Protein 9GSZ (pdb70)

Structure (mmCIF, N/CA/C/O backbone):
data_9GSZ
#
_entry.id   9GSZ
#
_cell.length_a   1.00
_cell.length_b   1.00
_cell.length_c   1.00
_cell.angle_alpha   90.00
_cell.angle_beta   90.00
_cell.angle_gamma   90.00
#
_symmetry.space_group_name_H-M   'P 1'
#
loop_
_entity.id
_entity.type
_entity.pdbx_description
1 polymer 'Monocarboxylate transporter 10'
2 non-polymer "3,5,3',5'-TETRAIODO-L-THYRONINE"
#
loop_
_atom_site.group_PDB
_atom_site.id
_atom_site.type_symbol
_atom_site.label_atom_id
_atom_site.label_alt_id
_atom_site.label_comp_id
_atom_site.label_asym_id
_atom_site.label_entity_id
_atom_site.label_seq_id
_atom_site.pdbx_PDB_ins_code
_atom_site.Cartn_x
_atom_site.Cartn_y
_atom_site.Cartn_z
_atom_site.occupancy
_atom_site.B_iso_or_equiv
_atom_site.auth_seq_id
_atom_site.auth_comp_id
_atom_site.auth_asym_id
_atom_site.auth_atom_id
_atom_site.pdbx_PDB_model_num
ATOM 1 N N . TRP A 1 78 ? 123.974 94.766 95.015 1.00 62.99 69 TRP A N 1
ATOM 2 C CA . TRP A 1 78 ? 123.507 95.886 95.881 1.00 62.99 69 TRP A CA 1
ATOM 3 C C . TRP A 1 78 ? 124.509 96.088 97.010 1.00 62.99 69 TRP A C 1
ATOM 4 O O . TRP A 1 78 ? 125.193 97.109 97.068 1.00 62.99 69 TRP A O 1
ATOM 25 N N . GLY A 1 79 ? 124.586 95.109 97.907 1.00 65.55 70 GLY A N 1
ATOM 26 C CA . GLY A 1 79 ? 125.650 95.086 98.896 1.00 65.55 70 GLY A CA 1
ATOM 27 C C . GLY A 1 79 ? 125.743 96.374 99.685 1.00 65.55 70 GLY A C 1
ATOM 28 O O . GLY A 1 79 ? 124.738 96.978 100.074 1.00 65.55 70 GLY A O 1
ATOM 32 N N . TRP A 1 80 ? 126.981 96.820 99.899 1.00 63.34 71 TRP A N 1
ATOM 33 C CA . TRP A 1 80 ? 127.243 97.970 100.755 1.00 63.34 71 TRP A CA 1
ATOM 34 C C . TRP A 1 80 ? 126.624 99.245 100.201 1.00 63.34 71 TRP A C 1
ATOM 35 O O . TRP A 1 80 ? 126.483 100.235 100.934 1.00 63.34 71 TRP A O 1
ATOM 56 N N . LEU A 1 81 ? 126.251 99.246 98.921 1.00 64.49 72 LEU A N 1
ATOM 57 C CA . LEU A 1 81 ? 125.678 100.446 98.331 1.00 64.49 72 LEU A CA 1
ATOM 58 C C . LEU A 1 81 ? 124.421 100.882 99.065 1.00 64.49 72 LEU A C 1
ATOM 59 O O . LEU A 1 81 ? 124.058 102.058 98.993 1.00 64.49 72 LEU A O 1
ATOM 75 N N . VAL A 1 82 ? 123.758 99.971 99.782 1.00 66.06 73 VAL A N 1
ATOM 76 C CA . VAL A 1 82 ? 122.632 100.380 100.615 1.00 66.06 73 VAL A CA 1
ATOM 77 C C . VAL A 1 82 ? 123.082 101.424 101.627 1.00 66.06 73 VAL A C 1
ATOM 78 O O . VAL A 1 82 ? 122.499 102.512 101.726 1.00 66.06 73 VAL A O 1
ATOM 91 N N . MET A 1 83 ? 124.151 101.125 102.367 1.00 67.48 74 MET A N 1
ATOM 92 C CA . MET A 1 83 ? 124.695 102.084 103.321 1.00 67.48 74 MET A CA 1
ATOM 93 C C . MET A 1 83 ? 125.240 103.313 102.606 1.00 67.48 74 MET A C 1
ATOM 94 O O . MET A 1 83 ? 125.095 104.442 103.096 1.00 67.48 74 MET A O 1
ATOM 108 N N . LEU A 1 84 ? 125.872 103.114 101.449 1.00 65.30 75 LEU A N 1
ATOM 109 C CA . LEU A 1 84 ? 126.442 104.252 100.735 1.00 65.30 75 LEU A CA 1
ATOM 110 C C . LEU A 1 84 ? 125.360 105.251 100.337 1.00 65.30 75 LEU A C 1
ATOM 111 O O . LEU A 1 84 ? 125.556 106.466 100.446 1.00 65.30 75 LEU A O 1
ATOM 127 N N . ALA A 1 85 ? 124.207 104.757 99.886 1.00 65.03 76 ALA A N 1
ATOM 128 C CA . ALA A 1 85 ? 123.114 105.645 99.506 1.00 65.03 76 ALA A CA 1
ATOM 129 C C . ALA A 1 85 ? 122.394 106.205 100.726 1.00 65.03 76 ALA A C 1
ATOM 130 O O . ALA A 1 85 ? 121.882 107.330 100.680 1.00 65.03 76 ALA A O 1
ATOM 137 N N . ALA A 1 86 ? 122.323 105.435 101.814 1.00 66.09 77 ALA A N 1
ATOM 138 C CA . ALA A 1 86 ? 121.750 105.973 103.042 1.00 66.09 77 ALA A CA 1
ATOM 139 C C . ALA A 1 86 ? 122.545 107.180 103.517 1.00 66.09 77 ALA A C 1
ATOM 140 O O . ALA A 1 86 ? 121.972 108.161 104.012 1.00 66.09 77 ALA A O 1
ATOM 147 N N . MET A 1 87 ? 123.871 107.116 103.388 1.00 66.36 78 MET A N 1
ATOM 148 C CA . MET A 1 87 ? 124.695 108.279 103.693 1.00 66.36 78 MET A CA 1
ATOM 149 C C . MET A 1 87 ? 124.228 109.491 102.900 1.00 66.36 78 MET A C 1
ATOM 150 O O . MET A 1 87 ? 124.032 110.581 103.455 1.00 66.36 78 MET A O 1
ATOM 164 N N . TRP A 1 88 ? 124.047 109.315 101.589 1.00 64.45 79 TRP A N 1
ATOM 165 C CA . TRP A 1 88 ? 123.647 110.434 100.744 1.00 64.45 79 TRP A CA 1
ATOM 166 C C . TRP A 1 88 ? 122.291 110.977 101.164 1.00 64.45 79 TRP A C 1
ATOM 167 O O . TRP A 1 88 ? 122.081 112.192 101.172 1.00 64.45 79 TRP A O 1
ATOM 188 N N . CYS A 1 89 ? 121.351 110.093 101.497 1.00 64.14 80 CYS A N 1
ATOM 189 C CA . CYS A 1 89 ? 120.023 110.547 101.903 1.00 64.14 80 CYS A CA 1
ATOM 190 C C . CYS A 1 89 ? 120.095 111.387 103.173 1.00 64.14 80 CYS A C 1
ATOM 191 O O . CYS A 1 89 ? 119.542 112.500 103.244 1.00 64.14 80 CYS A O 1
ATOM 199 N N . ASN A 1 90 ? 120.770 110.858 104.198 1.00 63.20 81 ASN A N 1
ATOM 200 C CA . ASN A 1 90 ? 120.845 111.566 105.469 1.00 63.20 81 ASN A CA 1
ATOM 201 C C . ASN A 1 90 ? 121.551 112.901 105.303 1.00 63.20 81 ASN A C 1
ATOM 202 O O . ASN A 1 90 ? 121.158 113.899 105.917 1.00 63.20 81 ASN A O 1
ATOM 213 N N . GLY A 1 91 ? 122.600 112.942 104.484 1.00 64.83 82 GLY A N 1
ATOM 214 C CA . GLY A 1 91 ? 123.231 114.218 104.203 1.00 64.83 82 GLY A CA 1
ATOM 215 C C . GLY A 1 91 ? 122.301 115.167 103.473 1.00 64.83 82 GLY A C 1
ATOM 216 O O . GLY A 1 91 ? 122.151 116.328 103.856 1.00 64.83 82 GLY A O 1
ATOM 220 N N . SER A 1 92 ? 121.627 114.670 102.435 1.00 64.11 83 SER A N 1
ATOM 221 C CA . SER A 1 92 ? 120.867 115.540 101.547 1.00 64.11 83 SER A CA 1
ATOM 222 C C . SER A 1 92 ? 119.735 116.235 102.284 1.00 64.11 83 SER A C 1
ATOM 223 O O . SER A 1 92 ? 119.469 117.419 102.049 1.00 64.11 83 SER A O 1
ATOM 231 N N . VAL A 1 93 ? 119.046 115.522 103.171 1.00 61.16 84 VAL A N 1
ATOM 232 C CA . VAL A 1 93 ? 117.918 116.141 103.867 1.00 61.16 84 VAL A CA 1
ATOM 233 C C . VAL A 1 93 ? 118.411 117.193 104.859 1.00 61.16 84 VAL A C 1
ATOM 234 O O . VAL A 1 93 ? 118.096 118.390 104.754 1.00 61.16 84 VAL A O 1
ATOM 247 N N . PHE A 1 94 ? 119.206 116.763 105.836 1.00 61.25 85 PHE A N 1
ATOM 248 C CA . PHE A 1 94 ? 119.527 117.632 106.957 1.00 61.25 85 PHE A CA 1
ATOM 249 C C . PHE A 1 94 ? 120.559 118.700 106.624 1.00 61.25 85 PHE A C 1
ATOM 250 O O . PHE A 1 94 ? 120.552 119.751 107.269 1.00 61.25 85 PHE A O 1
ATOM 267 N N . GLY A 1 95 ? 121.429 118.493 105.632 1.00 61.64 86 GLY A N 1
ATOM 268 C CA . GLY A 1 95 ? 122.309 119.571 105.226 1.00 61.64 86 GLY A CA 1
ATOM 269 C C . GLY A 1 95 ? 121.537 120.780 104.741 1.00 61.64 86 GLY A C 1
ATOM 270 O O . GLY A 1 95 ? 121.846 121.915 105.107 1.00 61.64 86 GLY A O 1
ATOM 274 N N . ILE A 1 96 ? 120.511 120.554 103.921 1.00 62.16 87 ILE A N 1
ATOM 275 C CA . ILE A 1 96 ? 119.651 121.652 103.492 1.00 62.16 87 ILE A CA 1
ATOM 276 C C . ILE A 1 96 ? 118.882 122.215 104.680 1.00 62.16 87 ILE A C 1
ATOM 277 O O . ILE A 1 96 ? 118.787 123.438 104.862 1.00 62.16 87 ILE A O 1
ATOM 293 N N . GLN A 1 97 ? 118.311 121.333 105.507 1.00 60.56 88 GLN A N 1
ATOM 294 C CA . GLN A 1 97 ? 117.516 121.827 106.628 1.00 60.56 88 GLN A CA 1
ATOM 295 C C . GLN A 1 97 ? 118.348 122.680 107.580 1.00 60.56 88 GLN A C 1
ATOM 296 O O . GLN A 1 97 ? 117.798 123.541 108.277 1.00 60.56 88 GLN A O 1
ATOM 310 N N . ASN A 1 98 ? 119.663 122.462 107.628 1.00 61.13 89 ASN A N 1
ATOM 311 C CA . ASN A 1 98 ? 120.536 123.249 108.490 1.00 61.13 89 ASN A CA 1
ATOM 312 C C . ASN A 1 98 ? 121.141 124.454 107.785 1.00 61.13 89 ASN A C 1
ATOM 313 O O . ASN A 1 98 ? 121.457 125.450 108.444 1.00 61.13 89 ASN A O 1
ATOM 324 N N . ALA A 1 99 ? 121.319 124.393 106.469 1.00 61.35 90 ALA A N 1
ATOM 325 C CA . ALA A 1 99 ? 121.760 125.554 105.711 1.00 61.35 90 ALA A CA 1
ATOM 326 C C . ALA A 1 99 ? 120.627 126.532 105.445 1.00 61.35 90 ALA A C 1
ATOM 327 O O . ALA A 1 99 ? 120.871 127.600 104.873 1.00 61.35 90 ALA A O 1
ATOM 334 N N . CYS A 1 100 ? 119.404 126.182 105.845 1.00 60.19 91 CYS A N 1
ATOM 335 C CA . CYS A 1 100 ? 118.242 127.055 105.700 1.00 60.19 91 CYS A CA 1
ATOM 336 C C . CYS A 1 100 ? 118.549 128.531 105.939 1.00 60.19 91 CYS A C 1
ATOM 337 O O . CYS A 1 100 ? 117.959 129.396 105.286 1.00 60.19 91 CYS A O 1
ATOM 345 N N . GLY A 1 101 ? 119.435 128.839 106.885 1.00 59.61 92 GLY A N 1
ATOM 346 C CA . GLY A 1 101 ? 119.737 130.235 107.169 1.00 59.61 92 GLY A CA 1
ATOM 347 C C . GLY A 1 101 ? 120.360 130.962 105.992 1.00 59.61 92 GLY A C 1
ATOM 348 O O . GLY A 1 101 ? 120.074 132.140 105.751 1.00 59.61 92 GLY A O 1
ATOM 352 N N . VAL A 1 102 ? 121.242 130.281 105.257 1.00 62.22 93 VAL A N 1
ATOM 353 C CA . VAL A 1 102 ? 121.894 130.921 104.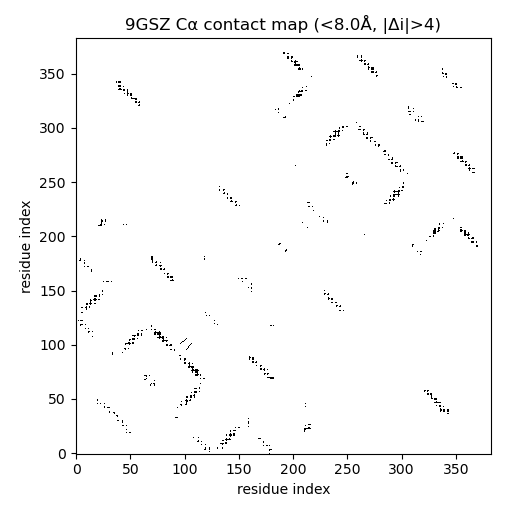120 1.00 62.22 93 VAL A CA 1
ATOM 354 C C . VAL A 1 102 ? 120.881 131.230 103.029 1.00 62.22 93 VAL A C 1
ATOM 355 O O . VAL A 1 102 ? 121.048 132.193 102.273 1.00 62.22 93 VAL A O 1
ATOM 368 N N . LEU A 1 103 ? 119.839 130.409 102.897 1.00 63.16 94 LEU A N 1
ATOM 369 C CA . LEU A 1 103 ? 118.718 130.790 102.046 1.00 63.16 94 LEU A CA 1
ATOM 370 C C . LEU A 1 103 ? 117.990 131.994 102.627 1.00 63.16 94 LEU A C 1
ATOM 371 O O . LEU A 1 103 ? 117.802 133.006 101.946 1.00 63.16 94 LEU A O 1
ATOM 387 N N . PHE A 1 104 ? 117.629 131.914 103.910 1.00 61.75 95 PHE A N 1
ATOM 388 C CA . PHE A 1 104 ? 116.805 132.940 104.541 1.00 61.75 95 PHE A CA 1
ATOM 389 C C . PHE A 1 104 ? 117.395 134.329 104.353 1.00 61.75 95 PHE A C 1
ATOM 390 O O . PHE A 1 104 ? 116.666 135.294 104.089 1.00 61.75 95 PHE A O 1
ATOM 407 N N . VAL A 1 105 ? 118.716 134.452 104.486 1.00 62.57 96 VAL A N 1
ATOM 408 C CA . VAL A 1 105 ? 119.328 135.780 104.476 1.00 62.57 96 VAL A CA 1
ATOM 409 C C . VAL A 1 105 ? 119.009 136.510 103.177 1.00 62.57 96 VAL A C 1
ATOM 410 O O . VAL A 1 105 ? 118.753 137.720 103.178 1.00 62.57 96 VAL A O 1
ATOM 423 N N . SER A 1 106 ? 119.022 135.795 102.049 1.00 63.82 97 SER A N 1
ATOM 424 C CA . SER A 1 106 ? 118.730 136.407 100.757 1.00 63.82 97 SER A CA 1
ATOM 425 C C . SER A 1 106 ? 117.251 136.352 100.403 1.00 63.82 97 SER A C 1
ATOM 426 O O . SER A 1 106 ? 116.760 137.223 99.674 1.00 63.82 97 SER A O 1
ATOM 434 N N . MET A 1 107 ? 116.535 135.340 100.892 1.00 63.09 98 MET A N 1
ATOM 435 C CA . MET A 1 107 ? 115.095 135.286 100.689 1.00 63.09 98 MET A CA 1
ATOM 436 C C . MET A 1 107 ? 114.423 136.508 101.284 1.00 63.09 98 MET A C 1
ATOM 437 O O . MET A 1 107 ? 113.466 137.036 100.709 1.00 63.09 98 MET A O 1
ATOM 451 N N . LEU A 1 108 ? 114.910 136.974 102.433 1.00 66.40 99 LEU A N 1
ATOM 452 C CA . LEU A 1 108 ? 114.362 138.193 103.013 1.00 66.40 99 LEU A CA 1
ATOM 453 C C . LEU A 1 108 ? 114.596 139.387 102.098 1.00 66.40 99 LEU A C 1
ATOM 454 O O . LEU A 1 108 ? 113.711 140.234 101.938 1.00 66.40 99 LEU A O 1
ATOM 470 N N . GLU A 1 109 ? 115.781 139.472 101.489 1.00 68.44 100 GLU A N 1
ATOM 471 C CA . GLU A 1 109 ? 116.088 140.612 100.630 1.00 68.44 100 GLU A CA 1
ATOM 472 C C . GLU A 1 109 ? 115.246 140.597 99.362 1.00 68.44 100 GLU A C 1
ATOM 473 O O . GLU A 1 109 ? 114.709 141.633 98.955 1.00 68.44 100 GLU A O 1
ATOM 485 N N . THR A 1 110 ? 115.127 139.441 98.718 1.00 67.07 101 THR A N 1
ATOM 486 C CA . THR A 1 110 ? 114.351 139.363 97.489 1.00 67.07 101 THR A CA 1
ATOM 487 C C . THR A 1 110 ? 112.872 139.568 97.792 1.00 67.07 101 THR A C 1
ATOM 488 O O . THR A 1 110 ? 112.364 139.111 98.820 1.00 67.07 101 THR A O 1
ATOM 499 N N . PHE A 1 111 ? 112.183 140.252 96.881 1.00 68.14 102 PHE A N 1
ATOM 500 C CA . PHE A 1 111 ? 110.790 140.663 97.068 1.00 68.14 102 PHE A CA 1
ATOM 501 C C . PHE A 1 111 ? 110.548 141.124 98.504 1.00 68.14 102 PHE A C 1
ATOM 502 O O . PHE A 1 111 ? 109.623 140.684 99.187 1.00 68.14 102 PHE A O 1
ATOM 519 N N . GLY A 1 112 ? 111.405 142.039 98.960 1.00 70.43 103 GLY A N 1
ATOM 520 C CA . GLY A 1 112 ? 111.279 142.582 100.294 1.00 70.43 103 GLY A CA 1
ATOM 521 C C . GLY A 1 112 ? 110.179 143.620 100.398 1.00 70.43 103 GLY A C 1
ATOM 522 O O . GLY A 1 112 ? 109.599 144.064 99.408 1.00 70.43 103 GLY A O 1
ATOM 526 N N . SER A 1 113 ? 109.891 144.010 101.635 1.00 72.23 104 SER A N 1
ATOM 527 C CA . SER A 1 113 ? 108.850 144.995 101.900 1.00 72.23 104 SER A CA 1
ATOM 528 C C . SER A 1 113 ? 109.238 146.359 101.340 1.00 72.23 104 SER A C 1
ATOM 529 O O . SER A 1 113 ? 109.019 147.387 101.980 1.00 72.23 104 SER A O 1
ATOM 537 N N . ASP A 1 117 ? 105.474 144.543 104.999 1.00 73.18 108 ASP A N 1
ATOM 538 C CA . ASP A 1 117 ? 106.004 145.092 106.241 1.00 73.18 108 ASP A CA 1
ATOM 539 C C . ASP A 1 117 ? 106.031 144.012 107.317 1.00 73.18 108 ASP A C 1
ATOM 540 O O . ASP A 1 117 ? 105.384 142.975 107.178 1.00 73.18 108 ASP A O 1
ATOM 549 N N . LYS A 1 118 ? 106.784 144.258 108.390 1.00 68.63 109 LYS A N 1
ATOM 550 C CA . LYS A 1 118 ? 106.988 143.258 109.437 1.00 68.63 109 LYS A CA 1
ATOM 551 C C . LYS A 1 118 ? 107.473 141.952 108.820 1.00 68.63 109 LYS A C 1
ATOM 552 O O . LYS A 1 118 ? 107.061 140.858 109.210 1.00 68.63 109 LYS A O 1
ATOM 571 N N . MET A 1 119 ? 108.374 142.080 107.845 1.00 69.21 110 MET A N 1
ATOM 572 C CA . MET A 1 119 ? 108.739 140.947 107.004 1.00 69.21 110 MET A CA 1
ATOM 573 C C . MET A 1 119 ? 109.380 139.829 107.815 1.00 69.21 110 MET A C 1
ATOM 574 O O . MET A 1 119 ? 109.102 138.647 107.582 1.00 69.21 110 MET A O 1
ATOM 588 N N . VAL A 1 120 ? 110.242 140.177 108.773 1.00 63.94 111 VAL A N 1
ATOM 589 C CA . VAL A 1 120 ? 110.992 139.158 109.496 1.00 63.94 111 VAL A CA 1
ATOM 590 C C . VAL A 1 120 ? 110.073 138.203 110.234 1.00 63.94 111 VAL A C 1
ATOM 591 O O . VAL A 1 120 ? 110.462 137.064 110.511 1.00 63.94 111 VAL A O 1
ATOM 604 N N . 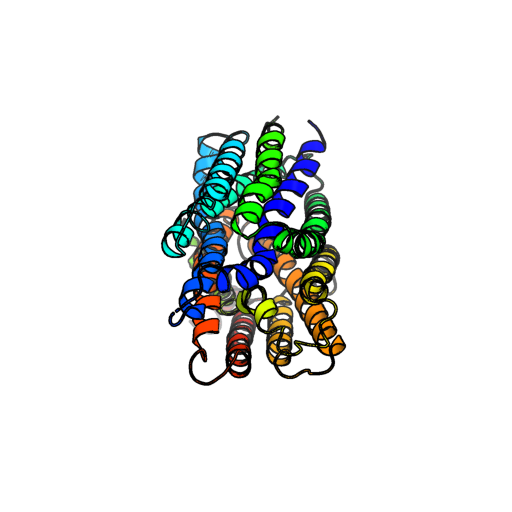PHE A 1 121 ? 108.861 138.639 110.577 1.00 64.08 112 PHE A N 1
ATOM 605 C CA . PHE A 1 121 ? 107.924 137.740 111.240 1.00 64.08 112 PHE A CA 1
ATOM 606 C C . PHE A 1 121 ? 107.398 136.679 110.280 1.00 64.08 112 PHE A C 1
ATOM 607 O O . PHE A 1 121 ? 107.326 135.497 110.634 1.00 64.08 112 PHE A O 1
ATOM 624 N N . LYS A 1 122 ? 107.020 137.079 109.063 1.00 64.77 113 LYS A N 1
ATOM 625 C CA . LYS A 1 122 ? 106.443 136.128 108.118 1.00 64.77 113 LYS A CA 1
ATOM 626 C C . LYS A 1 122 ? 107.497 135.181 107.561 1.00 64.77 113 LYS A C 1
ATOM 627 O O . LYS A 1 122 ? 107.266 133.970 107.470 1.00 64.77 113 LYS A O 1
ATOM 646 N N . THR A 1 123 ? 108.662 135.713 107.189 1.00 64.88 114 THR A N 1
ATOM 647 C CA . THR A 1 123 ? 109.628 134.923 106.434 1.00 64.88 114 THR A CA 1
ATOM 648 C C . THR A 1 123 ? 110.080 133.694 107.214 1.00 64.88 114 THR A C 1
ATOM 649 O O . THR A 1 123 ? 110.253 132.615 106.638 1.00 64.88 114 THR A O 1
ATOM 660 N N . ALA A 1 124 ? 110.275 133.836 108.527 1.00 62.95 115 ALA A N 1
ATOM 661 C CA . ALA A 1 124 ? 110.803 132.728 109.317 1.00 62.95 115 ALA A CA 1
ATOM 662 C C . ALA A 1 124 ? 109.955 131.475 109.164 1.00 62.95 115 ALA A C 1
ATOM 663 O O . ALA A 1 124 ? 110.477 130.355 109.251 1.00 62.95 115 ALA A O 1
ATOM 670 N N . TRP A 1 125 ? 108.652 131.640 108.930 1.00 62.68 116 TRP A N 1
ATOM 671 C CA . TRP A 1 125 ? 107.787 130.482 108.755 1.00 62.68 116 TRP A CA 1
ATOM 672 C C . TRP A 1 125 ? 108.264 129.597 107.612 1.00 62.68 116 TRP A C 1
ATOM 673 O O . TRP A 1 125 ? 108.047 128.383 107.643 1.00 62.68 116 TRP A O 1
ATOM 694 N N . VAL A 1 126 ? 108.942 130.173 106.617 1.00 63.16 117 VAL A N 1
ATOM 695 C CA . VAL A 1 126 ? 109.365 129.390 105.459 1.00 63.16 117 VAL A CA 1
ATOM 696 C C . VAL A 1 126 ? 110.243 128.226 105.901 1.00 63.16 117 VAL A C 1
ATOM 697 O O . VAL A 1 126 ? 110.054 127.084 105.468 1.00 63.16 117 VAL A O 1
ATOM 710 N N . GLY A 1 127 ? 111.219 128.498 106.769 1.00 62.35 118 GLY A N 1
ATOM 711 C CA . GLY A 1 127 ? 112.049 127.428 107.295 1.00 62.35 118 GLY A CA 1
ATOM 712 C C . GLY A 1 127 ? 111.431 126.704 108.470 1.00 62.35 118 GLY A C 1
ATOM 713 O O . GLY A 1 127 ? 111.666 125.503 108.654 1.00 62.35 118 GLY A O 1
ATOM 717 N N . SER A 1 128 ? 110.635 127.409 109.279 1.00 61.26 119 SER A N 1
ATOM 718 C CA . SER A 1 128 ? 110.023 126.778 110.443 1.00 61.26 119 SER A CA 1
ATOM 719 C C . SER A 1 128 ? 109.101 125.639 110.026 1.00 61.26 119 SER A C 1
ATOM 720 O O . SER A 1 128 ? 109.158 124.539 110.589 1.00 61.26 119 SER A O 1
ATOM 728 N N . LEU A 1 129 ? 108.240 125.886 109.036 1.00 61.15 120 LEU A N 1
ATOM 729 C CA . LEU A 1 129 ? 107.347 124.842 108.550 1.00 61.15 120 LEU A CA 1
ATOM 730 C C . LEU A 1 129 ? 108.135 123.688 107.955 1.00 61.15 120 LEU A C 1
ATOM 731 O O . LEU A 1 129 ? 107.806 122.517 108.180 1.00 61.15 120 LEU A O 1
ATOM 747 N N . SER A 1 130 ? 109.179 123.997 107.185 1.00 61.38 121 SER A N 1
ATOM 748 C CA . SER A 1 130 ? 109.991 122.943 106.593 1.00 61.38 121 SER A CA 1
ATOM 749 C C . SER A 1 130 ? 110.548 122.028 107.670 1.00 61.38 121 SER A C 1
ATOM 750 O O . SER A 1 130 ? 110.507 120.799 107.543 1.00 61.38 121 SER A O 1
ATOM 758 N N . MET A 1 131 ? 111.068 122.612 108.749 1.00 60.87 122 MET A N 1
ATOM 759 C CA . MET A 1 131 ? 111.695 121.793 109.779 1.00 60.87 122 MET A CA 1
ATOM 760 C C . MET A 1 131 ? 110.663 121.057 110.626 1.00 60.87 122 MET A C 1
ATOM 761 O O . MET A 1 131 ? 110.927 119.942 111.085 1.00 60.87 122 MET A O 1
ATOM 775 N N . GLY A 1 132 ? 109.491 121.654 110.847 1.00 61.02 123 GLY A N 1
ATOM 776 C CA . GLY A 1 132 ? 108.490 120.996 111.671 1.00 61.02 123 GLY A CA 1
ATOM 777 C C . GLY A 1 132 ? 107.776 119.864 110.955 1.00 61.02 123 GLY A C 1
ATOM 778 O O . GLY A 1 132 ? 107.434 118.846 111.569 1.00 61.02 123 GLY A O 1
ATOM 782 N N . MET A 1 133 ? 107.540 120.022 109.651 1.00 59.29 124 MET A N 1
ATOM 783 C CA . MET A 1 133 ? 106.735 119.046 108.929 1.00 59.29 124 MET A CA 1
ATOM 784 C C . MET A 1 133 ? 107.425 117.691 108.852 1.00 59.29 124 MET A C 1
ATOM 785 O O . MET A 1 133 ? 106.752 116.656 108.855 1.00 59.29 124 MET A O 1
ATOM 799 N N . ILE A 1 134 ? 108.757 117.668 108.782 1.00 59.53 125 ILE A N 1
ATOM 800 C CA . ILE A 1 134 ? 109.463 116.390 108.739 1.00 59.53 125 ILE A CA 1
ATOM 801 C C . ILE A 1 134 ? 109.151 115.577 109.988 1.00 59.53 125 ILE A C 1
ATOM 802 O O . ILE A 1 134 ? 108.792 114.395 109.912 1.00 59.53 125 ILE A O 1
ATOM 818 N N . PHE A 1 135 ? 109.292 116.196 111.160 1.00 60.31 126 PHE A N 1
ATOM 819 C CA . PHE A 1 135 ? 109.004 115.485 112.397 1.00 60.31 126 PHE A CA 1
ATOM 820 C C . PHE A 1 135 ? 107.530 115.126 112.491 1.00 60.31 126 PHE A C 1
ATOM 821 O O . PHE A 1 135 ? 107.181 114.033 112.949 1.00 60.31 126 PHE A O 1
ATOM 838 N N . PHE A 1 136 ? 106.647 116.028 112.060 1.00 62.28 127 PHE A N 1
ATOM 839 C CA . PHE A 1 136 ? 105.223 115.722 112.132 1.00 62.28 127 PHE A CA 1
ATOM 840 C C . PHE A 1 136 ? 104.862 114.531 111.255 1.00 62.28 127 PHE A C 1
ATOM 841 O O . PHE A 1 136 ? 103.971 113.752 111.607 1.00 62.28 127 PHE A O 1
ATOM 858 N N . CYS A 1 137 ? 105.536 114.375 110.115 1.00 61.44 128 CYS A N 1
ATOM 859 C CA . CYS A 1 137 ? 105.176 113.348 109.147 1.00 61.44 128 CYS A CA 1
ATOM 860 C C . CYS A 1 137 ? 105.928 112.038 109.334 1.00 61.44 128 CYS A C 1
ATOM 861 O O . CYS A 1 137 ? 105.483 111.010 108.813 1.00 61.44 128 CYS A O 1
ATOM 869 N N . CYS A 1 138 ? 107.055 112.041 110.043 1.00 60.65 129 CYS A N 1
ATOM 870 C CA . CYS A 1 138 ? 107.811 110.802 110.217 1.00 60.65 129 CYS A CA 1
ATOM 871 C C . CYS A 1 138 ? 106.982 109.676 110.822 1.00 60.65 129 CYS A C 1
ATOM 872 O O . CYS A 1 138 ? 107.000 108.565 110.270 1.00 60.65 129 CYS A O 1
ATOM 880 N N . PRO A 1 139 ? 106.242 109.875 111.918 1.00 62.58 130 PRO A N 1
ATOM 881 C CA . PRO A 1 139 ? 105.518 108.737 112.510 1.00 62.58 130 PRO A CA 1
ATOM 882 C C . PRO A 1 139 ? 104.503 108.109 111.572 1.00 62.58 130 PRO A C 1
ATOM 883 O O . PRO A 1 139 ? 104.346 106.882 111.569 1.00 62.58 130 PRO A O 1
ATOM 894 N N . ILE A 1 140 ? 103.803 108.915 110.769 1.00 61.54 131 ILE A N 1
ATOM 895 C CA . ILE A 1 140 ? 102.771 108.364 109.901 1.00 61.54 131 ILE A CA 1
ATOM 896 C C . ILE A 1 140 ? 103.379 107.535 108.780 1.00 61.54 131 ILE A C 1
ATOM 897 O O . ILE A 1 140 ? 102.718 106.636 108.249 1.00 61.54 131 ILE A O 1
ATOM 913 N N . VAL A 1 141 ? 104.633 107.805 108.411 1.00 60.95 132 VAL A N 1
ATOM 914 C CA . VAL A 1 141 ? 105.291 107.021 107.376 1.00 60.95 132 VAL A CA 1
ATOM 915 C C . VAL A 1 141 ? 105.428 105.565 107.784 1.00 60.95 132 VAL A C 1
ATOM 916 O O . VAL A 1 141 ? 105.594 104.692 106.924 1.00 60.95 132 VAL A O 1
ATOM 929 N N . SER A 1 142 ? 105.393 105.283 109.089 1.00 62.71 133 SER A N 1
ATOM 930 C CA . SER A 1 142 ? 105.514 103.912 109.569 1.00 62.71 133 SER A CA 1
ATOM 931 C C . SER A 1 142 ? 104.327 103.054 109.160 1.00 62.71 133 SER A C 1
ATOM 932 O O . SER A 1 142 ? 104.410 101.824 109.242 1.00 62.71 133 SER A O 1
ATOM 940 N N . VAL A 1 143 ? 103.229 103.669 108.734 1.00 63.27 134 VAL A N 1
ATOM 941 C CA . VAL A 1 143 ? 102.109 102.918 108.179 1.00 63.27 134 VAL A CA 1
ATOM 942 C C . VAL A 1 143 ? 102.238 102.783 106.669 1.00 63.27 134 VAL A C 1
ATOM 943 O O . VAL A 1 143 ? 102.000 101.709 106.112 1.00 63.27 134 VAL A O 1
ATOM 956 N N . PHE A 1 144 ? 102.630 103.860 105.986 1.00 62.64 135 PHE A N 1
ATOM 957 C CA . PHE A 1 144 ? 102.780 103.798 104.538 1.00 62.64 135 PHE A CA 1
ATOM 958 C C . PHE A 1 144 ? 103.827 102.769 104.137 1.00 62.64 135 PHE A C 1
ATOM 959 O O . PHE A 1 144 ? 103.564 101.891 103.308 1.00 62.64 135 PHE A O 1
ATOM 976 N N . THR A 1 145 ? 105.024 102.852 104.723 1.00 61.53 136 THR A N 1
ATOM 977 C CA . THR A 1 145 ? 106.105 101.961 104.309 1.00 61.53 136 THR A CA 1
ATOM 978 C C . THR A 1 145 ? 105.731 100.505 104.541 1.00 61.53 136 THR A C 1
ATOM 979 O O . THR A 1 145 ? 105.940 99.651 103.673 1.00 61.53 136 THR A O 1
ATOM 990 N N . ASP A 1 146 ? 105.172 100.204 105.714 1.00 64.86 137 ASP A N 1
ATOM 991 C CA . ASP A 1 146 ? 104.730 98.843 105.992 1.00 64.86 137 ASP A CA 1
ATOM 992 C C . ASP A 1 146 ? 103.590 98.432 105.071 1.00 64.86 137 ASP A C 1
ATOM 993 O O . ASP A 1 146 ? 103.395 97.237 104.819 1.00 64.86 137 ASP A O 1
ATOM 1002 N N . LEU A 1 147 ? 102.829 99.401 104.557 1.00 63.71 138 LEU A N 1
ATOM 1003 C CA . LEU A 1 147 ? 101.699 99.083 103.692 1.00 63.71 138 LEU A CA 1
ATOM 1004 C C . LEU A 1 147 ? 102.142 98.794 102.262 1.00 63.71 138 LEU A C 1
ATOM 1005 O O . LEU A 1 147 ? 101.663 97.837 101.646 1.00 63.71 138 LEU A O 1
ATOM 1021 N N . PHE A 1 148 ? 103.052 99.603 101.720 1.00 63.61 139 PHE A N 1
ATOM 1022 C CA . PHE A 1 148 ? 103.475 99.465 100.333 1.00 63.61 139 PHE A CA 1
ATOM 1023 C C . PHE A 1 148 ? 104.728 98.623 100.161 1.00 63.61 139 PHE A C 1
ATOM 1024 O O . PHE A 1 148 ? 104.786 97.813 99.231 1.00 63.61 139 PHE A O 1
ATOM 1041 N N . GLY A 1 149 ? 105.720 98.782 101.023 1.00 63.06 140 GLY A N 1
ATOM 1042 C CA . GLY A 1 149 ? 106.979 98.085 100.884 1.00 63.06 140 GLY A CA 1
ATOM 1043 C C . GLY A 1 149 ? 108.167 99.029 101.000 1.00 63.06 140 GLY A C 1
ATOM 1044 O O . GLY A 1 149 ? 108.047 100.253 100.894 1.00 63.06 140 GLY A O 1
ATOM 1048 N N . CYS A 1 150 ? 109.339 98.434 101.229 1.00 62.92 141 CYS A N 1
ATOM 1049 C CA . CYS A 1 150 ? 110.542 99.230 101.453 1.00 62.92 141 CYS A CA 1
ATOM 1050 C C . CYS A 1 150 ? 110.973 99.962 100.188 1.00 62.92 141 CYS A C 1
ATOM 1051 O O . CYS A 1 150 ? 111.370 101.131 100.250 1.00 62.92 141 CYS A O 1
ATOM 1059 N N . ARG A 1 151 ? 110.906 99.297 99.031 1.00 63.15 142 ARG A N 1
ATOM 1060 C CA . ARG A 1 151 ? 111.406 99.914 97.807 1.00 63.15 142 ARG A CA 1
ATOM 1061 C C . ARG A 1 151 ? 110.642 101.186 97.482 1.00 63.15 142 ARG A C 1
ATOM 1062 O O . ARG A 1 151 ? 111.240 102.198 97.103 1.00 63.15 142 ARG A O 1
ATOM 1083 N N . LYS A 1 152 ? 109.321 101.155 97.621 1.00 63.42 143 LYS A N 1
ATOM 1084 C CA . LYS A 1 152 ? 108.525 102.345 97.379 1.00 63.42 143 LYS A CA 1
ATOM 1085 C C . LYS A 1 152 ? 108.675 103.323 98.541 1.00 63.42 143 LYS A C 1
ATOM 1086 O O . LYS A 1 152 ? 109.373 103.076 99.528 1.00 63.42 143 LYS A O 1
ATOM 1105 N N . THR A 1 153 ? 108.017 104.463 98.387 1.00 61.36 144 THR A N 1
ATOM 1106 C CA . THR A 1 153 ? 108.006 105.555 99.349 1.00 61.36 144 THR A CA 1
ATOM 1107 C C . THR A 1 153 ? 109.317 106.330 99.355 1.00 61.36 144 THR A C 1
ATOM 1108 O O . THR A 1 153 ? 109.299 107.541 99.579 1.00 61.36 144 THR A O 1
ATOM 1119 N N . ALA A 1 154 ? 110.406 105.728 98.880 1.00 61.02 145 ALA A N 1
ATOM 1120 C CA . ALA A 1 154 ? 111.649 106.475 98.735 1.00 61.02 145 ALA A CA 1
ATOM 1121 C C . ALA A 1 154 ? 111.689 107.165 97.381 1.00 61.02 145 ALA A C 1
ATOM 1122 O O . ALA A 1 154 ? 112.009 108.355 97.285 1.00 61.02 145 ALA A O 1
ATOM 1129 N N . VAL A 1 155 ? 111.335 106.422 96.334 1.00 61.48 146 VAL A N 1
ATOM 1130 C CA . VAL A 1 155 ? 111.115 107.028 95.031 1.00 61.48 146 VAL A CA 1
ATOM 1131 C C . VAL A 1 155 ? 110.080 108.137 95.141 1.00 61.48 146 VAL A C 1
ATOM 1132 O O . VAL A 1 155 ? 110.253 109.226 94.582 1.00 61.48 146 VAL A O 1
ATOM 1145 N N . VAL A 1 156 ? 108.990 107.882 95.866 1.00 60.51 147 VAL A N 1
ATOM 1146 C CA . VAL A 1 156 ? 107.931 108.878 95.978 1.00 60.51 147 VAL A CA 1
ATOM 1147 C C . VAL A 1 156 ? 108.412 110.098 96.754 1.00 60.51 147 VAL A C 1
ATOM 1148 O O . VAL A 1 156 ? 108.136 111.238 96.363 1.00 60.51 147 VAL A O 1
ATOM 1161 N N . GLY A 1 157 ? 109.129 109.895 97.864 1.00 60.83 148 GLY A N 1
ATOM 1162 C CA . GLY A 1 157 ? 109.661 111.035 98.588 1.00 60.83 148 GLY A CA 1
ATOM 1163 C C . GLY A 1 157 ? 110.580 111.879 97.728 1.00 60.83 148 GLY A C 1
ATOM 1164 O O . GLY A 1 157 ? 110.473 113.107 97.700 1.00 60.83 148 GLY A O 1
ATOM 1168 N N . ALA A 1 158 ? 111.494 111.228 97.006 1.00 61.39 149 ALA A N 1
ATOM 1169 C CA . ALA A 1 158 ? 112.424 111.971 96.164 1.00 61.39 149 ALA A CA 1
ATOM 1170 C C . ALA A 1 158 ? 111.693 112.722 95.059 1.00 61.39 149 ALA A C 1
ATOM 1171 O O . ALA A 1 158 ? 111.999 113.888 94.783 1.00 61.39 149 ALA A O 1
ATOM 1178 N N . ALA A 1 159 ? 110.726 112.072 94.410 1.00 62.23 150 ALA A N 1
ATOM 1179 C CA . ALA A 1 159 ? 109.994 112.733 93.337 1.00 62.23 150 ALA A CA 1
ATOM 1180 C C . ALA A 1 159 ? 109.205 113.922 93.862 1.00 62.23 150 ALA A C 1
ATOM 1181 O O . ALA A 1 159 ? 109.174 114.983 93.229 1.00 62.23 150 ALA A O 1
ATOM 1188 N N . VAL A 1 160 ? 108.561 113.769 95.020 1.00 62.82 151 VAL A N 1
ATOM 1189 C CA . VAL A 1 160 ? 107.786 114.870 95.581 1.00 62.82 151 VAL A CA 1
ATOM 1190 C C . VAL A 1 160 ? 108.704 116.016 95.982 1.00 62.82 151 VAL A C 1
ATOM 1191 O O . VAL A 1 160 ? 108.370 117.190 95.790 1.00 62.82 151 VAL A O 1
ATOM 1204 N N . GLY A 1 161 ? 109.871 115.700 96.546 1.00 63.60 152 GLY A N 1
ATOM 1205 C CA . GLY A 1 161 ? 110.822 116.749 96.878 1.00 63.60 152 GLY A CA 1
ATOM 1206 C C . GLY A 1 161 ? 111.317 117.491 95.652 1.00 63.60 152 GLY A C 1
ATOM 1207 O O . GLY A 1 161 ? 111.451 118.717 95.667 1.00 63.60 152 GLY A O 1
ATOM 1211 N N . PHE A 1 162 ? 111.601 116.758 94.575 1.00 63.79 153 PHE A N 1
ATOM 1212 C CA . PHE A 1 162 ? 112.006 117.396 93.327 1.00 63.79 153 PHE A CA 1
ATOM 1213 C C . PHE A 1 162 ? 110.898 118.297 92.795 1.00 63.79 153 PHE A C 1
ATOM 1214 O O . PHE A 1 162 ? 111.152 119.430 92.365 1.00 63.79 153 PHE A O 1
ATOM 1231 N N . VAL A 1 163 ? 109.657 117.810 92.825 1.00 63.88 154 VAL A N 1
ATOM 1232 C CA . VAL A 1 163 ? 108.533 118.613 92.356 1.00 63.88 154 VAL A CA 1
ATOM 1233 C C . VAL A 1 163 ? 108.412 119.884 93.181 1.00 63.88 154 VAL A C 1
ATOM 1234 O O . VAL A 1 163 ? 108.201 120.972 92.638 1.00 63.88 154 VAL A O 1
ATOM 1247 N N . GLY A 1 164 ? 108.533 119.767 94.503 1.00 65.39 155 GLY A N 1
ATOM 1248 C CA . GLY A 1 164 ? 108.416 120.941 95.352 1.00 65.39 155 GLY A CA 1
ATOM 1249 C C . GLY A 1 164 ? 109.531 121.944 95.126 1.00 65.39 155 GLY A C 1
ATOM 1250 O O . GLY A 1 164 ? 109.286 123.151 95.041 1.00 65.39 155 GLY A O 1
ATOM 1254 N N . LEU A 1 165 ? 110.771 121.464 95.025 1.00 63.10 156 LEU A N 1
ATOM 1255 C CA . LEU A 1 165 ? 111.884 122.374 94.789 1.00 63.10 156 LEU A CA 1
ATOM 1256 C C . LEU A 1 165 ? 111.732 123.084 93.452 1.00 63.10 156 LEU A C 1
ATOM 1257 O O . LEU A 1 165 ? 111.978 124.292 93.353 1.00 63.10 156 LEU A O 1
ATOM 1273 N N . MET A 1 166 ? 111.327 122.358 92.408 1.00 65.00 157 MET A N 1
ATOM 1274 C CA . MET A 1 166 ? 111.094 123.004 91.121 1.00 65.00 157 MET A CA 1
ATOM 1275 C C . MET A 1 166 ? 109.964 124.022 91.220 1.00 65.00 157 MET A C 1
ATOM 1276 O O . MET A 1 166 ? 110.108 125.170 90.784 1.00 65.00 157 MET A O 1
ATOM 1290 N N . SER A 1 167 ? 108.835 123.626 91.810 1.00 65.57 158 SER A N 1
ATOM 1291 C CA . SER A 1 167 ? 107.699 124.528 91.929 1.00 65.57 158 SER A CA 1
ATOM 1292 C C . SER A 1 167 ? 108.045 125.769 92.732 1.00 65.57 158 SER A C 1
ATOM 1293 O O . SER A 1 167 ? 107.412 126.813 92.542 1.00 65.57 158 SER A O 1
ATOM 1301 N N . SER A 1 168 ? 109.031 125.682 93.625 1.00 65.22 159 SER A N 1
ATOM 1302 C CA . SER A 1 168 ? 109.492 126.881 94.313 1.00 65.22 159 SER A CA 1
ATOM 1303 C C . SER A 1 168 ? 109.953 127.935 93.318 1.00 65.22 159 SER A C 1
ATOM 1304 O O . SER A 1 168 ? 109.902 129.134 93.614 1.00 65.22 159 SER A O 1
ATOM 1312 N N . SER A 1 169 ? 110.406 127.511 92.142 1.00 65.94 160 SER A N 1
ATOM 1313 C CA . SER A 1 169 ? 110.676 128.440 91.060 1.00 65.94 160 SER A CA 1
ATOM 1314 C C . SER A 1 169 ? 109.365 128.948 90.465 1.00 65.94 160 SER A C 1
ATOM 1315 O O . SER A 1 169 ? 108.294 128.371 90.665 1.00 65.94 160 SER A O 1
ATOM 1323 N N . PHE A 1 170 ? 109.462 130.049 89.721 1.00 66.01 161 PHE A N 1
ATOM 1324 C CA . PHE A 1 170 ? 108.300 130.661 89.079 1.00 66.01 161 PHE A CA 1
ATOM 1325 C C . PHE A 1 170 ? 107.292 131.150 90.116 1.00 66.01 161 PHE A C 1
ATOM 1326 O O . PHE A 1 170 ? 106.082 130.970 89.965 1.00 66.01 161 PHE A O 1
ATOM 1343 N N . VAL A 1 171 ? 107.795 131.766 91.181 1.00 67.48 162 VAL A N 1
ATOM 1344 C CA . VAL A 1 171 ? 106.969 132.320 92.249 1.00 67.48 162 VAL A CA 1
ATOM 1345 C C . VAL A 1 171 ? 107.305 133.798 92.384 1.00 67.48 162 VAL A C 1
ATOM 1346 O O . VAL A 1 171 ? 108.462 134.157 92.634 1.00 67.48 162 VAL A O 1
ATOM 1359 N N . SER A 1 172 ? 106.296 134.652 92.228 1.00 70.83 163 SER A N 1
ATOM 1360 C CA . SER A 1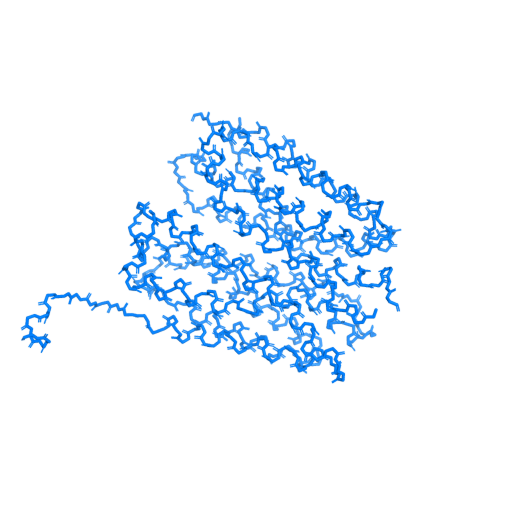 172 ? 106.481 136.096 92.254 1.00 70.83 163 SER A CA 1
ATOM 1361 C C . SER A 1 172 ? 106.119 136.725 93.594 1.00 70.83 163 SER A C 1
ATOM 1362 O O . SER A 1 172 ? 106.131 137.955 93.707 1.00 70.83 163 SER A O 1
ATOM 1370 N N . SER A 1 173 ? 105.797 135.922 94.605 1.00 69.16 164 SER A N 1
ATOM 1371 C CA . SER A 1 173 ? 105.425 136.448 95.910 1.00 69.16 164 SER A CA 1
ATOM 1372 C C . SER A 1 173 ? 105.877 135.469 96.981 1.00 69.16 164 SER A C 1
ATOM 1373 O O . SER A 1 173 ? 106.165 134.304 96.703 1.00 69.16 164 SER A O 1
ATOM 1381 N N . ILE A 1 174 ? 105.950 135.960 98.218 1.00 68.87 165 ILE A N 1
ATOM 1382 C CA . ILE A 1 174 ? 106.371 135.093 99.312 1.00 68.87 165 ILE A CA 1
ATOM 1383 C C . ILE A 1 174 ? 105.228 134.190 99.755 1.00 68.87 165 ILE A C 1
ATOM 1384 O O . ILE A 1 174 ? 105.464 133.105 100.298 1.00 68.87 165 ILE A O 1
ATOM 1400 N N . GLU A 1 175 ? 103.982 134.606 99.533 1.00 68.89 166 GLU A N 1
ATOM 1401 C CA . GLU A 1 175 ? 102.839 133.842 100.031 1.00 68.89 166 GLU A CA 1
ATOM 1402 C C . GLU A 1 175 ? 102.840 132.396 99.557 1.00 68.89 166 GLU A C 1
ATOM 1403 O O . GLU A 1 175 ? 102.681 131.495 100.397 1.00 68.89 166 GLU A O 1
ATOM 1415 N N . PRO A 1 176 ? 103.016 132.096 98.271 1.00 66.17 167 PRO A N 1
ATOM 1416 C CA . PRO A 1 176 ? 102.998 130.689 97.850 1.00 66.17 167 PRO A CA 1
ATOM 1417 C C . PRO A 1 176 ? 104.149 129.882 98.407 1.00 66.17 167 PRO A C 1
ATOM 1418 O O . PRO A 1 176 ? 104.080 128.645 98.397 1.00 66.17 167 PRO A O 1
ATOM 1429 N N . LEU A 1 177 ? 105.208 130.531 98.893 1.00 65.27 168 LEU A N 1
ATOM 1430 C CA . LEU A 1 177 ? 106.374 129.776 99.328 1.00 65.27 168 LEU A CA 1
ATOM 1431 C C . LEU A 1 177 ? 106.046 128.833 100.473 1.00 65.27 168 LEU A C 1
ATOM 1432 O O . LEU A 1 177 ? 106.537 127.704 100.472 1.00 65.27 168 LEU A O 1
ATOM 1448 N N . TYR A 1 178 ? 105.189 129.243 101.413 1.00 65.29 169 TYR A N 1
ATOM 1449 C CA . TYR A 1 178 ? 104.830 128.353 102.513 1.00 65.29 169 TYR A CA 1
ATOM 1450 C C . TYR A 1 178 ? 104.349 127.007 101.993 1.00 65.29 169 TYR A C 1
ATOM 1451 O O . TYR A 1 178 ? 104.568 125.976 102.637 1.00 65.29 169 TYR A O 1
ATOM 1469 N N . LEU A 1 179 ? 103.694 126.998 100.834 1.00 64.22 170 LEU A N 1
ATOM 1470 C CA . LEU A 1 179 ? 103.137 125.790 100.244 1.00 64.22 170 LEU A CA 1
ATOM 1471 C C . LEU A 1 179 ? 104.102 125.084 99.310 1.00 64.22 170 LEU A C 1
ATOM 1472 O O . LEU A 1 179 ? 104.194 123.856 99.341 1.00 64.22 170 LEU A O 1
ATOM 1488 N N . THR A 1 180 ? 104.830 125.828 98.481 1.00 64.29 171 THR A N 1
ATOM 1489 C CA . THR A 1 180 ? 105.784 125.209 97.571 1.00 64.29 171 THR A CA 1
ATOM 1490 C C . THR A 1 180 ? 106.983 124.682 98.348 1.00 64.29 171 THR A C 1
ATOM 1491 O O . THR A 1 180 ? 107.226 123.472 98.379 1.00 64.29 171 THR A O 1
ATOM 1502 N N . TYR A 1 181 ? 107.730 125.575 98.988 1.00 63.02 172 TYR A N 1
ATOM 1503 C CA . TYR A 1 181 ? 108.746 125.160 99.933 1.00 63.02 172 TYR A CA 1
ATOM 1504 C C . TYR A 1 181 ? 108.083 124.944 101.286 1.00 63.02 172 TYR A C 1
ATOM 1505 O O . TYR A 1 181 ? 107.008 125.479 101.567 1.00 63.02 172 TYR A O 1
ATOM 1523 N N . GLY A 1 182 ? 108.717 124.141 102.125 1.00 61.96 173 GLY A N 1
ATOM 1524 C CA . GLY A 1 182 ? 108.093 123.825 103.392 1.00 61.96 173 GLY A CA 1
ATOM 1525 C C . GLY A 1 182 ? 107.109 122.684 103.276 1.00 61.96 173 GLY A C 1
ATOM 1526 O O . GLY A 1 182 ? 107.518 121.526 103.299 1.00 61.96 173 GLY A O 1
ATOM 1530 N N . ILE A 1 183 ? 105.813 122.984 103.167 1.00 60.66 174 ILE A N 1
ATOM 1531 C CA . ILE A 1 183 ? 104.803 121.926 103.186 1.00 60.66 174 ILE A CA 1
ATOM 1532 C C . ILE A 1 183 ? 105.174 120.813 102.212 1.00 60.66 174 ILE A C 1
ATOM 1533 O O . ILE A 1 183 ? 105.432 119.673 102.613 1.00 60.66 174 ILE A O 1
ATOM 1549 N N . ILE A 1 184 ? 105.243 121.137 100.918 1.00 62.97 175 ILE A N 1
ATOM 1550 C CA . ILE A 1 184 ? 105.439 120.104 99.902 1.00 62.97 175 ILE A CA 1
ATOM 1551 C C . ILE A 1 184 ? 106.831 119.492 100.011 1.00 62.97 175 ILE A C 1
ATOM 1552 O O . ILE A 1 184 ? 106.994 118.263 100.013 1.00 62.97 175 ILE A O 1
ATOM 1568 N N . PHE A 1 185 ? 107.856 120.338 100.105 1.00 61.74 176 PHE A N 1
ATOM 1569 C CA . PHE A 1 185 ? 109.224 119.836 100.099 1.00 61.74 176 PHE A CA 1
ATOM 1570 C C . PHE A 1 185 ? 109.467 118.895 101.271 1.00 61.74 176 PHE A C 1
ATOM 1571 O O . PHE A 1 185 ? 110.051 117.821 101.105 1.00 61.74 176 PHE A O 1
ATOM 1588 N N . ALA A 1 186 ? 109.016 119.277 102.467 1.00 60.14 177 ALA A N 1
ATOM 1589 C CA . ALA A 1 186 ? 109.236 118.451 103.647 1.00 60.14 177 ALA A CA 1
ATOM 1590 C C . ALA A 1 186 ? 108.336 117.224 103.645 1.00 60.14 177 ALA A C 1
ATOM 1591 O O . ALA A 1 186 ? 108.748 116.151 104.100 1.00 60.14 177 ALA A O 1
ATOM 1598 N N . CYS A 1 187 ? 107.100 117.352 103.155 1.00 60.01 178 CYS A N 1
ATOM 1599 C CA . CYS A 1 187 ? 106.253 116.174 103.047 1.00 60.01 178 CYS A CA 1
ATOM 1600 C C . CYS A 1 187 ? 106.861 115.161 102.095 1.00 60.01 178 CYS A C 1
ATOM 1601 O O . CYS A 1 187 ? 106.579 113.962 102.198 1.00 60.01 178 CYS A O 1
ATOM 1609 N N . GLY A 1 188 ? 107.684 115.621 101.157 1.00 61.37 179 GLY A N 1
ATOM 1610 C CA . GLY A 1 188 ? 108.458 114.708 100.337 1.00 61.37 179 GLY A CA 1
ATOM 1611 C C . GLY A 1 188 ? 109.690 114.168 101.041 1.00 61.37 179 GLY A C 1
ATOM 1612 O O . GLY A 1 188 ? 109.987 112.970 100.973 1.00 61.37 179 GLY A O 1
ATOM 1616 N N . CYS A 1 189 ? 110.415 115.056 101.724 1.00 61.74 180 CYS A N 1
ATOM 1617 C CA . CYS A 1 189 ? 111.680 114.675 102.345 1.00 61.74 180 CYS A CA 1
ATOM 1618 C C . CYS A 1 189 ? 111.476 113.644 103.444 1.00 61.74 180 CYS A C 1
ATOM 1619 O O . CYS A 1 189 ? 112.281 112.720 103.593 1.00 61.74 180 CYS A O 1
ATOM 1627 N N . SER A 1 190 ? 110.425 113.803 104.250 1.00 59.22 181 SER A N 1
ATOM 1628 C CA . SER A 1 190 ? 110.168 112.835 105.310 1.00 59.22 181 SER A CA 1
ATOM 1629 C C . SER A 1 190 ? 109.917 111.451 104.733 1.00 59.22 181 SER A C 1
ATOM 1630 O O . SER A 1 190 ? 110.449 110.454 105.235 1.00 59.22 181 SER A O 1
ATOM 1638 N N . PHE A 1 191 ? 109.106 111.371 103.678 1.00 59.72 182 PHE A N 1
ATOM 1639 C CA . PHE A 1 191 ? 108.884 110.090 103.020 1.00 59.72 182 PHE A CA 1
ATOM 1640 C C . PHE A 1 191 ? 110.184 109.533 102.464 1.00 59.72 182 PHE A C 1
ATOM 1641 O O . PHE A 1 191 ? 110.432 108.325 102.535 1.00 59.72 182 PHE A O 1
ATOM 1658 N N . ALA A 1 192 ? 111.023 110.397 101.896 1.00 61.24 183 ALA A N 1
ATOM 1659 C CA . ALA A 1 192 ? 112.288 109.929 101.342 1.00 61.24 183 ALA A CA 1
ATOM 1660 C C . ALA A 1 192 ? 113.187 109.352 102.427 1.00 61.24 183 ALA A C 1
ATOM 1661 O O . ALA A 1 192 ? 113.828 108.314 102.228 1.00 61.24 183 ALA A O 1
ATOM 1668 N N . TYR A 1 193 ? 113.240 110.006 103.584 1.00 60.15 184 TYR A N 1
ATOM 1669 C CA . TYR A 1 193 ? 114.244 109.696 104.592 1.00 60.15 184 TYR A CA 1
ATOM 1670 C C . TYR A 1 193 ? 113.820 108.589 105.546 1.00 60.15 184 TYR A C 1
ATOM 1671 O O . TYR A 1 193 ? 114.659 107.780 105.953 1.00 60.15 184 TYR A O 1
ATOM 1689 N N . GLN A 1 194 ? 112.547 108.528 105.925 1.00 60.44 185 GLN A N 1
ATOM 1690 C CA . GLN A 1 194 ? 112.123 107.538 106.914 1.00 60.44 185 GLN A CA 1
ATOM 1691 C C . GLN A 1 194 ? 112.477 106.110 106.526 1.00 60.44 185 GLN A C 1
ATOM 1692 O O . GLN A 1 194 ? 113.030 105.388 107.371 1.00 60.44 185 GLN A O 1
ATOM 1706 N N . PRO A 1 195 ? 112.200 105.634 105.309 1.00 60.36 186 PRO A N 1
ATOM 1707 C CA . PRO A 1 195 ? 112.477 104.222 105.002 1.00 60.36 186 PRO A CA 1
ATOM 1708 C C . PRO A 1 195 ? 113.951 103.870 105.032 1.00 60.36 186 PRO A C 1
ATOM 1709 O O . PRO A 1 195 ? 114.281 102.678 105.032 1.00 60.36 186 PRO A O 1
ATOM 1720 N N . SER A 1 196 ? 114.847 104.856 105.060 1.00 60.37 187 SER A N 1
ATOM 1721 C CA . SER A 1 196 ? 116.272 104.549 105.061 1.00 60.37 187 SER A CA 1
ATOM 1722 C C . SER A 1 196 ? 116.661 103.728 106.282 1.00 60.37 187 SER A C 1
ATOM 1723 O O . SER A 1 196 ? 117.497 102.825 106.187 1.00 60.37 187 SER A O 1
ATOM 1731 N N . LEU A 1 197 ? 116.083 104.040 107.442 1.00 61.06 188 LEU A N 1
ATOM 1732 C CA . LEU A 1 197 ? 116.453 103.330 108.662 1.00 61.06 188 LEU A CA 1
ATOM 1733 C C . LEU A 1 197 ? 116.016 101.871 108.611 1.00 61.06 188 LEU A C 1
ATOM 1734 O O . LEU A 1 197 ? 116.760 100.975 109.034 1.00 61.06 188 LEU A O 1
ATOM 1750 N N . VAL A 1 198 ? 114.808 101.612 108.108 1.00 62.25 189 VAL A N 1
ATOM 1751 C CA . VAL A 1 198 ? 114.289 100.250 108.097 1.00 62.25 189 VAL A CA 1
ATOM 1752 C C . VAL A 1 198 ? 115.169 99.343 107.253 1.00 62.25 189 VAL A C 1
ATOM 1753 O O . VAL A 1 198 ? 115.234 98.132 107.495 1.00 62.25 189 VAL A O 1
ATOM 1766 N N . ILE A 1 199 ? 115.856 99.898 106.256 1.00 62.97 190 ILE A N 1
ATOM 1767 C CA . ILE A 1 199 ? 116.717 99.092 105.401 1.00 62.97 190 ILE A CA 1
ATOM 1768 C C . ILE A 1 199 ? 118.185 99.162 105.809 1.00 62.97 190 ILE A C 1
ATOM 1769 O O . ILE A 1 199 ? 118.948 98.242 105.479 1.00 62.97 190 ILE A O 1
ATOM 1785 N N . LEU A 1 200 ? 118.605 100.207 106.527 1.00 64.59 191 LEU A N 1
ATOM 1786 C CA . LEU A 1 200 ? 119.886 100.121 107.219 1.00 64.59 191 LEU A CA 1
ATOM 1787 C C . LEU A 1 200 ? 119.857 98.961 108.197 1.00 64.59 191 LEU A C 1
ATOM 1788 O O . LEU A 1 200 ? 120.822 98.197 108.301 1.00 64.59 191 LEU A O 1
ATOM 1804 N N . GLY A 1 201 ? 118.750 98.807 108.916 1.00 64.19 192 GLY A N 1
ATOM 1805 C CA . GLY A 1 201 ? 118.438 97.503 109.469 1.00 64.19 192 GLY A CA 1
ATOM 1806 C C . GLY A 1 201 ? 118.375 96.475 108.355 1.00 64.19 192 GLY A C 1
ATOM 1807 O O . GLY A 1 201 ? 117.762 96.703 107.310 1.00 64.19 192 GLY A O 1
ATOM 1811 N N . HIS A 1 202 ? 119.032 95.341 108.574 1.00 64.15 193 HIS A N 1
ATOM 1812 C CA . HIS A 1 202 ? 119.307 94.326 107.558 1.00 64.15 193 HIS A CA 1
ATOM 1813 C C . HIS A 1 202 ? 120.484 94.735 106.684 1.00 64.15 193 HIS A C 1
ATOM 1814 O O . HIS A 1 202 ? 120.764 94.050 105.690 1.00 64.15 193 HIS A O 1
ATOM 1828 N N . TYR A 1 203 ? 121.169 95.836 107.005 1.00 65.09 194 TYR A N 1
ATOM 1829 C CA . TYR A 1 203 ? 122.406 96.187 106.319 1.00 65.09 194 TYR A CA 1
ATOM 1830 C C . TYR A 1 203 ? 123.264 94.945 106.115 1.00 65.09 194 TYR A C 1
ATOM 1831 O O . TYR A 1 203 ? 123.593 94.569 104.985 1.00 65.09 194 TYR A O 1
ATOM 1849 N N . PHE A 1 204 ? 123.621 94.292 107.216 1.00 69.70 195 PHE A N 1
ATOM 1850 C CA . PHE A 1 204 ? 124.216 92.966 107.172 1.00 69.70 195 PHE A CA 1
ATOM 1851 C C . PHE A 1 204 ? 123.685 92.119 108.323 1.00 69.70 195 PHE A C 1
ATOM 1852 O O . PHE A 1 204 ? 124.372 91.211 108.804 1.00 69.70 195 PHE A O 1
ATOM 1869 N N . LYS A 1 205 ? 122.459 92.409 108.767 1.00 70.64 196 LYS A N 1
ATOM 1870 C CA . LYS A 1 205 ? 121.849 91.804 109.947 1.00 70.64 196 LYS A CA 1
ATOM 1871 C C . LYS A 1 205 ? 122.847 91.682 111.090 1.00 70.64 196 LYS A C 1
ATOM 1872 O O . LYS A 1 205 ? 122.827 90.697 111.834 1.00 70.64 196 LYS A O 1
ATOM 1891 N N . LYS A 1 206 ? 123.720 92.670 111.234 1.00 73.75 197 LYS A N 1
ATOM 1892 C CA . LYS A 1 206 ? 124.650 92.755 112.357 1.00 73.75 197 LYS A CA 1
ATOM 1893 C C . LYS A 1 206 ? 125.287 94.141 112.326 1.00 73.75 197 LYS A C 1
ATOM 1894 O O . LYS A 1 206 ? 124.902 95.004 111.528 1.00 73.75 197 LYS A O 1
ATOM 1913 N N . ARG A 1 207 ? 126.253 94.359 113.217 1.00 73.93 198 ARG A N 1
ATOM 1914 C CA . ARG A 1 207 ? 127.115 95.542 113.183 1.00 73.93 198 ARG A CA 1
ATOM 1915 C C . ARG A 1 207 ? 126.311 96.836 113.071 1.00 73.93 198 ARG A C 1
ATOM 1916 O O . ARG A 1 207 ? 126.762 97.815 112.474 1.00 73.93 198 ARG A O 1
ATOM 1937 N N . LEU A 1 208 ? 125.112 96.857 113.641 1.00 72.03 199 LEU A N 1
ATOM 1938 C CA . LEU A 1 208 ? 124.392 98.113 113.762 1.00 72.03 199 LEU A CA 1
ATOM 1939 C C . LEU A 1 208 ? 125.112 99.027 114.747 1.00 72.03 199 LEU A C 1
ATOM 1940 O O . LEU A 1 208 ? 125.849 98.579 115.630 1.00 72.03 199 LEU A O 1
ATOM 1956 N N . GLY A 1 209 ? 124.892 100.328 114.586 1.00 74.40 200 GLY A N 1
ATOM 1957 C CA . GLY A 1 209 ? 125.578 101.309 115.402 1.00 74.40 200 GLY A CA 1
ATOM 1958 C C . GLY A 1 209 ? 126.845 101.809 114.741 1.00 74.40 200 GLY A C 1
ATOM 1959 O O . GLY A 1 209 ? 127.021 103.015 114.566 1.00 74.40 200 GLY A O 1
ATOM 1963 N N . LEU A 1 210 ? 127.741 100.894 114.366 1.00 73.37 201 LEU A N 1
ATOM 1964 C CA . LEU A 1 210 ? 128.919 101.298 113.605 1.00 73.37 201 LEU A CA 1
ATOM 1965 C C . LEU A 1 210 ? 128.519 101.852 112.244 1.00 73.37 201 LEU A C 1
ATOM 1966 O O . LEU A 1 210 ? 129.072 102.858 111.783 1.00 73.37 201 LEU A O 1
ATOM 1982 N N . VAL A 1 211 ? 127.546 101.216 111.591 1.00 71.28 202 VAL A N 1
ATOM 1983 C CA . VAL A 1 211 ? 127.030 101.745 110.333 1.00 71.28 202 VAL A CA 1
ATOM 1984 C C . VAL A 1 211 ? 126.399 103.112 110.556 1.00 71.28 202 VAL A C 1
ATOM 1985 O O . VAL A 1 211 ? 126.547 104.022 109.732 1.00 71.28 202 VAL A O 1
ATOM 1998 N N . ASN A 1 212 ? 125.671 103.275 111.662 1.00 72.29 203 ASN A N 1
ATOM 1999 C CA . ASN A 1 212 ? 125.061 104.568 111.953 1.00 72.29 203 ASN A CA 1
ATOM 2000 C C . ASN A 1 212 ? 126.122 105.640 112.159 1.00 72.29 203 ASN A C 1
ATOM 2001 O O . ASN A 1 212 ? 125.971 106.773 111.691 1.00 72.29 203 ASN A O 1
ATOM 2012 N N . GLY A 1 213 ? 127.200 105.302 112.864 1.00 70.74 204 GLY A N 1
ATOM 2013 C CA . GLY A 1 213 ? 128.290 106.248 113.026 1.00 70.74 204 GLY A CA 1
ATOM 2014 C C . GLY A 1 213 ? 128.940 106.606 111.704 1.00 70.74 204 GLY A C 1
ATOM 2015 O O . GLY A 1 213 ? 129.294 107.764 111.467 1.00 70.74 204 GLY A O 1
ATOM 2019 N N . ILE A 1 214 ? 129.104 105.617 110.824 1.00 70.64 205 ILE A N 1
ATOM 2020 C CA . ILE A 1 214 ? 129.650 105.886 109.496 1.00 70.64 205 ILE A CA 1
ATOM 2021 C C . ILE A 1 214 ? 128.741 106.842 108.734 1.00 70.64 205 ILE A C 1
ATOM 2022 O O . ILE A 1 214 ? 129.208 107.784 108.082 1.00 70.64 205 ILE A O 1
ATOM 2038 N N . VAL A 1 215 ? 127.430 106.610 108.799 1.00 68.23 206 VAL A N 1
ATOM 2039 C CA . VAL A 1 215 ? 126.482 107.468 108.092 1.00 68.23 206 VAL A CA 1
ATOM 2040 C C . VAL A 1 215 ? 126.513 108.880 108.660 1.00 68.23 206 VAL A C 1
ATOM 2041 O O . VAL A 1 215 ? 126.406 109.866 107.921 1.00 68.23 206 VAL A O 1
ATOM 2054 N N . THR A 1 216 ? 126.628 109.001 109.983 1.00 69.96 207 THR A N 1
ATOM 2055 C CA . THR A 1 216 ? 126.721 110.322 110.594 1.00 69.96 207 THR A CA 1
ATOM 2056 C C . THR A 1 216 ? 127.992 111.039 110.158 1.00 69.96 207 THR A C 1
ATOM 2057 O O . THR A 1 216 ? 127.961 112.237 109.854 1.00 69.96 207 THR A O 1
ATOM 2068 N N . ALA A 1 217 ? 129.117 110.322 110.114 1.00 70.22 208 ALA A N 1
ATOM 2069 C CA . ALA A 1 217 ? 130.356 110.927 109.637 1.00 70.22 208 ALA A CA 1
ATOM 2070 C C . ALA A 1 217 ? 130.235 111.362 108.183 1.00 70.22 208 ALA A C 1
ATOM 2071 O O . ALA A 1 217 ? 130.797 112.392 107.793 1.00 70.22 208 ALA A O 1
ATOM 2078 N N . GLY A 1 218 ? 129.526 110.588 107.366 1.00 68.12 209 GLY A N 1
ATOM 2079 C CA . GLY A 1 218 ? 129.301 110.967 105.985 1.00 68.12 209 GLY A CA 1
ATOM 2080 C C . GLY A 1 218 ? 128.450 112.214 105.842 1.00 68.12 209 GLY A C 1
ATOM 2081 O O . GLY A 1 218 ? 128.830 113.155 105.139 1.00 68.12 209 GLY A O 1
ATOM 2085 N N . SER A 1 219 ? 127.295 112.235 106.514 1.00 68.00 210 SER A N 1
ATOM 2086 C CA . SER A 1 219 ? 126.409 113.393 106.439 1.00 68.00 210 SER A CA 1
ATOM 2087 C C . SER A 1 219 ? 127.030 114.628 107.076 1.00 68.00 210 SER A C 1
ATOM 2088 O O . SER A 1 219 ? 126.625 115.755 106.756 1.00 68.00 210 SER A O 1
ATOM 2096 N N . SER A 1 220 ? 127.993 114.442 107.979 1.00 67.98 211 SER A N 1
ATOM 2097 C CA . SER A 1 220 ? 128.770 115.572 108.461 1.00 67.98 211 SER A CA 1
ATOM 2098 C C . SER A 1 220 ? 129.411 116.316 107.302 1.00 67.98 211 SER A C 1
ATOM 2099 O O . SER A 1 220 ? 129.511 117.546 107.322 1.00 67.98 211 SER A O 1
ATOM 2107 N N . VAL A 1 221 ? 129.840 115.586 106.272 1.00 65.01 212 VAL A N 1
ATOM 2108 C CA . VAL A 1 221 ? 130.487 116.227 105.130 1.00 65.01 212 VAL A CA 1
ATOM 2109 C C . VAL A 1 221 ? 129.521 117.186 104.445 1.00 65.01 212 VAL A C 1
ATOM 2110 O O . VAL A 1 221 ? 129.878 118.321 104.112 1.00 65.01 212 VAL A O 1
ATOM 2123 N N . PHE A 1 222 ? 128.282 116.745 104.221 1.00 63.79 213 PHE A N 1
ATOM 2124 C CA . PHE A 1 222 ? 127.317 117.601 103.537 1.00 63.79 213 PHE A CA 1
ATOM 2125 C C . PHE A 1 222 ? 126.862 118.753 104.418 1.00 63.79 213 PHE A C 1
ATOM 2126 O O . PHE A 1 222 ? 126.606 119.851 103.912 1.00 63.79 213 PHE A O 1
ATOM 2143 N N . THR A 1 223 ? 126.748 118.530 105.727 1.00 64.67 214 THR A N 1
ATOM 2144 C CA . THR A 1 223 ? 126.420 119.639 106.617 1.00 64.67 214 THR A CA 1
ATOM 2145 C C . THR A 1 223 ? 127.532 120.682 106.616 1.00 64.67 214 THR A C 1
ATOM 2146 O O . THR A 1 223 ? 127.265 121.888 106.656 1.00 64.67 214 THR A O 1
ATOM 2157 N N . ILE A 1 224 ? 128.788 120.232 106.575 1.00 65.95 215 ILE A N 1
ATOM 2158 C CA . ILE A 1 224 ? 129.925 121.147 106.606 1.00 65.95 215 ILE A CA 1
ATOM 2159 C C . ILE A 1 224 ? 130.041 121.909 105.291 1.00 65.95 215 ILE A C 1
ATOM 2160 O O . ILE A 1 224 ? 130.252 123.127 105.277 1.00 65.95 215 ILE A O 1
ATOM 2176 N N . LEU A 1 225 ? 129.910 121.205 104.168 1.00 63.77 216 LEU A N 1
ATOM 2177 C CA . LEU A 1 225 ? 130.294 121.755 102.874 1.00 63.77 216 LEU A CA 1
ATOM 2178 C C . LEU A 1 225 ? 129.185 122.562 102.211 1.00 63.77 216 LEU A C 1
ATOM 2179 O O . LEU A 1 225 ? 129.467 123.578 101.568 1.00 63.77 216 LEU A O 1
ATOM 2195 N N . LEU A 1 226 ? 127.931 122.140 102.353 1.00 62.36 217 LEU A N 1
ATOM 2196 C CA . LEU A 1 226 ? 126.847 122.781 101.613 1.00 62.36 217 LEU A CA 1
ATOM 2197 C C . LEU A 1 226 ? 126.773 124.286 101.832 1.00 62.36 217 LEU A C 1
ATOM 2198 O O . LEU A 1 226 ? 126.569 125.012 100.845 1.00 62.36 217 LEU A O 1
ATOM 2214 N N . PRO A 1 227 ? 126.922 124.818 103.047 1.00 63.91 218 PRO A N 1
ATOM 2215 C CA . PRO A 1 227 ? 126.860 126.279 103.204 1.00 63.91 218 PRO A CA 1
ATOM 2216 C C . PRO A 1 227 ? 127.872 127.019 102.352 1.00 63.91 218 PRO A C 1
ATOM 2217 O O . PRO A 1 227 ? 127.598 128.147 101.925 1.00 63.91 218 PRO A O 1
ATOM 2228 N N . LEU A 1 228 ? 129.038 126.427 102.095 1.00 65.67 219 LEU A N 1
ATOM 2229 C CA . LEU A 1 228 ? 130.030 127.094 101.259 1.00 65.67 219 LEU A CA 1
ATOM 2230 C C . LEU A 1 228 ? 129.568 127.159 99.809 1.00 65.67 219 LEU A C 1
ATOM 2231 O O . LEU A 1 228 ? 129.668 128.207 99.160 1.00 65.67 219 LEU A O 1
ATOM 2247 N N . LEU A 1 229 ? 129.056 126.047 99.282 1.00 63.90 220 LEU A N 1
ATOM 2248 C CA . LEU A 1 229 ? 128.610 126.027 97.893 1.00 63.90 220 LEU A CA 1
ATOM 2249 C C . LEU A 1 229 ? 127.481 127.023 97.667 1.00 63.90 220 LEU A C 1
ATOM 2250 O O . LEU A 1 229 ? 127.514 127.816 96.719 1.00 63.90 220 LEU A O 1
ATOM 2266 N N . LEU A 1 230 ? 126.472 126.998 98.538 1.00 62.33 221 LEU A N 1
ATOM 2267 C CA . LEU A 1 230 ? 125.291 127.829 98.338 1.00 62.33 221 LEU A CA 1
ATOM 2268 C C . LEU A 1 230 ? 125.638 129.311 98.409 1.00 62.33 221 LEU A C 1
ATOM 2269 O O . LEU A 1 230 ? 125.089 130.123 97.655 1.00 62.33 221 LEU A O 1
ATOM 2285 N N . ARG A 1 231 ? 126.546 129.682 99.313 1.00 64.99 222 ARG A N 1
ATOM 2286 C CA . ARG A 1 231 ? 126.879 131.092 99.493 1.00 64.99 222 ARG A CA 1
ATOM 2287 C C . ARG A 1 231 ? 127.494 131.682 98.231 1.00 64.99 222 ARG A C 1
ATOM 2288 O O . ARG A 1 231 ? 127.194 132.823 97.862 1.00 64.99 222 ARG A O 1
ATOM 2309 N N . VAL A 1 232 ? 128.374 130.932 97.567 1.00 64.02 223 VAL A N 1
ATOM 2310 C CA . VAL A 1 232 ? 128.953 131.425 96.322 1.00 64.02 223 VAL A CA 1
ATOM 2311 C C . VAL A 1 232 ? 127.965 131.279 95.174 1.00 64.02 223 VAL A C 1
ATOM 2312 O O . VAL A 1 232 ? 127.961 132.095 94.246 1.00 64.02 223 VAL A O 1
ATOM 2325 N N . LEU A 1 233 ? 127.116 130.253 95.214 1.00 63.67 224 LEU A N 1
ATOM 2326 C CA . LEU A 1 233 ? 126.155 130.015 94.147 1.00 63.67 224 LEU A CA 1
ATOM 2327 C C . LEU A 1 233 ? 125.075 131.084 94.078 1.00 63.67 224 LEU A C 1
ATOM 2328 O O . LEU A 1 233 ? 124.592 131.380 92.982 1.00 63.67 224 LEU A O 1
ATOM 2344 N N . ILE A 1 234 ? 124.691 131.671 95.210 1.00 63.42 225 ILE A N 1
ATOM 2345 C CA . ILE A 1 234 ? 123.568 132.604 95.219 1.00 63.42 225 ILE A CA 1
ATOM 2346 C C . ILE A 1 234 ? 123.864 133.815 94.345 1.00 63.42 225 ILE A C 1
ATOM 2347 O O . ILE A 1 234 ? 123.070 134.183 93.473 1.00 63.42 225 ILE A O 1
ATOM 2363 N N . ASP A 1 235 ? 125.011 134.459 94.568 1.00 66.05 226 ASP A N 1
ATOM 2364 C CA . ASP A 1 235 ? 125.291 135.708 93.867 1.00 66.05 226 ASP A CA 1
ATOM 2365 C C . ASP A 1 235 ? 125.322 135.571 92.348 1.00 66.05 226 ASP A C 1
ATOM 2366 O O . ASP A 1 235 ? 124.943 136.506 91.635 1.00 66.05 226 ASP A O 1
ATOM 2375 N N . SER A 1 236 ? 125.761 134.421 91.832 1.00 66.37 227 SER A N 1
ATOM 2376 C CA . SER A 1 236 ? 125.784 134.235 90.386 1.00 66.37 227 SER A CA 1
ATOM 2377 C C . SER A 1 236 ? 124.370 134.243 89.816 1.00 66.37 227 SER A C 1
ATOM 2378 O O . SER A 1 236 ? 124.089 134.934 88.831 1.00 66.37 227 SER A O 1
ATOM 2386 N N . VAL A 1 237 ? 123.466 133.483 90.428 1.00 65.77 228 VAL A N 1
ATOM 2387 C CA . VAL A 1 237 ? 122.079 133.391 89.985 1.00 65.77 228 VAL A CA 1
ATOM 2388 C C . VAL A 1 237 ? 121.182 133.416 91.213 1.00 65.77 228 VAL A C 1
ATOM 2389 O O . VAL A 1 237 ? 121.460 132.732 92.204 1.00 65.77 228 VAL A O 1
ATOM 2402 N N . GLY A 1 238 ? 120.099 134.184 91.141 1.00 64.35 229 GLY A N 1
ATOM 2403 C CA . GLY A 1 238 ? 119.302 134.494 92.312 1.00 64.35 229 GLY A CA 1
ATOM 2404 C C . GLY A 1 238 ? 118.692 133.308 93.030 1.00 64.35 229 GLY A C 1
ATOM 2405 O O . GLY A 1 238 ? 118.932 132.150 92.673 1.00 64.35 229 GLY A O 1
ATOM 2409 N N . LEU A 1 239 ? 117.888 133.604 94.056 1.00 63.26 230 LEU A N 1
ATOM 2410 C CA . LEU A 1 239 ? 117.263 132.555 94.856 1.00 63.26 230 LEU A CA 1
ATOM 2411 C C . LEU A 1 239 ? 116.525 131.551 93.984 1.00 63.26 230 LEU A C 1
ATOM 2412 O O . LEU A 1 239 ? 116.611 130.338 94.208 1.00 63.26 230 LEU A O 1
ATOM 2428 N N . PHE A 1 240 ? 115.780 132.040 92.994 1.00 65.14 231 PHE A N 1
ATOM 2429 C CA . PHE A 1 240 ? 114.966 131.151 92.174 1.00 65.14 231 PHE A CA 1
ATOM 2430 C C . PHE A 1 240 ? 115.836 130.130 91.454 1.00 65.14 231 PHE A C 1
ATOM 2431 O O . PHE A 1 240 ? 115.557 128.926 91.484 1.00 65.14 231 PHE A O 1
ATOM 2448 N N . TYR A 1 241 ? 116.910 130.593 90.815 1.00 66.39 232 TYR A N 1
ATOM 2449 C CA . TYR A 1 241 ? 117.822 129.669 90.155 1.00 66.39 232 TYR A CA 1
ATOM 2450 C C . TYR A 1 241 ? 118.480 128.736 91.161 1.00 66.39 232 TYR A C 1
ATOM 2451 O O . TYR A 1 241 ? 118.712 127.560 90.865 1.00 66.39 232 TYR A O 1
ATOM 2469 N N . THR A 1 242 ? 118.803 129.241 92.352 1.00 64.66 233 THR A N 1
ATOM 2470 C CA . THR A 1 242 ? 119.443 128.397 93.357 1.00 64.66 233 THR A CA 1
ATOM 2471 C C . THR A 1 242 ? 118.542 127.230 93.743 1.00 64.66 233 THR A C 1
ATOM 2472 O O . THR A 1 242 ? 118.987 126.077 93.804 1.00 64.66 233 THR A O 1
ATOM 2483 N N . LEU A 1 243 ? 117.265 127.510 94.007 1.00 63.66 234 LEU A N 1
ATOM 2484 C CA . LEU A 1 243 ? 116.334 126.437 94.333 1.00 63.66 234 LEU A CA 1
ATOM 2485 C C . LEU A 1 243 ? 116.079 125.541 93.132 1.00 63.66 234 LEU A C 1
ATOM 2486 O O . LEU A 1 243 ? 115.894 124.330 93.293 1.00 63.66 234 LEU A O 1
ATOM 2502 N N . ARG A 1 244 ? 116.065 126.111 91.928 1.00 66.95 235 ARG A N 1
ATOM 2503 C CA . ARG A 1 244 ? 115.857 125.318 90.725 1.00 66.95 235 ARG A CA 1
ATOM 2504 C C . ARG A 1 244 ? 117.043 124.411 90.425 1.00 66.95 235 ARG A C 1
ATOM 2505 O O . ARG A 1 244 ? 116.878 123.402 89.731 1.00 66.95 235 ARG A O 1
ATOM 2526 N N . VAL A 1 245 ? 118.225 124.746 90.932 1.00 63.67 236 VAL A N 1
ATOM 2527 C CA . VAL A 1 245 ? 119.425 123.952 90.711 1.00 63.67 236 VAL A CA 1
ATOM 2528 C C . VAL A 1 245 ? 119.640 122.935 91.824 1.00 63.67 236 VAL A C 1
ATOM 2529 O O . VAL A 1 245 ? 120.153 121.844 91.576 1.00 63.67 236 VAL A O 1
ATOM 2542 N N . LEU A 1 246 ? 119.247 123.268 93.055 1.00 62.40 237 LEU A N 1
ATOM 2543 C CA . LEU A 1 246 ? 119.361 122.309 94.150 1.00 62.40 237 LEU A CA 1
ATOM 2544 C C . LEU A 1 246 ? 118.569 121.034 93.897 1.00 62.40 237 LEU A C 1
ATOM 2545 O O . LEU A 1 246 ? 118.679 120.090 94.685 1.00 62.40 237 LEU A O 1
ATOM 2561 N N . CYS A 1 247 ? 117.780 120.982 92.823 1.00 62.41 238 CYS A N 1
ATOM 2562 C CA . CYS A 1 247 ? 117.056 119.771 92.474 1.00 62.41 238 CYS A CA 1
ATOM 2563 C C . CYS A 1 247 ? 117.983 118.623 92.106 1.00 62.41 238 CYS A C 1
ATOM 2564 O O . CYS A 1 247 ? 117.516 117.485 92.003 1.00 62.41 238 CYS A O 1
ATOM 2572 N N . ILE A 1 248 ? 119.271 118.892 91.884 1.00 63.40 239 ILE A N 1
ATOM 2573 C CA . ILE A 1 248 ? 120.206 117.824 91.538 1.00 63.40 239 ILE A CA 1
ATOM 2574 C C . ILE A 1 248 ? 120.301 116.810 92.671 1.00 63.40 239 ILE A C 1
ATOM 2575 O O . ILE A 1 248 ? 120.351 115.596 92.435 1.00 63.40 239 ILE A O 1
ATOM 2591 N N . PHE A 1 249 ? 120.347 117.287 93.916 1.00 62.06 240 PHE A N 1
ATOM 2592 C CA . PHE A 1 249 ? 120.413 116.372 95.051 1.00 62.06 240 PHE A CA 1
ATOM 2593 C C . PHE A 1 249 ? 119.178 115.484 95.106 1.00 62.06 240 PHE A C 1
ATOM 2594 O O . PHE A 1 249 ? 119.281 114.270 95.311 1.00 62.06 240 PHE A O 1
ATOM 2611 N N . MET A 1 250 ? 117.996 116.073 94.922 1.00 63.11 241 MET A N 1
ATOM 2612 C CA . MET A 1 250 ? 116.773 115.279 94.942 1.00 63.11 241 MET A CA 1
ATOM 2613 C C . MET A 1 250 ? 116.741 114.293 93.783 1.00 63.11 241 MET A C 1
ATOM 2614 O O . MET A 1 250 ? 116.253 113.168 93.929 1.00 63.11 241 MET A O 1
ATOM 2628 N N . PHE A 1 251 ? 117.254 114.694 92.620 1.00 63.07 242 PHE A N 1
ATOM 2629 C CA . PHE A 1 251 ? 117.290 113.785 91.481 1.00 63.07 242 PHE A CA 1
ATOM 2630 C C . PHE A 1 251 ? 118.210 112.598 91.749 1.00 63.07 242 PHE A C 1
ATOM 2631 O O . PHE A 1 251 ? 117.863 111.448 91.444 1.00 63.07 242 PHE A O 1
ATOM 2648 N N . VAL A 1 252 ? 119.386 112.853 92.325 1.00 63.73 243 VAL A N 1
ATOM 2649 C CA . VAL A 1 252 ? 120.297 111.759 92.649 1.00 63.73 243 VAL A CA 1
ATOM 2650 C C . VAL A 1 252 ? 119.689 110.862 93.717 1.00 63.73 243 VAL A C 1
ATOM 2651 O O . VAL A 1 252 ? 119.862 109.640 93.691 1.00 63.73 243 VAL A O 1
ATOM 2664 N N . LEU A 1 253 ? 118.983 111.451 94.683 1.00 62.52 244 LEU A N 1
ATOM 2665 C CA . LEU A 1 253 ? 118.289 110.648 95.682 1.00 62.52 244 LEU A CA 1
ATOM 2666 C C . LEU A 1 253 ? 117.245 109.755 95.028 1.00 62.52 244 LEU A C 1
ATOM 2667 O O . LEU A 1 253 ? 117.120 108.575 95.373 1.00 62.52 244 LEU A O 1
ATOM 2683 N N . PHE A 1 254 ? 116.490 110.303 94.077 1.00 62.58 245 PHE A N 1
ATOM 2684 C CA . PHE A 1 254 ? 115.502 109.505 93.361 1.00 62.58 245 PHE A CA 1
ATOM 2685 C C . PHE A 1 254 ? 116.164 108.348 92.632 1.00 62.58 245 PHE A C 1
ATOM 2686 O O . PHE A 1 254 ? 115.657 107.222 92.649 1.00 62.58 245 PHE A O 1
ATOM 2703 N N . LEU A 1 255 ? 117.295 108.607 91.976 1.00 63.02 246 LEU A N 1
ATOM 2704 C CA . LEU A 1 255 ? 117.984 107.526 91.277 1.00 63.02 246 LEU A CA 1
ATOM 2705 C C . LEU A 1 255 ? 118.491 106.468 92.251 1.00 63.02 246 LEU A C 1
ATOM 2706 O O . LEU A 1 255 ? 118.348 105.265 92.000 1.00 63.02 246 LEU A O 1
ATOM 2722 N N . ALA A 1 256 ? 119.077 106.892 93.373 1.00 62.72 247 ALA A N 1
ATOM 2723 C CA . ALA A 1 256 ? 119.625 105.937 94.330 1.00 62.72 247 ALA A CA 1
ATOM 2724 C C . ALA A 1 256 ? 118.529 105.154 95.037 1.00 62.72 247 ALA A C 1
ATOM 2725 O O . ALA A 1 256 ? 118.783 104.057 95.547 1.00 62.72 247 ALA A O 1
ATOM 2732 N N . GLY A 1 257 ? 117.311 105.691 95.077 1.00 62.66 248 GLY A N 1
ATOM 2733 C CA . GLY A 1 257 ? 116.233 105.000 95.757 1.00 62.66 248 GLY A CA 1
ATOM 2734 C C . GLY A 1 257 ? 115.962 103.613 95.221 1.00 62.66 248 GLY A C 1
ATOM 2735 O O . GLY A 1 257 ? 115.352 102.798 95.918 1.00 62.66 248 GLY A O 1
ATOM 2739 N N . PHE A 1 258 ? 116.400 103.321 93.997 1.00 63.66 249 PHE A N 1
ATOM 2740 C CA . PHE A 1 258 ? 116.170 102.002 93.423 1.00 63.66 249 PHE A CA 1
ATOM 2741 C C . PHE A 1 258 ? 117.048 100.919 94.038 1.00 63.66 249 PHE A C 1
ATOM 2742 O O . PHE A 1 258 ? 116.813 99.736 93.771 1.00 63.66 249 PHE A O 1
ATOM 2759 N N . THR A 1 259 ? 118.048 101.282 94.845 1.00 62.99 250 THR A N 1
ATOM 2760 C CA . THR A 1 259 ? 118.882 100.263 95.475 1.00 62.99 250 THR A CA 1
ATOM 2761 C C . THR A 1 259 ? 118.104 99.483 96.527 1.00 62.99 250 THR A C 1
ATOM 2762 O O . THR A 1 259 ? 118.227 98.257 96.612 1.00 62.99 250 THR A O 1
ATOM 2773 N N . TYR A 1 260 ? 117.301 100.173 97.335 1.00 60.52 251 TYR A N 1
ATOM 2774 C CA . TYR A 1 260 ? 116.514 99.509 98.367 1.00 60.52 251 TYR A CA 1
ATOM 2775 C C . TYR A 1 260 ? 115.742 98.342 97.777 1.00 60.52 251 TYR A C 1
ATOM 2776 O O . TYR A 1 260 ? 114.890 98.526 96.905 1.00 60.52 251 TYR A O 1
ATOM 2794 N N . ARG A 1 261 ? 116.044 97.142 98.243 1.00 65.49 252 ARG A N 1
ATOM 2795 C CA . ARG A 1 261 ? 115.267 95.976 97.851 1.00 65.49 252 ARG A CA 1
ATOM 2796 C C . ARG A 1 261 ? 115.434 94.881 98.896 1.00 65.49 252 ARG A C 1
ATOM 2797 O O . ARG A 1 261 ? 116.461 94.191 98.905 1.00 65.49 252 ARG A O 1
ATOM 2818 N N . PRO A 1 262 ? 114.467 94.691 99.793 1.00 67.34 253 PRO A N 1
ATOM 2819 C CA . PRO A 1 262 ? 114.627 93.670 100.832 1.00 67.34 253 PRO A CA 1
ATOM 2820 C C . PRO A 1 262 ? 114.956 92.314 100.226 1.00 67.34 253 PRO A C 1
ATOM 2821 O O . PRO A 1 262 ? 114.377 91.905 99.218 1.00 67.34 253 PRO A O 1
ATOM 2832 N N . LEU A 1 263 ? 115.901 91.622 100.849 1.00 72.18 254 LEU A N 1
ATOM 2833 C CA . LEU A 1 263 ? 116.394 90.359 100.324 1.00 72.18 254 LEU A CA 1
ATOM 2834 C C . LEU A 1 263 ? 116.844 89.444 101.456 1.00 72.18 254 LEU A C 1
ATOM 2835 O O . LEU A 1 263 ? 116.963 89.874 102.603 1.00 72.18 254 LEU A O 1
ATOM 2851 N N . ASN A 1 293 ? 97.692 101.983 121.527 1.00 70.70 284 ASN A N 1
ATOM 2852 C CA . ASN A 1 293 ? 99.075 102.440 121.465 1.00 70.70 284 ASN A CA 1
ATOM 2853 C C . ASN A 1 293 ? 99.290 103.662 122.354 1.00 70.70 284 ASN A C 1
ATOM 2854 O O . ASN A 1 293 ? 100.379 104.231 122.382 1.00 70.70 284 ASN A O 1
ATOM 2865 N N . PHE A 1 294 ? 98.247 104.066 123.074 1.00 70.45 285 PHE A N 1
ATOM 2866 C CA . PHE A 1 294 ? 98.318 105.206 123.976 1.00 70.45 285 PHE A CA 1
ATOM 2867 C C . PHE A 1 294 ? 98.640 104.805 125.412 1.00 70.45 285 PHE A C 1
ATOM 2868 O O . PHE A 1 294 ? 98.731 105.680 126.279 1.00 70.45 285 PHE A O 1
ATOM 2885 N N . ALA A 1 295 ? 98.834 103.513 125.682 1.00 69.04 286 ALA A N 1
ATOM 2886 C CA . ALA A 1 295 ? 99.081 103.049 127.043 1.00 69.04 286 ALA A CA 1
ATOM 2887 C C . ALA A 1 295 ? 100.484 103.372 127.541 1.00 69.04 286 ALA A C 1
ATOM 2888 O O . ALA A 1 295 ? 100.776 103.119 128.714 1.00 69.04 286 ALA A O 1
ATOM 2895 N N . ILE A 1 296 ? 101.354 103.919 126.691 1.00 69.00 287 ILE A N 1
ATOM 2896 C CA . ILE A 1 296 ? 102.744 104.135 127.084 1.00 69.00 287 ILE A CA 1
ATOM 2897 C C . ILE A 1 296 ? 102.833 105.107 128.253 1.00 69.00 287 ILE A C 1
ATOM 2898 O O . ILE A 1 296 ? 103.701 104.973 129.122 1.00 69.00 287 ILE A O 1
ATOM 2914 N N . PHE A 1 297 ? 101.944 106.101 128.295 1.00 69.00 288 PHE A N 1
ATOM 2915 C CA . PHE A 1 297 ? 102.078 107.183 129.264 1.00 69.00 288 PHE A CA 1
ATOM 2916 C C . PHE A 1 297 ? 102.008 106.709 130.709 1.00 69.00 288 PHE A C 1
ATOM 2917 O O . PHE A 1 297 ? 102.423 107.454 131.602 1.00 69.00 288 PHE A O 1
ATOM 2934 N N . LYS A 1 298 ? 101.500 105.505 130.971 1.00 70.71 289 LYS A N 1
ATOM 2935 C CA . LYS A 1 298 ? 101.397 105.043 132.350 1.00 70.71 289 LYS A CA 1
ATOM 2936 C C . LYS A 1 298 ? 102.758 104.878 133.015 1.00 70.71 289 LYS A C 1
ATOM 2937 O O . LYS A 1 298 ? 102.829 104.841 134.247 1.00 70.71 289 LYS A O 1
ATOM 2956 N N . VAL A 1 299 ? 103.835 104.781 132.241 1.00 68.93 290 VAL A N 1
ATOM 2957 C CA . VAL A 1 299 ? 105.178 104.688 132.805 1.00 68.93 290 VAL A CA 1
ATOM 2958 C C . VAL A 1 299 ? 105.627 106.099 133.169 1.00 68.93 290 VAL A C 1
ATOM 2959 O O . VAL A 1 299 ? 105.801 106.950 132.294 1.00 68.93 290 VAL A O 1
ATOM 2972 N N . THR A 1 300 ? 105.825 106.346 134.465 1.00 69.81 291 THR A N 1
ATOM 2973 C CA . THR A 1 300 ? 106.088 107.706 134.926 1.00 69.81 291 THR A CA 1
ATOM 2974 C C . THR A 1 300 ? 107.387 108.253 134.349 1.00 69.81 291 THR A C 1
ATOM 2975 O O . THR A 1 300 ? 107.459 109.430 133.977 1.00 69.81 291 THR A O 1
ATOM 2986 N N . ALA A 1 301 ? 108.429 107.424 134.276 1.00 69.68 292 ALA A N 1
ATOM 2987 C CA . ALA A 1 301 ? 109.710 107.905 133.770 1.00 69.68 292 ALA A CA 1
ATOM 2988 C C . ALA A 1 301 ? 109.572 108.425 132.345 1.00 69.68 292 ALA A C 1
ATOM 2989 O O . ALA A 1 301 ? 109.999 109.545 132.030 1.00 69.68 292 ALA A O 1
ATOM 2996 N N . TYR A 1 302 ? 108.970 107.622 131.467 1.00 67.02 293 TYR A N 1
ATOM 2997 C CA . TYR A 1 302 ? 108.764 108.063 130.094 1.00 67.02 293 TYR A CA 1
ATOM 2998 C C . TYR A 1 302 ? 107.850 109.277 130.048 1.00 67.02 293 TYR A C 1
ATOM 2999 O O . TYR A 1 302 ? 108.061 110.194 129.247 1.00 67.02 293 TYR A O 1
ATOM 3017 N N . ALA A 1 303 ? 106.820 109.296 130.895 1.00 66.71 294 ALA A N 1
ATOM 3018 C CA . ALA A 1 303 ? 105.902 110.428 130.904 1.00 66.71 294 ALA A CA 1
ATOM 3019 C C . ALA A 1 303 ? 106.639 111.721 131.210 1.00 66.71 294 ALA A C 1
ATOM 3020 O O . ALA A 1 303 ? 106.372 112.758 130.593 1.00 66.71 294 ALA A O 1
ATOM 3027 N N . VAL A 1 304 ? 107.570 111.681 132.162 1.00 67.58 295 VAL A N 1
ATOM 3028 C CA . VAL A 1 304 ? 108.316 112.883 132.517 1.00 67.58 295 VAL A CA 1
ATOM 3029 C C . VAL A 1 304 ? 109.286 113.257 131.403 1.00 67.58 295 VAL A C 1
ATOM 3030 O O . VAL A 1 304 ? 109.394 114.426 131.022 1.00 67.58 295 VAL A O 1
ATOM 3043 N N . TRP A 1 305 ? 110.005 112.271 130.865 1.00 66.82 296 TRP A N 1
ATOM 3044 C CA . TRP A 1 305 ? 111.031 112.571 129.869 1.00 66.82 296 TRP A CA 1
ATOM 3045 C C . TRP A 1 305 ? 110.426 113.137 128.587 1.00 66.82 296 TRP A C 1
ATOM 3046 O O . TRP A 1 305 ? 110.980 114.071 127.983 1.00 66.82 296 TRP A O 1
ATOM 3067 N N . ALA A 1 306 ? 109.302 112.567 128.142 1.00 65.17 297 ALA A N 1
ATOM 3068 C CA . ALA A 1 306 ? 108.702 112.980 126.879 1.00 65.17 297 ALA A CA 1
ATOM 3069 C C . ALA A 1 306 ? 108.165 114.400 126.949 1.00 65.17 297 ALA A C 1
ATOM 3070 O O . ALA A 1 306 ? 108.014 115.054 125.913 1.00 65.17 297 ALA A O 1
ATOM 3077 N N . VAL A 1 307 ? 107.844 114.883 128.147 1.00 63.79 298 VAL A N 1
ATOM 3078 C CA . VAL A 1 307 ? 107.463 116.280 128.287 1.00 63.79 298 VAL A CA 1
ATOM 3079 C C . VAL A 1 307 ? 108.692 117.144 128.515 1.00 63.79 298 VAL A C 1
ATOM 3080 O O . VAL A 1 307 ? 108.715 118.314 128.118 1.00 63.79 298 VAL A O 1
ATOM 3093 N N . GLY A 1 308 ? 109.727 116.595 129.151 1.00 64.09 299 GLY A N 1
ATOM 3094 C CA . GLY A 1 308 ? 110.919 117.384 129.411 1.00 64.09 299 GLY A CA 1
ATOM 3095 C C . GLY A 1 308 ? 111.630 117.801 128.140 1.00 64.09 299 GLY A C 1
ATOM 3096 O O . GLY A 1 308 ? 112.018 118.961 127.982 1.00 64.09 299 GLY A O 1
ATOM 3100 N N . ILE A 1 309 ? 111.813 116.859 127.213 1.00 64.01 300 ILE A N 1
ATOM 3101 C CA . ILE A 1 309 ? 112.583 117.163 126.003 1.00 64.01 300 ILE A CA 1
ATOM 3102 C C . ILE A 1 309 ? 111.918 118.244 125.158 1.00 64.01 300 ILE A C 1
ATOM 3103 O O . ILE A 1 309 ? 112.586 119.240 124.828 1.00 64.01 300 ILE A O 1
ATOM 3119 N N . PRO A 1 310 ? 110.648 118.121 124.762 1.00 62.58 301 PRO A N 1
ATOM 3120 C CA . PRO A 1 310 ? 110.032 119.197 123.968 1.00 62.58 301 PRO A CA 1
ATOM 3121 C C . PRO A 1 310 ? 110.037 120.534 124.678 1.00 62.58 301 PRO A C 1
ATOM 3122 O O . PRO A 1 310 ? 110.229 121.573 124.036 1.00 62.58 301 PRO A O 1
ATOM 3133 N N . LEU A 1 311 ? 109.829 120.540 125.995 1.00 63.42 302 LEU A N 1
ATOM 3134 C CA . LEU A 1 311 ? 109.921 121.787 126.743 1.00 63.42 302 LEU A CA 1
ATOM 3135 C C . LEU A 1 311 ? 111.339 122.333 126.728 1.00 63.42 302 LEU A C 1
ATOM 3136 O O . LEU A 1 311 ? 111.540 123.545 126.853 1.00 63.42 302 LEU A O 1
ATOM 3152 N N . ALA A 1 312 ? 112.333 121.456 126.587 1.00 62.45 303 ALA A N 1
ATOM 3153 C CA . ALA A 1 312 ? 113.719 121.903 126.532 1.00 62.45 303 ALA A CA 1
ATOM 3154 C C . ALA A 1 312 ? 114.057 122.526 125.185 1.00 62.45 303 ALA A C 1
ATOM 3155 O O . ALA A 1 312 ? 114.771 123.532 125.128 1.00 62.45 303 ALA A O 1
ATOM 3162 N N . LEU A 1 313 ? 113.556 121.946 124.094 1.00 62.25 304 LEU A N 1
ATOM 3163 C CA . LEU A 1 313 ? 113.939 122.379 122.754 1.00 62.25 304 LEU A CA 1
ATOM 3164 C C . LEU A 1 313 ?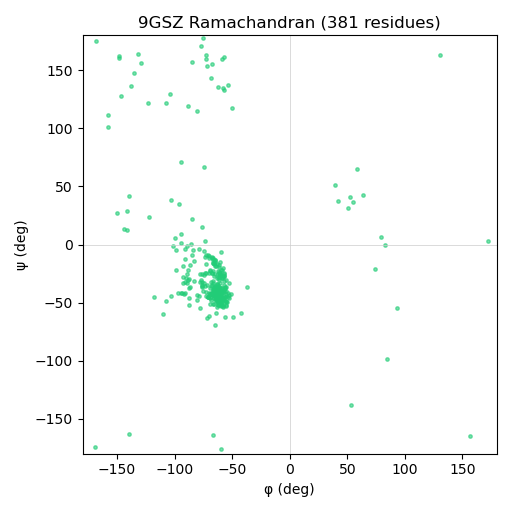 113.119 123.557 122.236 1.00 62.25 304 LEU A C 1
ATOM 3165 O O . LEU A 1 313 ? 113.067 123.763 121.018 1.00 62.25 304 LEU A O 1
ATOM 3181 N N . PHE A 1 314 ? 112.495 124.342 123.103 1.00 60.28 305 PHE A N 1
ATOM 3182 C CA . PHE A 1 314 ? 111.633 125.422 122.622 1.00 60.28 305 PHE A CA 1
ATOM 3183 C C . PHE A 1 314 ? 112.405 126.596 122.059 1.00 60.28 305 PHE A C 1
ATOM 3184 O O . PHE A 1 314 ? 111.780 127.596 121.695 1.00 60.28 305 PHE A O 1
ATOM 3201 N N . GLY A 1 315 ? 113.729 126.527 121.989 1.00 59.58 306 GLY A N 1
ATOM 3202 C CA . GLY A 1 315 ? 114.514 127.573 121.365 1.00 59.58 306 GLY A CA 1
ATOM 3203 C C . GLY A 1 315 ? 115.705 127.005 120.625 1.00 59.58 306 GLY A C 1
ATOM 3204 O O . GLY A 1 315 ? 116.621 127.735 120.239 1.00 59.58 306 GLY A O 1
ATOM 3208 N N . TYR A 1 316 ? 115.695 125.687 120.422 1.00 61.70 307 TYR A N 1
ATOM 3209 C CA . TYR A 1 316 ? 116.853 125.014 119.848 1.00 61.70 307 TYR A CA 1
ATOM 3210 C C . TYR A 1 316 ? 117.136 125.492 118.431 1.00 61.70 307 TYR A C 1
ATOM 3211 O O . TYR A 1 316 ? 118.295 125.711 118.064 1.00 61.70 307 TYR A O 1
ATOM 3229 N N . PHE A 1 317 ? 116.096 125.657 117.620 1.00 60.44 308 PHE A N 1
ATOM 3230 C CA . PHE A 1 317 ? 116.260 125.947 116.203 1.00 60.44 308 PHE A CA 1
ATOM 3231 C C . PHE A 1 317 ? 116.352 127.437 115.906 1.00 60.44 308 PHE A C 1
ATOM 3232 O O . PHE A 1 317 ? 116.523 127.809 114.742 1.00 60.44 308 PHE A O 1
ATOM 3249 N N . VAL A 1 318 ? 116.247 128.296 116.919 1.00 61.68 309 VAL A N 1
ATOM 3250 C CA . VAL A 1 318 ? 116.364 129.735 116.682 1.00 61.68 309 VAL A CA 1
ATOM 3251 C C . VAL A 1 318 ? 117.711 130.097 116.069 1.00 61.68 309 VAL A C 1
ATOM 3252 O O . VAL A 1 318 ? 117.730 130.794 115.040 1.00 61.68 309 VAL A O 1
ATOM 3265 N N . PRO A 1 319 ? 118.853 129.683 116.628 1.00 61.96 310 PRO A N 1
ATOM 3266 C CA . PRO A 1 319 ? 120.132 130.101 116.032 1.00 61.96 310 PRO A CA 1
ATOM 3267 C C . PRO A 1 319 ? 120.309 129.639 114.598 1.00 61.96 310 PRO A C 1
ATOM 3268 O O . PRO A 1 319 ? 120.744 130.432 113.760 1.00 61.96 310 PRO A O 1
ATOM 3279 N N . TYR A 1 320 ? 119.928 128.403 114.274 1.00 61.93 311 TYR A N 1
ATOM 3280 C CA . TYR A 1 320 ? 120.146 127.903 112.923 1.00 61.93 311 TYR A CA 1
ATOM 3281 C C . TYR A 1 320 ? 119.494 128.786 111.872 1.00 61.93 311 TYR A C 1
ATOM 3282 O O . TYR A 1 320 ? 119.935 128.785 110.718 1.00 61.93 311 TYR A O 1
ATOM 3300 N N . VAL A 1 321 ? 118.459 129.533 112.237 1.00 60.06 312 VAL A N 1
ATOM 3301 C CA . VAL A 1 321 ? 117.762 130.413 111.309 1.00 60.06 312 VAL A CA 1
ATOM 3302 C C . VAL A 1 321 ? 118.256 131.848 111.418 1.00 60.06 312 VAL A C 1
ATOM 3303 O O . VAL A 1 321 ? 118.440 132.524 110.406 1.00 60.06 312 VAL A O 1
ATOM 3316 N N . HIS A 1 322 ? 118.474 132.341 112.636 1.00 62.54 313 HIS A N 1
ATOM 3317 C CA . HIS A 1 322 ? 118.734 133.763 112.829 1.00 62.54 313 HIS A CA 1
ATOM 3318 C C . HIS A 1 322 ? 120.209 134.127 112.965 1.00 62.54 313 HIS A C 1
ATOM 3319 O O . HIS A 1 322 ? 120.521 135.318 113.032 1.00 62.54 313 HIS A O 1
ATOM 3334 N N . LEU A 1 323 ? 121.124 133.157 112.997 1.00 63.93 314 LEU A N 1
ATOM 3335 C CA . LEU A 1 323 ? 122.524 133.489 113.232 1.00 63.93 314 LEU A CA 1
ATOM 3336 C C . LEU A 1 323 ? 123.130 134.214 112.039 1.00 63.93 314 LEU A C 1
ATOM 3337 O O . LEU A 1 323 ? 123.892 135.174 112.209 1.00 63.93 314 LEU A O 1
ATOM 3353 N N . MET A 1 324 ? 122.813 133.766 110.824 1.00 63.88 315 MET A N 1
ATOM 3354 C CA . MET A 1 324 ? 123.378 134.396 109.641 1.00 63.88 315 MET A CA 1
ATOM 3355 C C . MET A 1 324 ? 122.863 135.813 109.448 1.00 63.88 315 MET A C 1
ATOM 3356 O O . MET A 1 324 ? 123.538 136.619 108.802 1.00 63.88 315 MET A O 1
ATOM 3370 N N . LYS A 1 325 ? 121.689 136.134 109.990 1.00 63.07 316 LYS A N 1
ATOM 3371 C CA . LYS A 1 325 ? 121.182 137.498 109.934 1.00 63.07 316 LYS A CA 1
ATOM 3372 C C . LYS A 1 325 ? 121.672 138.339 111.102 1.00 63.07 316 LYS A C 1
ATOM 3373 O O . LYS A 1 325 ? 121.814 139.559 110.961 1.00 63.07 316 LYS A O 1
ATOM 3392 N N . HIS A 1 326 ? 121.929 137.716 112.255 1.00 64.09 317 HIS A N 1
ATOM 3393 C CA . HIS A 1 326 ? 122.605 138.424 113.335 1.00 64.09 317 HIS A CA 1
ATOM 3394 C C . HIS A 1 326 ? 123.991 138.861 112.892 1.00 64.09 317 HIS A C 1
ATOM 3395 O O . HIS A 1 326 ? 124.404 140.000 113.140 1.00 64.09 317 HIS A O 1
ATOM 3409 N N . VAL A 1 327 ? 124.720 137.969 112.220 1.00 66.54 318 VAL A N 1
ATOM 3410 C CA . VAL A 1 327 ? 125.908 138.397 111.504 1.00 66.54 318 VAL A CA 1
ATOM 3411 C C . VAL A 1 327 ? 125.486 139.476 110.511 1.00 66.54 318 VAL A C 1
ATOM 3412 O O . VAL A 1 327 ? 124.309 139.611 110.162 1.00 66.54 318 VAL A O 1
ATOM 3425 N N . ASN A 1 328 ? 126.464 140.247 110.048 1.00 68.67 319 ASN A N 1
ATOM 3426 C CA . ASN A 1 328 ? 126.314 141.544 109.392 1.00 68.67 319 ASN A CA 1
ATOM 3427 C C . ASN A 1 328 ? 126.159 142.636 110.443 1.00 68.67 319 ASN A C 1
ATOM 3428 O O . ASN A 1 328 ? 126.019 143.806 110.074 1.00 68.67 319 ASN A O 1
ATOM 3439 N N . GLU A 1 329 ? 126.163 142.295 111.734 1.00 68.44 320 GLU A N 1
ATOM 3440 C CA . GLU A 1 329 ? 126.483 143.291 112.751 1.00 68.44 320 GLU A CA 1
ATOM 3441 C C . GLU A 1 329 ? 127.912 143.781 112.572 1.00 68.44 320 GLU A C 1
ATOM 3442 O O . GLU A 1 329 ? 128.195 144.976 112.720 1.00 68.44 320 GLU A O 1
ATOM 3454 N N . ARG A 1 330 ? 128.827 142.863 112.264 1.00 69.48 321 ARG A N 1
ATOM 3455 C CA . ARG A 1 330 ? 130.180 143.208 111.830 1.00 69.48 321 ARG A CA 1
ATOM 3456 C C . ARG A 1 330 ? 130.204 143.218 110.301 1.00 69.48 321 ARG A C 1
ATOM 3457 O O . ARG A 1 330 ? 130.767 142.346 109.637 1.00 69.48 321 ARG A O 1
ATOM 3478 N N . PHE A 1 331 ? 129.554 144.241 109.746 1.00 75.63 322 PHE A N 1
ATOM 3479 C CA . PHE A 1 331 ? 129.334 144.287 108.305 1.00 75.63 322 PHE A CA 1
ATOM 3480 C C . PHE A 1 331 ? 130.647 144.365 107.535 1.00 75.63 322 PHE A C 1
ATOM 3481 O O . PHE A 1 331 ? 130.759 143.818 106.432 1.00 75.63 322 PHE A O 1
ATOM 3498 N N . GLN A 1 332 ? 131.647 145.046 108.089 1.00 78.72 323 GLN A N 1
ATOM 3499 C CA . GLN A 1 332 ? 132.881 145.302 107.357 1.00 78.72 323 GLN A CA 1
ATOM 3500 C C . GLN A 1 332 ? 133.896 144.175 107.520 1.00 78.72 323 GLN A C 1
ATOM 3501 O O . GLN A 1 332 ? 134.410 143.652 106.528 1.00 78.72 323 GLN A O 1
ATOM 3515 N N . ASP A 1 333 ? 134.189 143.791 108.763 1.00 76.47 324 ASP A N 1
ATOM 3516 C CA . ASP A 1 333 ? 135.235 142.811 109.029 1.00 76.47 324 ASP A CA 1
ATOM 3517 C C . ASP A 1 333 ? 134.854 141.402 108.599 1.00 76.47 324 ASP A C 1
ATOM 3518 O O . ASP A 1 333 ? 135.715 140.516 108.613 1.00 76.47 324 ASP A O 1
ATOM 3527 N N . GLU A 1 334 ? 133.600 141.170 108.222 1.00 78.17 325 GLU A N 1
ATOM 3528 C CA . GLU A 1 334 ? 133.157 139.830 107.864 1.00 78.17 325 GLU A CA 1
ATOM 3529 C C . GLU A 1 334 ? 133.694 139.434 106.495 1.00 78.17 325 GLU A C 1
ATOM 3530 O O . GLU A 1 334 ? 132.926 139.260 105.544 1.00 78.17 325 GLU A O 1
ATOM 3542 N N . LYS A 1 335 ? 135.015 139.281 106.386 1.00 80.48 326 LYS A N 1
ATOM 3543 C CA . LYS A 1 335 ? 135.597 138.848 105.121 1.00 80.48 326 LYS A CA 1
ATOM 3544 C C . LYS A 1 335 ? 135.092 137.469 104.724 1.00 80.48 326 LYS A C 1
ATOM 3545 O O . LYS A 1 335 ? 135.108 137.119 103.539 1.00 80.48 326 LYS A O 1
ATOM 3564 N N . ASN A 1 336 ? 134.651 136.673 105.695 1.00 76.89 327 ASN A N 1
ATOM 3565 C CA . ASN A 1 336 ? 134.044 135.377 105.431 1.00 76.89 327 ASN A CA 1
ATOM 3566 C C . ASN A 1 336 ? 132.977 135.121 106.481 1.00 76.89 327 ASN A C 1
ATOM 3567 O O . ASN A 1 336 ? 133.250 135.221 107.680 1.00 76.89 327 ASN A O 1
ATOM 3578 N N . LYS A 1 337 ? 131.767 134.789 106.032 1.00 74.30 328 LYS A N 1
ATOM 3579 C CA . LYS A 1 337 ? 130.644 134.529 106.926 1.00 74.30 328 LYS A CA 1
ATOM 3580 C C . LYS A 1 337 ? 130.345 133.044 107.076 1.00 74.30 328 LYS A C 1
ATOM 3581 O O . LYS A 1 337 ? 130.131 132.563 108.192 1.00 74.30 328 LYS A O 1
ATOM 3600 N N . GLU A 1 338 ? 130.333 132.303 105.968 1.00 71.40 329 GLU A N 1
ATOM 3601 C CA . GLU A 1 338 ? 129.842 130.931 105.995 1.00 71.40 329 GLU A CA 1
ATOM 3602 C C . GLU A 1 338 ? 130.591 130.065 106.995 1.00 71.40 329 GLU A C 1
ATOM 3603 O O . GLU A 1 338 ? 130.034 129.072 107.469 1.00 71.40 329 GLU A O 1
ATOM 3615 N N . VAL A 1 339 ? 131.834 130.413 107.326 1.00 71.25 330 VAL A N 1
ATOM 3616 C CA . VAL A 1 339 ? 132.600 129.599 108.265 1.00 71.25 330 VAL A CA 1
ATOM 3617 C C . VAL A 1 339 ? 131.907 129.555 109.621 1.00 71.25 330 VAL A C 1
ATOM 3618 O O . VAL A 1 339 ? 131.923 128.526 110.309 1.00 71.25 330 VAL A O 1
ATOM 3631 N N . VAL A 1 340 ? 131.297 130.671 110.033 1.00 68.65 331 VAL A N 1
ATOM 3632 C CA . VAL A 1 340 ? 130.681 130.736 111.356 1.00 68.65 331 VAL A CA 1
ATOM 3633 C C . VAL A 1 340 ? 129.543 129.734 111.476 1.00 68.65 331 VAL A C 1
ATOM 3634 O O . VAL A 1 340 ? 129.240 129.258 112.576 1.00 68.65 331 VAL A O 1
ATOM 3647 N N . LEU A 1 341 ? 128.891 129.403 110.362 1.00 66.16 332 LEU A N 1
ATOM 3648 C CA . LEU A 1 341 ? 127.849 128.384 110.367 1.00 66.16 332 LEU A CA 1
ATOM 3649 C C . LEU A 1 341 ? 128.398 126.996 110.076 1.00 66.16 332 LEU A C 1
ATOM 3650 O O . LEU A 1 341 ? 127.874 126.004 110.595 1.00 66.16 332 LEU A O 1
ATOM 3666 N N . MET A 1 342 ? 129.450 126.911 109.263 1.00 69.40 333 MET A N 1
ATOM 3667 C CA . MET A 1 342 ? 130.071 125.627 108.964 1.00 69.40 333 MET A CA 1
ATOM 3668 C C . MET A 1 342 ? 130.650 124.992 110.221 1.00 69.40 333 MET A C 1
ATOM 3669 O O . MET A 1 342 ? 130.578 123.768 110.404 1.00 69.40 333 MET A O 1
ATOM 3683 N N . CYS A 1 343 ? 131.240 125.808 111.093 1.00 68.67 334 CYS A N 1
ATOM 3684 C CA . CYS A 1 343 ? 131.911 125.276 112.267 1.00 68.67 334 CYS A CA 1
ATOM 3685 C C . CYS A 1 343 ? 130.944 124.705 113.294 1.00 68.67 334 CYS A C 1
ATOM 3686 O O . CYS A 1 343 ? 131.399 124.068 114.249 1.00 68.67 334 CYS A O 1
ATOM 3694 N N . ILE A 1 344 ? 129.636 124.916 113.140 1.00 66.22 335 ILE A N 1
ATOM 3695 C CA . ILE A 1 344 ? 128.684 124.184 113.968 1.00 66.22 335 ILE A CA 1
ATOM 3696 C C . ILE A 1 344 ? 128.681 122.710 113.582 1.00 66.22 335 ILE A C 1
ATOM 3697 O O . ILE A 1 344 ? 128.822 121.826 114.434 1.00 66.22 335 ILE A O 1
ATOM 3713 N N . GLY A 1 345 ? 128.533 122.424 112.288 1.00 67.79 336 GLY A N 1
ATOM 3714 C CA . GLY A 1 345 ? 128.523 121.040 111.839 1.00 67.79 336 GLY A CA 1
ATOM 3715 C C . GLY A 1 345 ? 129.877 120.369 111.965 1.00 67.79 336 GLY A C 1
ATOM 3716 O O . GLY A 1 345 ? 129.964 119.178 112.289 1.00 67.79 336 GLY A O 1
ATOM 3720 N N . VAL A 1 346 ? 130.952 121.117 111.696 1.00 68.14 337 VAL A N 1
ATOM 3721 C CA . VAL A 1 346 ? 132.282 120.520 111.769 1.00 68.14 337 VAL A CA 1
ATOM 3722 C C . VAL A 1 346 ? 132.536 119.973 113.163 1.00 68.14 337 VAL A C 1
ATOM 3723 O O . VAL A 1 346 ? 133.294 119.012 113.334 1.00 68.14 337 VAL A O 1
ATOM 3736 N N . THR A 1 347 ? 131.919 120.573 114.178 1.00 68.41 338 THR A N 1
ATOM 3737 C CA . THR A 1 347 ? 132.014 120.065 115.539 1.00 68.41 338 THR A CA 1
ATOM 3738 C C . THR A 1 347 ? 130.923 119.055 115.863 1.00 68.41 338 THR A C 1
ATOM 3739 O O . THR A 1 347 ? 131.164 118.130 116.647 1.00 68.41 338 THR A O 1
ATOM 3750 N N . SER A 1 348 ? 129.730 119.215 115.284 1.00 69.06 339 SER A N 1
ATOM 3751 C CA . SER A 1 348 ? 128.644 118.279 115.555 1.00 69.06 339 SER A CA 1
ATOM 3752 C C . SER A 1 348 ? 129.020 116.871 115.126 1.00 69.06 339 SER A C 1
ATOM 3753 O O . SER A 1 348 ? 128.728 115.896 115.830 1.00 69.06 339 SER A O 1
ATOM 3761 N N . GLY A 1 349 ? 129.658 116.745 113.968 1.00 68.51 340 GLY A N 1
ATOM 3762 C CA . GLY A 1 349 ? 130.058 115.437 113.493 1.00 68.51 340 GLY A CA 1
ATOM 3763 C C . GLY A 1 349 ? 130.958 114.719 114.478 1.00 68.51 340 GLY A C 1
ATOM 3764 O O . GLY A 1 349 ? 130.670 113.590 114.897 1.00 68.51 340 GLY A O 1
ATOM 3768 N N . VAL A 1 350 ? 132.047 115.380 114.871 1.00 67.85 341 VAL A N 1
ATOM 3769 C CA . VAL A 1 350 ? 132.999 114.747 115.776 1.00 67.85 341 VAL A CA 1
ATOM 3770 C C . VAL A 1 350 ? 132.354 114.493 117.129 1.00 67.85 341 VAL A C 1
ATOM 3771 O O . VAL A 1 350 ? 132.638 113.486 117.785 1.00 67.85 341 VAL A O 1
ATOM 3784 N N . GLY A 1 351 ? 131.479 115.396 117.572 1.00 71.26 342 GLY A N 1
ATOM 3785 C CA . GLY A 1 351 ? 130.824 115.188 118.851 1.00 71.26 342 GLY A CA 1
ATOM 3786 C C . GLY A 1 351 ? 129.963 113.942 118.854 1.00 71.26 342 GLY A C 1
ATOM 3787 O O . GLY A 1 351 ? 130.030 113.124 119.775 1.00 71.26 342 GLY A O 1
ATOM 3791 N N . ARG A 1 352 ? 129.147 113.776 117.813 1.00 71.13 343 ARG A N 1
ATOM 3792 C CA . ARG A 1 352 ? 128.328 112.576 117.720 1.00 71.13 343 ARG A CA 1
ATOM 3793 C C . ARG A 1 352 ? 129.200 111.332 117.640 1.00 71.13 343 ARG A C 1
ATOM 3794 O O . ARG A 1 352 ? 128.924 110.325 118.305 1.00 71.13 343 ARG A O 1
ATOM 3815 N N . LEU A 1 353 ? 130.271 111.388 116.842 1.00 71.19 344 LEU A N 1
ATOM 3816 C CA . LEU A 1 353 ? 131.133 110.220 116.694 1.00 71.19 344 LEU A CA 1
ATOM 3817 C C . LEU A 1 353 ? 131.772 109.833 118.021 1.00 71.19 344 LEU A C 1
ATOM 3818 O O . LEU A 1 353 ? 131.841 108.647 118.362 1.00 71.19 344 LEU A O 1
ATOM 3834 N N . LEU A 1 354 ? 132.248 110.818 118.783 1.00 76.25 345 LEU A N 1
ATOM 3835 C CA . LEU A 1 354 ? 132.886 110.520 120.060 1.00 76.25 345 LEU A CA 1
ATOM 3836 C C . LEU A 1 354 ? 131.875 110.007 121.078 1.00 76.25 345 LEU A C 1
ATOM 3837 O O . LEU A 1 354 ? 132.149 109.045 121.807 1.00 76.25 345 LEU A O 1
ATOM 3853 N N . PHE A 1 355 ? 130.697 110.629 121.148 1.00 75.74 346 PHE A N 1
ATOM 3854 C CA . PHE A 1 355 ? 129.744 110.238 122.176 1.00 75.74 346 PHE A CA 1
ATOM 3855 C C . PHE A 1 355 ? 129.080 108.903 121.877 1.00 75.74 346 PHE A C 1
ATOM 3856 O O . PHE A 1 355 ? 128.657 108.219 122.814 1.00 75.74 346 PHE A O 1
ATOM 3873 N N . GLY A 1 356 ? 129.003 108.498 120.610 1.00 78.62 347 GLY A N 1
ATOM 3874 C CA . GLY A 1 356 ? 128.573 107.141 120.326 1.00 78.62 347 GLY A CA 1
ATOM 3875 C C . GLY A 1 356 ? 129.447 106.117 121.024 1.00 78.62 347 GLY A C 1
ATOM 3876 O O . GLY A 1 356 ? 128.948 105.163 121.624 1.00 78.62 347 GLY A O 1
ATOM 3880 N N . ARG A 1 357 ? 130.766 106.308 120.962 1.00 80.68 348 ARG A N 1
ATOM 3881 C CA . ARG A 1 357 ? 131.682 105.446 121.701 1.00 80.68 348 ARG A CA 1
ATOM 3882 C C . ARG A 1 357 ? 131.524 105.634 123.204 1.00 80.68 348 ARG A C 1
ATOM 3883 O O . ARG A 1 357 ? 131.516 104.656 123.960 1.00 80.68 348 ARG A O 1
ATOM 3904 N N . ILE A 1 358 ? 131.397 106.882 123.656 1.00 80.68 349 ILE A N 1
ATOM 3905 C CA . ILE A 1 358 ? 131.397 107.154 125.093 1.00 80.68 349 ILE A CA 1
ATOM 3906 C C . ILE A 1 358 ? 130.205 106.493 125.775 1.00 80.68 349 ILE A C 1
ATOM 3907 O O . ILE A 1 358 ? 130.324 105.967 126.889 1.00 80.68 349 ILE A O 1
ATOM 3923 N N . ALA A 1 359 ? 129.041 106.501 125.120 1.00 79.55 350 ALA A N 1
ATOM 3924 C CA . ALA A 1 359 ? 127.793 106.189 125.811 1.00 79.55 350 ALA A CA 1
ATOM 3925 C C . ALA A 1 359 ? 127.872 104.882 126.588 1.00 79.55 350 ALA A C 1
ATOM 3926 O O . ALA A 1 359 ? 127.393 104.799 127.724 1.00 79.55 350 ALA A O 1
ATOM 3933 N N . ASP A 1 360 ? 128.475 103.854 126.003 1.00 84.58 351 ASP A N 1
ATOM 3934 C CA . ASP A 1 360 ? 128.403 102.512 126.564 1.00 84.58 351 ASP A CA 1
ATOM 3935 C C . ASP A 1 360 ? 129.539 102.189 127.528 1.00 84.58 351 ASP A C 1
ATOM 3936 O O . ASP A 1 360 ? 129.526 101.111 128.131 1.00 84.58 351 ASP A O 1
ATOM 3945 N N . TYR A 1 361 ? 130.508 103.080 127.707 1.00 84.48 352 TYR A N 1
ATOM 3946 C CA . TYR A 1 361 ? 131.641 102.751 128.560 1.00 84.48 352 TYR A CA 1
ATOM 3947 C C . TYR A 1 361 ? 131.224 102.744 130.028 1.00 84.48 352 TYR A C 1
ATOM 3948 O O . TYR A 1 361 ? 130.284 103.430 130.437 1.00 84.48 352 TYR A O 1
ATOM 3966 N N . VAL A 1 362 ? 131.953 101.960 130.827 1.00 86.91 353 VAL A N 1
ATOM 3967 C CA . VAL A 1 362 ? 131.497 101.651 132.184 1.00 86.91 353 VAL A CA 1
ATOM 3968 C C . VAL A 1 362 ? 131.338 102.898 133.046 1.00 86.91 353 VAL A C 1
ATOM 3969 O O . VAL A 1 362 ? 130.297 103.033 133.711 1.00 86.91 353 VAL A O 1
ATOM 3982 N N . PRO A 1 363 ? 132.295 103.832 133.091 1.00 88.91 354 PRO A N 1
ATOM 3983 C CA . PRO A 1 363 ? 132.205 104.929 134.072 1.00 88.91 354 PRO A CA 1
ATOM 3984 C C . PRO A 1 363 ? 130.974 105.811 133.921 1.00 88.91 354 PRO A C 1
ATOM 3985 O O . PRO A 1 363 ? 130.673 106.570 134.852 1.00 88.91 354 PRO A O 1
ATOM 3996 N N . GLY A 1 364 ? 130.264 105.751 132.795 1.00 85.71 355 GLY A N 1
ATOM 3997 C CA . GLY A 1 364 ? 129.116 106.614 132.591 1.00 85.71 355 GLY A CA 1
ATOM 3998 C C . GLY A 1 364 ? 127.944 105.959 131.887 1.00 85.71 355 GLY A C 1
ATOM 3999 O O . GLY A 1 364 ? 127.012 106.646 131.460 1.00 85.71 355 GLY A O 1
ATOM 4003 N N . VAL A 1 365 ? 127.972 104.632 131.762 1.00 85.50 356 VAL A N 1
ATOM 4004 C CA . VAL A 1 365 ? 126.892 103.932 131.075 1.00 85.50 356 VAL A CA 1
ATOM 4005 C C . VAL A 1 365 ? 125.781 103.499 132.022 1.00 85.50 356 VAL A C 1
ATOM 4006 O O . VAL A 1 365 ? 124.697 103.126 131.558 1.00 85.50 356 VAL A O 1
ATOM 4019 N N . LYS A 1 366 ? 126.010 103.550 133.334 1.00 84.44 357 LYS A N 1
ATOM 4020 C CA . LYS A 1 366 ? 125.053 102.975 134.276 1.00 84.44 357 LYS A CA 1
ATOM 4021 C C . LYS A 1 366 ? 123.655 103.550 134.072 1.00 84.44 357 LYS A C 1
ATOM 4022 O O . LYS A 1 366 ? 122.681 102.806 133.914 1.00 84.44 357 LYS A O 1
ATOM 4041 N N . LYS A 1 367 ? 123.537 104.879 134.066 1.00 77.28 358 LYS A N 1
ATOM 4042 C CA . LYS A 1 367 ? 122.253 105.525 133.790 1.00 77.28 358 LYS A CA 1
ATOM 4043 C C . LYS A 1 367 ? 122.560 106.947 133.325 1.00 77.28 358 LYS A C 1
ATOM 4044 O O . LYS A 1 367 ? 123.012 107.774 134.121 1.00 77.28 358 LYS A O 1
ATOM 4063 N N . VAL A 1 368 ? 122.304 107.217 132.049 1.00 73.32 359 VAL A N 1
ATOM 4064 C CA . VAL A 1 368 ? 122.791 108.439 131.416 1.00 73.32 359 VAL A CA 1
ATOM 4065 C C . VAL A 1 368 ? 121.781 109.561 131.618 1.00 73.32 359 VAL A C 1
ATOM 4066 O O . VAL A 1 368 ? 120.631 109.469 131.176 1.00 73.32 359 VAL A O 1
ATOM 4079 N N . TYR A 1 369 ? 122.215 110.627 132.291 1.00 74.61 360 TYR A N 1
ATOM 4080 C CA . TYR A 1 369 ? 121.473 111.879 132.365 1.00 74.61 360 TYR A CA 1
ATOM 4081 C C . TYR A 1 369 ? 122.303 113.042 131.832 1.00 74.61 360 TYR A C 1
ATOM 4082 O O . TYR A 1 369 ? 122.059 114.197 132.193 1.00 74.61 360 TYR A O 1
ATOM 4099 N N . LEU A 1 370 ? 123.285 112.750 130.975 1.00 72.89 361 LEU A N 1
ATOM 4100 C CA . LEU A 1 370 ? 124.169 113.783 130.449 1.00 72.89 361 LEU A CA 1
ATOM 4101 C C . LEU A 1 370 ? 123.435 114.762 129.547 1.00 72.89 361 LEU A C 1
ATOM 4102 O O . LEU A 1 370 ? 123.990 115.813 129.203 1.00 72.89 361 LEU A O 1
ATOM 4118 N N . GLN A 1 371 ? 122.209 114.434 129.138 1.00 68.24 362 GLN A N 1
ATOM 4119 C CA . GLN A 1 371 ? 121.419 115.393 128.380 1.00 68.24 362 GLN A CA 1
ATOM 4120 C C . GLN A 1 371 ? 121.160 116.653 129.191 1.00 68.24 362 GLN A C 1
ATOM 4121 O O . GLN A 1 371 ? 121.023 117.740 128.620 1.00 68.24 362 GLN A O 1
ATOM 4135 N N . VAL A 1 372 ? 121.105 116.536 130.518 1.00 68.00 363 VAL A N 1
ATOM 4136 C CA . VAL A 1 372 ? 120.974 117.724 131.358 1.00 68.00 363 VAL A CA 1
ATOM 4137 C C . VAL A 1 372 ? 122.189 118.626 131.180 1.00 68.00 363 VAL A C 1
ATOM 4138 O O . VAL A 1 372 ? 122.065 119.848 131.021 1.00 68.00 363 VAL A O 1
ATOM 4151 N N . LEU A 1 373 ? 123.385 118.033 1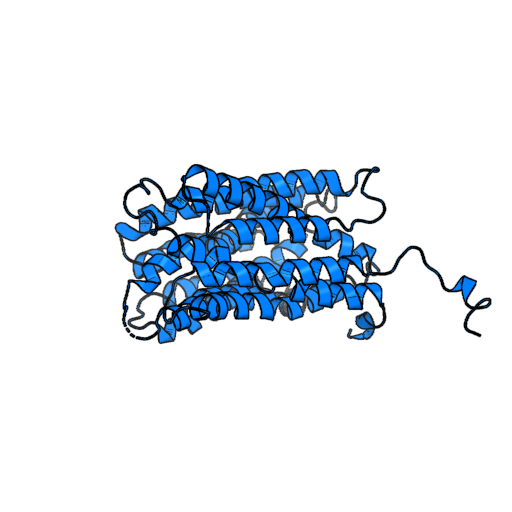31.196 1.00 68.05 364 LEU A N 1
ATOM 4152 C CA . LEU A 1 373 ? 124.600 118.810 130.977 1.00 68.05 364 LEU A CA 1
ATOM 4153 C C . LEU A 1 373 ? 124.606 119.430 129.589 1.00 68.05 364 LEU A C 1
ATOM 4154 O O . LEU A 1 373 ? 124.994 120.593 129.415 1.00 68.05 364 LEU A O 1
ATOM 4170 N N . SER A 1 374 ? 124.192 118.659 128.584 1.00 68.21 365 SER A N 1
ATOM 4171 C CA . SER A 1 374 ? 124.146 119.177 127.222 1.00 68.21 365 SER A CA 1
ATOM 4172 C C . SER A 1 374 ? 123.234 120.393 127.134 1.00 68.21 365 SER A C 1
ATOM 4173 O O . SER A 1 374 ? 123.601 121.422 126.553 1.00 68.21 365 SER A O 1
ATOM 4181 N N . PHE A 1 375 ? 122.034 120.291 127.709 1.00 64.83 366 PHE A N 1
ATOM 4182 C CA . PHE A 1 375 ? 121.106 121.414 127.683 1.00 64.83 366 PHE A CA 1
ATOM 4183 C C . PHE A 1 375 ? 121.677 122.611 128.425 1.00 64.83 366 PHE A C 1
ATOM 4184 O O . PHE A 1 375 ? 121.572 123.749 127.954 1.00 64.83 366 PHE A O 1
ATOM 4201 N N . PHE A 1 376 ? 122.292 122.381 129.584 1.00 66.65 367 PHE A N 1
ATOM 4202 C CA . PHE A 1 376 ? 122.863 123.490 130.338 1.00 66.65 367 PHE A CA 1
ATOM 4203 C C . PHE A 1 376 ? 123.913 124.225 129.514 1.00 66.65 367 PHE A C 1
ATOM 4204 O O . PHE A 1 376 ? 123.883 125.458 129.395 1.00 66.65 367 PHE A O 1
ATOM 4221 N N . PHE A 1 377 ? 124.845 123.477 128.919 1.00 67.14 368 PHE A N 1
ATOM 4222 C CA . PHE A 1 377 ? 125.922 124.114 128.169 1.00 67.14 368 PHE A CA 1
ATOM 4223 C C . PHE A 1 377 ? 125.397 124.826 126.930 1.00 67.14 368 PHE A C 1
ATOM 4224 O O . PHE A 1 377 ? 125.826 125.946 126.628 1.00 67.14 368 PHE A O 1
ATOM 4241 N N . ILE A 1 378 ? 124.479 124.200 126.191 1.00 66.23 369 ILE A N 1
ATOM 4242 C CA . ILE A 1 378 ? 123.981 124.836 124.977 1.00 66.23 369 ILE A CA 1
ATOM 4243 C C . ILE A 1 378 ? 123.199 126.097 125.322 1.00 66.23 369 ILE A C 1
ATOM 4244 O O . ILE A 1 378 ? 123.304 127.115 124.629 1.00 66.23 369 ILE A O 1
ATOM 4260 N N . GLY A 1 379 ? 122.414 126.062 126.401 1.00 64.74 370 GLY A N 1
ATOM 4261 C CA . GLY A 1 379 ? 121.708 127.259 126.819 1.00 64.74 370 GLY A CA 1
ATOM 4262 C C . GLY A 1 379 ? 122.652 128.376 127.214 1.00 64.74 370 GLY A C 1
ATOM 4263 O O . GLY A 1 379 ? 122.446 129.536 126.847 1.00 64.74 370 GLY A O 1
ATOM 4267 N N . LEU A 1 380 ? 123.709 128.044 127.956 1.00 67.21 371 LEU A N 1
ATOM 4268 C CA . LEU A 1 380 ? 124.670 129.073 128.339 1.00 67.21 371 LEU A CA 1
ATOM 4269 C C . LEU A 1 380 ? 125.352 129.668 127.111 1.00 67.21 371 LEU A C 1
ATOM 4270 O O . LEU A 1 380 ? 125.490 130.894 126.996 1.00 67.21 371 LEU A O 1
ATOM 4286 N N . MET A 1 381 ? 125.767 128.820 126.167 1.00 67.11 372 MET A N 1
ATOM 4287 C CA . MET A 1 381 ? 126.427 129.329 124.970 1.00 67.11 372 MET A CA 1
ATOM 4288 C C . MET A 1 381 ? 125.491 130.220 124.164 1.00 67.11 372 MET A C 1
ATOM 4289 O O . MET A 1 381 ? 125.902 131.278 123.674 1.00 67.11 372 MET A O 1
ATOM 4303 N N . SER A 1 382 ? 124.225 129.817 124.018 1.00 63.75 373 SER A N 1
ATOM 4304 C CA . SER A 1 382 ? 123.255 130.704 123.389 1.00 63.75 373 SER A CA 1
ATOM 4305 C C . SER A 1 382 ? 123.174 132.029 124.130 1.00 63.75 373 SER A C 1
ATOM 4306 O O . SER A 1 382 ? 123.111 133.090 123.501 1.00 63.75 373 SER A O 1
ATOM 4314 N N . MET A 1 383 ? 123.199 131.991 125.462 1.00 63.63 374 MET A N 1
ATOM 4315 C CA . MET A 1 383 ? 123.232 133.219 126.245 1.00 63.63 374 MET A CA 1
ATOM 4316 C C . MET A 1 383 ? 124.511 134.013 126.038 1.00 63.63 374 MET A C 1
ATOM 4317 O O . MET A 1 383 ? 124.555 135.187 126.420 1.00 63.63 374 MET A O 1
ATOM 4331 N N . MET A 1 384 ? 125.551 133.410 125.462 1.00 65.27 375 MET A N 1
ATOM 4332 C CA . MET A 1 384 ? 126.798 134.120 125.211 1.00 65.27 375 MET A CA 1
ATOM 4333 C C . MET A 1 384 ? 126.856 134.834 123.865 1.00 65.27 375 MET A C 1
ATOM 4334 O O . MET A 1 384 ? 127.648 135.769 123.722 1.00 65.27 375 MET A O 1
ATOM 4348 N N . ILE A 1 385 ? 126.043 134.430 122.884 1.00 64.26 376 ILE A N 1
ATOM 4349 C CA . ILE A 1 385 ? 126.219 134.935 121.519 1.00 64.26 376 ILE A CA 1
ATOM 4350 C C . ILE A 1 385 ? 126.075 136.450 121.427 1.00 64.26 376 ILE A C 1
ATOM 4351 O O . ILE A 1 385 ? 126.948 137.096 120.825 1.00 64.26 376 ILE A O 1
ATOM 4367 N N . PRO A 1 386 ? 125.036 137.074 121.971 1.00 64.02 377 PRO A N 1
ATOM 4368 C CA . PRO A 1 386 ? 124.790 138.486 121.648 1.00 64.02 377 PRO A CA 1
ATOM 4369 C C . PRO A 1 386 ? 125.713 139.466 122.356 1.00 64.02 377 PRO A C 1
ATOM 4370 O O . PRO A 1 386 ? 125.423 140.666 122.385 1.00 64.02 377 PRO A O 1
ATOM 4381 N N . LEU A 1 387 ? 126.815 138.988 122.929 1.00 66.60 378 LEU A N 1
ATOM 4382 C CA . LEU A 1 387 ? 127.752 139.856 123.633 1.00 66.60 378 LEU A CA 1
ATOM 4383 C C . LEU A 1 387 ? 129.134 139.877 122.999 1.00 66.60 378 LEU A C 1
ATOM 4384 O O . LEU A 1 387 ? 129.713 140.957 122.831 1.00 66.60 378 LEU A O 1
ATOM 4400 N N . CYS A 1 388 ? 129.683 138.718 122.641 1.00 66.53 379 CYS A N 1
ATOM 4401 C CA . CYS A 1 388 ? 131.055 138.662 122.153 1.00 66.53 379 CYS A CA 1
ATOM 4402 C C . CYS A 1 388 ? 131.231 139.555 120.933 1.00 66.53 379 CYS A C 1
ATOM 4403 O O . CYS A 1 388 ? 130.403 139.552 120.020 1.00 66.53 379 CYS A O 1
ATOM 4411 N N . SER A 1 389 ? 132.320 140.323 120.926 1.00 69.06 380 SER A N 1
ATOM 4412 C CA . SER A 1 389 ? 132.623 141.267 119.858 1.00 69.06 380 SER A CA 1
ATOM 4413 C C . SER A 1 389 ? 133.770 140.807 118.971 1.00 69.06 380 SER A C 1
ATOM 4414 O O . SER A 1 389 ? 133.654 140.848 117.743 1.00 69.06 380 SER A O 1
ATOM 4422 N N . ILE A 1 390 ? 134.887 140.376 119.559 1.00 67.41 381 ILE A N 1
ATOM 4423 C CA . ILE A 1 390 ? 135.993 139.865 118.759 1.00 67.41 381 ILE A CA 1
ATOM 4424 C C . ILE A 1 390 ? 135.528 138.629 118.007 1.00 67.41 381 ILE A C 1
ATOM 4425 O O . ILE A 1 390 ? 134.864 137.750 118.570 1.00 67.41 381 ILE A O 1
ATOM 4441 N N . PHE A 1 391 ? 135.882 138.553 116.723 1.00 68.14 382 PHE A N 1
ATOM 4442 C CA . PHE A 1 391 ? 135.313 137.526 115.857 1.00 68.14 382 PHE A CA 1
ATOM 4443 C C . PHE A 1 391 ? 135.527 136.131 116.433 1.00 68.14 382 PHE A C 1
ATOM 4444 O O . PHE A 1 391 ? 134.573 135.364 116.603 1.00 68.14 382 PHE A O 1
ATOM 4461 N N . GLY A 1 392 ? 136.774 135.798 116.773 1.00 68.86 383 GLY A N 1
ATOM 4462 C CA . GLY A 1 392 ? 137.088 134.431 117.156 1.00 68.86 383 GLY A CA 1
ATOM 4463 C C . GLY A 1 392 ? 136.261 133.928 118.321 1.00 68.86 383 GLY A C 1
ATOM 4464 O O . GLY A 1 392 ? 136.029 132.721 118.450 1.00 68.86 383 GLY A O 1
ATOM 4468 N N . ALA A 1 393 ? 135.809 134.835 119.184 1.00 68.15 384 ALA A N 1
ATOM 4469 C CA . ALA A 1 393 ? 134.975 134.419 120.302 1.00 68.15 384 ALA A CA 1
ATOM 4470 C C . ALA A 1 393 ? 133.680 133.796 119.807 1.00 68.15 384 ALA A C 1
ATOM 4471 O O . ALA A 1 393 ? 133.191 132.817 120.384 1.00 68.15 384 ALA A O 1
ATOM 4478 N N . LEU A 1 394 ? 133.105 134.352 118.740 1.00 67.01 385 LEU A N 1
ATOM 4479 C CA . LEU A 1 394 ? 131.871 133.790 118.206 1.00 67.01 385 LEU A CA 1
ATOM 4480 C C . LEU A 1 394 ? 132.097 132.376 117.685 1.00 67.01 385 LEU A C 1
ATOM 4481 O O . LEU A 1 394 ? 131.259 131.491 117.889 1.00 67.01 385 LEU A O 1
ATOM 4497 N N . ILE A 1 395 ? 133.234 132.138 117.028 1.00 69.24 386 ILE A N 1
ATOM 4498 C CA . ILE A 1 395 ? 133.537 130.795 116.541 1.00 69.24 386 ILE A CA 1
ATOM 4499 C C . ILE A 1 395 ? 133.746 129.837 117.707 1.00 69.24 386 ILE A C 1
ATOM 4500 O O . ILE A 1 395 ? 133.330 128.673 117.653 1.00 69.24 386 ILE A O 1
ATOM 4516 N N . ALA A 1 396 ? 134.410 130.297 118.768 1.00 70.10 387 ALA A N 1
ATOM 4517 C CA . ALA A 1 396 ? 134.593 129.448 119.942 1.00 70.10 387 ALA A CA 1
ATOM 4518 C C . ALA A 1 396 ? 133.248 129.069 120.551 1.00 70.10 387 ALA A C 1
ATOM 4519 O O . ALA A 1 396 ? 133.008 127.904 120.899 1.00 70.10 387 ALA A O 1
ATOM 4526 N N . VAL A 1 397 ? 132.354 130.050 120.682 1.00 68.72 388 VAL A N 1
ATOM 4527 C CA . VAL A 1 397 ? 131.017 129.774 121.198 1.00 68.72 388 VAL A CA 1
ATOM 4528 C C . VAL A 1 397 ? 130.297 128.787 120.290 1.00 68.72 388 VAL A C 1
ATOM 4529 O O . VAL A 1 397 ? 129.596 127.884 120.761 1.00 68.72 388 VAL A O 1
ATOM 4542 N N . CYS A 1 398 ? 130.456 128.945 118.975 1.00 67.70 389 CYS A N 1
ATOM 4543 C CA . CYS A 1 39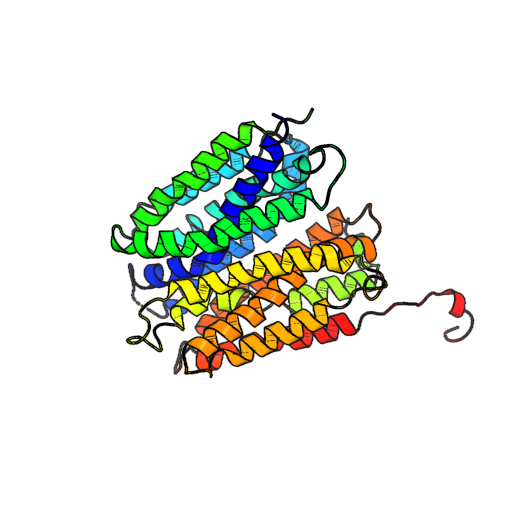8 ? 129.822 128.026 118.036 1.00 67.70 389 CYS A CA 1
ATOM 4544 C C . CYS A 1 398 ? 130.322 126.600 118.230 1.00 67.70 389 CYS A C 1
ATOM 4545 O O . CYS A 1 398 ? 129.531 125.651 118.213 1.00 67.70 389 CYS A O 1
ATOM 4553 N N . LEU A 1 399 ? 131.636 126.426 118.391 1.00 67.55 390 LEU A N 1
ATOM 4554 C CA . LEU A 1 399 ? 132.177 125.088 118.615 1.00 67.55 390 LEU A CA 1
ATOM 4555 C C . LEU A 1 399 ? 131.622 124.489 119.901 1.00 67.55 390 LEU A C 1
ATOM 4556 O O . LEU A 1 399 ? 131.227 123.313 119.941 1.00 67.55 390 LEU A O 1
ATOM 4572 N N . ILE A 1 400 ? 131.598 125.287 120.972 1.00 66.86 391 ILE A N 1
ATOM 4573 C CA . ILE A 1 400 ? 131.095 124.785 122.246 1.00 66.86 391 ILE A CA 1
ATOM 4574 C C . ILE A 1 400 ? 129.638 124.376 122.109 1.00 66.86 391 ILE A C 1
ATOM 4575 O O . ILE A 1 400 ? 129.201 123.374 122.685 1.00 66.86 391 ILE A O 1
ATOM 4591 N N . MET A 1 401 ? 128.859 125.148 121.351 1.00 67.33 392 MET A N 1
ATOM 4592 C CA . MET A 1 401 ? 127.477 124.761 121.096 1.00 67.33 392 MET A CA 1
ATOM 4593 C C . MET A 1 401 ? 127.417 123.438 120.351 1.00 67.33 392 MET A C 1
ATOM 4594 O O . MET A 1 401 ? 126.746 122.497 120.788 1.00 67.33 392 MET A O 1
ATOM 4608 N N . GLY A 1 402 ? 128.144 123.343 119.237 1.00 68.10 393 GLY A N 1
ATOM 4609 C CA . GLY A 1 402 ? 127.977 122.213 118.340 1.00 68.10 393 GLY A CA 1
ATOM 4610 C C . GLY A 1 402 ? 128.385 120.893 118.961 1.00 68.10 393 GLY A C 1
ATOM 4611 O O . GLY A 1 402 ? 127.767 119.859 118.701 1.00 68.10 393 GLY A O 1
ATOM 4615 N N . LEU A 1 403 ? 129.436 120.903 119.781 1.00 67.74 394 LEU A N 1
ATOM 4616 C CA . LEU A 1 403 ? 129.882 119.652 120.387 1.00 67.74 394 LEU A CA 1
ATOM 4617 C C . LEU A 1 403 ? 128.757 119.002 121.189 1.00 67.74 394 LEU A C 1
ATOM 4618 O O . LEU A 1 403 ? 128.393 117.839 120.958 1.00 67.74 394 LEU A O 1
ATOM 4634 N N . PHE A 1 404 ? 128.157 119.757 122.110 1.00 68.33 395 PHE A N 1
ATOM 4635 C CA . PHE A 1 404 ? 127.085 119.193 122.922 1.00 68.33 395 PHE A CA 1
ATOM 4636 C C . PHE A 1 404 ? 125.796 119.047 122.125 1.00 68.33 395 PHE A C 1
ATOM 4637 O O . PHE A 1 404 ? 124.975 118.176 122.434 1.00 68.33 395 PHE A O 1
ATOM 4654 N N . ASP A 1 405 ? 125.605 119.870 121.092 1.00 67.86 396 ASP A N 1
ATOM 4655 C CA . ASP A 1 405 ? 124.457 119.684 120.217 1.00 67.86 396 ASP A CA 1
ATOM 4656 C C . ASP A 1 405 ? 124.498 118.308 119.575 1.00 67.86 396 ASP A C 1
ATOM 4657 O O . ASP A 1 405 ? 123.477 117.617 119.495 1.00 67.86 396 ASP A O 1
ATOM 4666 N N . GLY A 1 406 ? 125.675 117.895 119.111 1.00 70.32 397 GLY A N 1
ATOM 4667 C CA . GLY A 1 406 ? 125.820 116.547 118.592 1.00 70.32 397 GLY A CA 1
ATOM 4668 C C . GLY A 1 406 ? 125.665 115.491 119.669 1.00 70.32 397 GLY A C 1
ATOM 4669 O O . GLY A 1 406 ? 125.016 114.462 119.453 1.00 70.32 397 GLY A O 1
ATOM 4673 N N . CYS A 1 407 ? 126.262 115.725 120.841 1.00 70.89 398 CYS A N 1
ATOM 4674 C CA . CYS A 1 407 ? 126.210 114.719 121.899 1.00 70.89 398 CYS A CA 1
ATOM 4675 C C . CYS A 1 407 ? 124.770 114.410 122.296 1.00 70.89 398 CYS A C 1
ATOM 4676 O O . CYS A 1 407 ? 124.378 113.240 122.410 1.00 70.89 398 CYS A O 1
ATOM 4684 N N . PHE A 1 408 ? 123.964 115.452 122.514 1.00 67.74 399 PHE A N 1
ATOM 4685 C CA . PHE A 1 408 ? 122.600 115.243 122.985 1.00 67.74 399 PHE A CA 1
ATOM 4686 C C . PHE A 1 408 ? 121.781 114.443 121.983 1.00 67.74 399 PHE A C 1
ATOM 4687 O O . PHE A 1 408 ? 121.037 113.532 122.365 1.00 67.74 399 PHE A O 1
ATOM 4704 N N . ILE A 1 409 ? 121.893 114.772 120.696 1.00 68.77 400 ILE A N 1
ATOM 4705 C CA . ILE A 1 409 ? 121.145 114.033 119.686 1.00 68.77 400 ILE A CA 1
ATOM 4706 C C . ILE A 1 409 ? 121.639 112.596 119.603 1.00 68.77 400 ILE A C 1
ATOM 4707 O O . ILE A 1 409 ? 120.849 111.667 119.402 1.00 68.77 400 ILE A O 1
ATOM 4723 N N . SER A 1 410 ? 122.948 112.385 119.751 1.00 70.70 401 SER A N 1
ATOM 4724 C CA . SER A 1 410 ? 123.473 111.026 119.684 1.00 70.70 401 SER A CA 1
ATOM 4725 C C . SER A 1 410 ? 122.928 110.165 120.816 1.00 70.70 401 SER A C 1
ATOM 4726 O O . SER A 1 410 ? 122.544 109.011 120.599 1.00 70.70 401 SER A O 1
ATOM 4734 N N . ILE A 1 411 ? 122.881 110.711 122.034 1.00 70.95 402 ILE A N 1
ATOM 4735 C CA . ILE A 1 411 ? 122.528 109.909 123.201 1.00 70.95 402 ILE A CA 1
ATOM 4736 C C . ILE A 1 411 ? 121.049 109.550 123.263 1.00 70.95 402 ILE A C 1
ATOM 4737 O O . ILE A 1 411 ? 120.659 108.717 124.089 1.00 70.95 402 ILE A O 1
ATOM 4753 N N . MET A 1 412 ? 120.215 110.128 122.398 1.00 70.86 403 MET A N 1
ATOM 4754 C CA . MET A 1 412 ? 118.769 110.022 122.579 1.00 70.86 403 MET A CA 1
ATOM 4755 C C . MET A 1 412 ? 118.289 108.579 122.469 1.00 70.86 403 MET A C 1
ATOM 4756 O O . MET A 1 412 ? 117.697 108.035 123.407 1.00 70.86 403 MET A O 1
ATOM 4770 N N . ALA A 1 413 ? 118.531 107.941 121.325 1.00 71.25 404 ALA A N 1
ATOM 4771 C CA . ALA A 1 413 ? 117.897 106.655 121.034 1.00 71.25 404 ALA A CA 1
ATOM 4772 C C . ALA A 1 413 ? 118.113 105.607 122.119 1.00 71.25 404 ALA A C 1
ATOM 4773 O O . ALA A 1 413 ? 117.141 104.930 122.489 1.00 71.25 404 ALA A O 1
ATOM 4780 N N . PRO A 1 414 ? 119.319 105.410 122.657 1.00 70.94 405 PRO A N 1
ATOM 4781 C CA . PRO A 1 414 ? 119.473 104.399 123.719 1.00 70.94 405 PRO A CA 1
ATOM 4782 C C . PRO A 1 414 ? 118.566 104.632 124.915 1.00 70.94 405 PRO A C 1
ATOM 4783 O O . PRO A 1 414 ? 118.022 103.670 125.479 1.00 70.94 405 PRO A O 1
ATOM 4794 N N . ILE A 1 415 ? 118.376 105.891 125.315 1.00 69.86 406 ILE A N 1
ATOM 4795 C CA . ILE A 1 415 ? 117.493 106.179 126.440 1.00 69.86 406 ILE A CA 1
ATOM 4796 C C . ILE A 1 415 ? 116.091 105.668 126.156 1.00 69.86 406 ILE A C 1
ATOM 4797 O O . ILE A 1 415 ? 115.353 105.307 127.080 1.00 69.86 406 ILE A O 1
ATOM 4813 N N . ALA A 1 416 ? 115.701 105.621 124.881 1.00 70.00 407 ALA A N 1
ATOM 4814 C CA . ALA A 1 416 ? 114.350 105.192 124.540 1.00 70.00 407 ALA A CA 1
ATOM 4815 C C . ALA A 1 416 ? 114.087 103.773 125.025 1.00 70.00 407 ALA A C 1
ATOM 4816 O O . ALA A 1 416 ? 113.104 103.521 125.731 1.00 70.00 407 ALA A O 1
ATOM 4823 N N . PHE A 1 417 ? 114.961 102.828 124.669 1.00 71.03 408 PHE A N 1
ATOM 4824 C CA . PHE A 1 417 ? 114.755 101.454 125.108 1.00 71.03 408 PHE A CA 1
ATOM 4825 C C . PHE A 1 417 ? 115.311 101.193 126.499 1.00 71.03 408 PHE A C 1
ATOM 4826 O O . PHE A 1 417 ? 115.060 100.117 127.053 1.00 71.03 408 PHE A O 1
ATOM 4843 N N . GLU A 1 418 ? 116.062 102.134 127.074 1.00 70.96 409 GLU A N 1
ATOM 4844 C CA . GLU A 1 418 ? 116.381 102.027 128.494 1.00 70.96 409 GLU A CA 1
ATOM 4845 C C . GLU A 1 418 ? 115.156 102.326 129.350 1.00 70.96 409 GLU A C 1
ATOM 4846 O O . GLU A 1 418 ? 114.908 101.643 130.350 1.00 70.96 409 GLU A O 1
ATOM 4858 N N . LEU A 1 419 ? 114.374 103.340 128.969 1.00 67.83 410 LEU A N 1
ATOM 4859 C CA . LEU A 1 419 ? 113.204 103.725 129.752 1.00 67.83 410 LEU A CA 1
ATOM 4860 C C . LEU A 1 419 ? 112.040 102.764 129.549 1.00 67.83 410 LEU A C 1
ATOM 4861 O O . LEU A 1 419 ? 111.292 102.486 130.492 1.00 67.83 410 LEU A O 1
ATOM 4877 N N . VAL A 1 420 ? 111.869 102.253 128.330 1.00 69.79 411 VAL A N 1
ATOM 4878 C CA . VAL A 1 420 ? 110.718 101.436 127.973 1.00 69.79 411 VAL A CA 1
ATOM 4879 C C . VAL A 1 420 ? 111.207 100.158 127.307 1.00 69.79 411 VAL A C 1
ATOM 4880 O O . VAL A 1 420 ? 112.303 100.098 126.747 1.00 69.79 411 VAL A O 1
ATOM 4893 N N . GLY A 1 421 ? 110.368 99.127 127.375 1.00 71.22 412 GLY A N 1
ATOM 4894 C CA . GLY A 1 421 ? 110.706 97.864 126.751 1.00 71.22 412 GLY A CA 1
ATOM 4895 C C . GLY A 1 421 ? 110.945 98.008 125.261 1.00 71.22 412 GLY A C 1
ATOM 4896 O O . GLY A 1 421 ? 110.512 98.963 124.615 1.00 71.22 412 GLY A O 1
ATOM 4900 N N . ALA A 1 422 ? 111.661 97.025 124.709 1.00 71.39 413 ALA A N 1
ATOM 4901 C CA . ALA A 1 422 ? 112.036 97.083 123.300 1.00 71.39 413 ALA A CA 1
ATOM 4902 C C . ALA A 1 422 ? 110.816 97.110 122.388 1.00 71.39 413 ALA A C 1
ATOM 4903 O O . ALA A 1 422 ? 110.866 97.701 121.304 1.00 71.39 413 ALA A O 1
ATOM 4910 N N . GLN A 1 423 ? 109.716 96.482 122.805 1.00 69.80 414 GLN A N 1
ATOM 4911 C CA . GLN A 1 423 ? 108.549 96.385 121.935 1.00 69.80 414 GLN A CA 1
ATOM 4912 C C . GLN A 1 423 ? 107.933 97.753 121.670 1.00 69.80 414 GLN A C 1
ATOM 4913 O O . GLN A 1 423 ? 107.501 98.036 120.547 1.00 69.80 414 GLN A O 1
ATOM 4927 N N . ASP A 1 424 ? 107.885 98.613 122.684 1.00 69.40 415 ASP A N 1
ATOM 4928 C CA . ASP A 1 424 ? 107.202 99.896 122.590 1.00 69.40 415 ASP A CA 1
ATOM 4929 C C . ASP A 1 424 ? 108.131 101.041 122.208 1.00 69.40 415 ASP A C 1
ATOM 4930 O O . ASP A 1 424 ? 107.713 102.202 122.265 1.00 69.40 415 ASP A O 1
ATOM 4939 N N . VAL A 1 425 ? 109.376 100.750 121.829 1.00 68.58 416 VAL A N 1
ATOM 4940 C CA . VAL A 1 425 ? 110.296 101.816 121.445 1.00 68.58 416 VAL A CA 1
ATOM 4941 C C . VAL A 1 425 ? 109.767 102.565 120.230 1.00 68.58 416 VAL A C 1
ATOM 4942 O O . VAL A 1 425 ? 109.920 103.787 120.122 1.00 68.58 416 VAL A O 1
ATOM 4955 N N . SER A 1 426 ? 109.152 101.846 119.289 1.00 68.63 417 SER A N 1
ATOM 4956 C CA . SER A 1 426 ? 108.634 102.494 118.088 1.00 68.63 417 SER A CA 1
ATOM 4957 C C . SER A 1 426 ? 107.538 103.495 118.435 1.00 68.63 417 SER A C 1
ATOM 4958 O O . SER A 1 426 ? 107.561 104.644 117.978 1.00 68.63 417 SER A O 1
ATOM 4966 N N . GLN A 1 427 ? 106.569 103.076 119.251 1.00 67.25 418 GLN A N 1
ATOM 4967 C CA . GLN A 1 427 ? 105.517 103.994 119.672 1.00 67.25 418 GLN A CA 1
ATOM 4968 C C . GLN A 1 427 ? 106.097 105.151 120.471 1.00 67.25 418 GLN A C 1
ATOM 4969 O O . GLN A 1 427 ? 105.646 106.297 120.339 1.00 67.25 418 GLN A O 1
ATOM 4983 N N . ALA A 1 428 ? 107.091 104.871 121.316 1.00 67.64 419 ALA A N 1
ATOM 4984 C CA . ALA A 1 428 ? 107.717 105.930 122.095 1.00 67.64 419 ALA A CA 1
ATOM 4985 C C . ALA A 1 428 ? 108.322 106.987 121.184 1.00 67.64 419 ALA A C 1
ATOM 4986 O O . ALA A 1 428 ? 108.108 108.189 121.375 1.00 67.64 419 ALA A O 1
ATOM 4993 N N . ILE A 1 429 ? 109.073 106.550 120.174 1.00 66.93 420 ILE A N 1
ATOM 4994 C CA . ILE A 1 429 ? 109.700 107.491 119.255 1.00 66.93 420 ILE A CA 1
ATOM 4995 C C . ILE A 1 429 ? 108.642 108.244 118.462 1.00 66.93 420 ILE A C 1
ATOM 4996 O O . ILE A 1 429 ? 108.776 109.448 118.208 1.00 66.93 420 ILE A O 1
ATOM 5012 N N . GLY A 1 430 ? 107.577 107.554 118.053 1.00 66.66 421 GLY A N 1
ATOM 5013 C CA . GLY A 1 430 ? 106.524 108.232 117.315 1.00 66.66 421 GLY A CA 1
ATOM 5014 C C . GLY A 1 430 ? 105.893 109.352 118.118 1.00 66.66 421 GLY A C 1
ATOM 5015 O O . GLY A 1 430 ? 105.757 110.481 117.637 1.00 66.66 421 GLY A O 1
ATOM 5019 N N . PHE A 1 431 ? 105.518 109.060 119.365 1.00 65.28 422 PHE A N 1
ATOM 5020 C CA . PHE A 1 431 ? 104.929 110.092 120.210 1.00 65.28 422 PHE A CA 1
ATOM 5021 C C . PHE A 1 431 ? 105.922 111.215 120.476 1.00 65.28 422 PHE A C 1
ATOM 5022 O O . PHE A 1 431 ? 105.551 112.398 120.478 1.00 65.28 422 PHE A O 1
ATOM 5039 N N . LEU A 1 432 ? 107.187 110.869 120.715 1.00 64.25 423 LEU A N 1
ATOM 5040 C CA . LEU A 1 432 ? 108.180 111.893 121.010 1.00 64.25 423 LEU A CA 1
ATOM 5041 C C . LEU A 1 432 ? 108.335 112.853 119.839 1.00 64.25 423 LEU A C 1
ATOM 5042 O O . LEU A 1 432 ? 108.369 114.074 120.023 1.00 64.25 423 LEU A O 1
ATOM 5058 N N . LEU A 1 433 ? 108.420 112.321 118.618 1.00 63.30 424 LEU A N 1
ATOM 5059 C CA . LEU A 1 433 ? 108.542 113.195 117.456 1.00 63.30 424 LEU A CA 1
ATOM 5060 C C . LEU A 1 433 ? 107.261 113.981 117.210 1.00 63.30 424 LEU A C 1
ATOM 5061 O O . LEU A 1 433 ? 107.319 115.146 116.794 1.00 63.30 424 LEU A O 1
ATOM 5077 N N . GLY A 1 434 ? 106.100 113.378 117.469 1.00 64.21 425 GLY A N 1
ATOM 5078 C CA . GLY A 1 434 ? 104.863 114.133 117.359 1.00 64.21 425 GLY A CA 1
ATOM 5079 C C . GLY A 1 434 ? 104.863 115.358 118.253 1.00 64.21 425 GLY A C 1
ATOM 5080 O O . GLY A 1 434 ? 104.510 116.459 117.824 1.00 64.21 425 GLY A O 1
ATOM 5084 N N . PHE A 1 435 ? 105.272 115.184 119.512 1.00 63.52 426 PHE A N 1
ATOM 5085 C CA . PHE A 1 435 ? 105.381 116.334 120.404 1.00 63.52 426 PHE A CA 1
ATOM 5086 C C . PHE A 1 435 ? 106.450 117.305 119.921 1.00 63.52 426 PHE A C 1
ATOM 5087 O O . PHE A 1 435 ? 106.259 118.524 119.974 1.00 63.52 426 PHE A O 1
ATOM 5104 N N . MET A 1 436 ? 107.584 116.785 119.448 1.00 62.93 427 MET A N 1
ATOM 5105 C CA . MET A 1 436 ? 108.679 117.643 119.011 1.00 62.93 427 MET A CA 1
ATOM 5106 C C . MET A 1 436 ? 108.327 118.452 117.773 1.00 62.93 427 MET A C 1
ATOM 5107 O O . MET A 1 436 ? 109.037 119.409 117.450 1.00 62.93 427 MET A O 1
ATOM 5121 N N . SER A 1 437 ? 107.266 118.075 117.061 1.00 60.45 428 SER A N 1
ATOM 5122 C CA . SER A 1 437 ? 106.885 118.821 115.865 1.00 60.45 428 SER A CA 1
ATOM 5123 C C . SER A 1 437 ? 106.643 120.298 116.165 1.00 60.45 428 SER A C 1
ATOM 5124 O O . SER A 1 437 ? 106.937 121.160 115.330 1.00 60.45 428 SER A O 1
ATOM 5132 N N . ILE A 1 438 ? 106.102 120.612 117.340 1.00 59.26 429 ILE A N 1
ATOM 5133 C CA . ILE A 1 438 ? 105.608 121.960 117.633 1.00 59.26 429 ILE A CA 1
ATOM 5134 C C . ILE A 1 438 ? 106.741 122.926 117.965 1.00 59.26 429 ILE A C 1
ATOM 5135 O O . ILE A 1 438 ? 106.838 123.991 117.334 1.00 59.26 429 ILE A O 1
ATOM 5151 N N . PRO A 1 439 ? 107.603 122.624 118.939 1.00 59.66 430 PRO A N 1
ATOM 5152 C CA . PRO A 1 439 ? 108.574 123.638 119.386 1.00 59.66 430 PRO A CA 1
ATOM 5153 C C . PRO A 1 439 ? 109.438 124.205 118.273 1.00 59.66 430 PRO A C 1
ATOM 5154 O O . PRO A 1 439 ? 109.695 125.416 118.256 1.00 59.66 430 PRO A O 1
ATOM 5165 N N . MET A 1 440 ? 109.893 123.372 117.337 1.00 60.32 431 MET A N 1
ATOM 5166 C CA . MET A 1 440 ? 110.745 123.875 116.268 1.00 60.32 431 MET A CA 1
ATOM 5167 C C . MET A 1 440 ? 109.969 124.712 115.263 1.00 60.32 431 MET A C 1
ATOM 5168 O O . MET A 1 440 ? 110.566 125.559 114.592 1.00 60.32 431 MET A O 1
ATOM 5182 N N . THR A 1 441 ? 108.660 124.496 115.141 1.00 59.86 432 THR A N 1
ATOM 5183 C CA . THR A 1 441 ? 107.845 125.361 114.296 1.00 59.86 432 THR A CA 1
ATOM 5184 C C . THR A 1 441 ? 107.570 126.696 114.971 1.00 59.86 432 THR A C 1
ATOM 5185 O O . THR A 1 441 ? 107.492 127.729 114.300 1.00 59.86 432 THR A O 1
ATOM 5196 N N . VAL A 1 442 ? 107.413 126.694 116.295 1.00 58.85 433 VAL A N 1
ATOM 5197 C CA . VAL A 1 442 ? 107.061 127.919 117.004 1.00 58.85 433 VAL A CA 1
ATOM 5198 C C . VAL A 1 442 ? 108.272 128.758 117.396 1.00 58.85 433 VAL A C 1
ATOM 5199 O O . VAL A 1 442 ? 108.114 129.950 117.695 1.00 58.85 433 VAL A O 1
ATOM 5212 N N . GLY A 1 443 ? 109.472 128.186 117.396 1.00 59.14 434 GLY A N 1
ATOM 5213 C CA . GLY A 1 443 ? 110.634 128.908 117.857 1.00 59.14 434 GLY A CA 1
ATOM 5214 C C . GLY A 1 443 ? 111.011 130.109 117.010 1.00 59.14 434 GLY A C 1
ATOM 5215 O O . GLY A 1 443 ? 110.868 131.259 117.436 1.00 59.14 434 GLY A O 1
ATOM 5219 N N . PRO A 1 444 ? 111.490 129.867 115.793 1.00 60.43 435 PRO A N 1
ATOM 5220 C CA . PRO A 1 444 ? 112.127 130.937 115.009 1.00 60.43 435 PRO A CA 1
ATOM 5221 C C . PRO A 1 444 ? 111.211 132.129 114.789 1.00 60.43 435 PRO A C 1
ATOM 5222 O O . PRO A 1 444 ? 111.667 133.280 114.862 1.00 60.43 435 PRO A O 1
ATOM 5233 N N . PRO A 1 445 ? 109.923 131.919 114.501 1.00 60.14 436 PRO A N 1
ATOM 5234 C CA . PRO A 1 445 ? 109.053 133.090 114.284 1.00 60.14 436 PRO A CA 1
ATOM 5235 C C . PRO A 1 445 ? 108.939 133.973 115.511 1.00 60.14 436 PRO A C 1
ATOM 5236 O O . PRO A 1 445 ? 109.101 135.200 115.419 1.00 60.14 436 PRO A O 1
ATOM 5247 N N . ILE A 1 446 ? 108.657 133.375 116.669 1.00 62.50 437 ILE A N 1
ATOM 5248 C CA . ILE A 1 446 ? 108.562 134.149 117.900 1.00 62.50 437 ILE A CA 1
ATOM 5249 C C . ILE A 1 446 ? 109.894 134.813 118.210 1.00 62.50 437 ILE A C 1
ATOM 5250 O O . ILE A 1 446 ? 109.939 135.962 118.657 1.00 62.50 437 ILE A O 1
ATOM 5266 N N . ALA A 1 447 ? 111.000 134.100 117.992 1.00 63.80 438 ALA A N 1
ATOM 5267 C CA . ALA A 1 447 ? 112.307 134.689 118.254 1.00 63.80 438 ALA A CA 1
ATOM 5268 C C . ALA A 1 447 ? 112.529 135.923 117.392 1.00 63.80 438 ALA A C 1
ATOM 5269 O O . ALA A 1 447 ? 113.023 136.948 117.875 1.00 63.80 438 ALA A O 1
ATOM 5276 N N . GLY A 1 448 ? 112.165 135.846 116.113 1.00 61.39 439 GLY A N 1
ATOM 5277 C CA . GLY A 1 448 ? 112.313 137.005 115.250 1.00 61.39 439 GLY A CA 1
ATOM 5278 C C . GLY A 1 448 ? 111.442 138.163 115.692 1.00 61.39 439 GLY A C 1
ATOM 5279 O O . GLY A 1 448 ? 111.892 139.310 115.756 1.00 61.39 439 GLY A O 1
ATOM 5283 N N . LEU A 1 449 ? 110.181 137.876 116.013 1.00 65.31 440 LEU A N 1
ATOM 5284 C CA . LEU A 1 449 ? 109.256 138.938 116.389 1.00 65.31 440 LEU A CA 1
ATOM 5285 C C . LEU A 1 449 ? 109.539 139.500 117.776 1.00 65.31 440 LEU A C 1
ATOM 5286 O O . LEU A 1 449 ? 109.060 140.594 118.092 1.00 65.31 440 LEU A O 1
ATOM 5302 N N . LEU A 1 450 ? 110.312 138.789 118.602 1.00 64.72 441 LEU A N 1
ATOM 5303 C CA . LEU A 1 450 ? 110.381 139.120 120.022 1.00 64.72 441 LEU A CA 1
ATOM 5304 C C . LEU A 1 450 ? 110.789 140.567 120.257 1.00 64.72 441 LEU A C 1
ATOM 5305 O O . LEU A 1 450 ? 110.285 141.204 121.188 1.00 64.72 441 LEU A O 1
ATOM 5321 N N . ARG A 1 451 ? 111.702 141.101 119.450 1.00 67.62 442 ARG A N 1
ATOM 5322 C CA . ARG A 1 451 ? 111.990 142.530 119.482 1.00 67.62 442 ARG A CA 1
ATOM 5323 C C . ARG A 1 451 ? 112.192 143.057 118.072 1.00 67.62 442 ARG A C 1
ATOM 5324 O O . ARG A 1 451 ? 113.093 143.862 117.813 1.00 67.62 442 ARG A O 1
ATOM 5345 N N . ASP A 1 452 ? 111.351 142.615 117.136 1.00 70.34 443 ASP A N 1
ATOM 5346 C CA . ASP A 1 452 ? 111.355 143.228 115.816 1.00 70.34 443 ASP A CA 1
ATOM 5347 C C . ASP A 1 452 ? 110.866 144.667 115.857 1.00 70.34 443 ASP A C 1
ATOM 5348 O O . ASP A 1 452 ? 110.996 145.380 114.856 1.00 70.34 443 ASP A O 1
ATOM 5357 N N . LYS A 1 453 ? 110.295 145.101 116.976 1.00 72.55 444 LYS A N 1
ATOM 5358 C CA . LYS A 1 453 ? 109.999 146.504 117.216 1.00 72.55 444 LYS A CA 1
ATOM 5359 C C . LYS A 1 453 ? 110.985 147.034 118.250 1.00 72.55 444 LYS A C 1
ATOM 5360 O O . LYS A 1 453 ? 111.071 146.503 119.362 1.00 72.55 444 LYS A O 1
ATOM 5379 N N . LEU A 1 454 ? 111.730 148.074 117.877 1.00 70.93 445 LEU A N 1
ATOM 5380 C CA . LEU A 1 454 ? 112.670 148.742 118.774 1.00 70.93 445 LEU A CA 1
ATOM 5381 C C . LEU A 1 454 ? 113.726 147.767 119.301 1.00 70.93 445 LEU A C 1
ATOM 5382 O O . LEU A 1 454 ? 113.793 147.470 120.494 1.00 70.93 445 LEU A O 1
ATOM 5398 N N . GLY A 1 455 ? 114.553 147.269 118.391 1.00 66.97 446 GLY A N 1
ATOM 5399 C CA . GLY A 1 455 ? 115.690 146.473 118.812 1.00 66.97 446 GLY A CA 1
ATOM 5400 C C . GLY A 1 455 ? 116.170 145.550 117.704 1.00 66.97 446 GLY A C 1
ATOM 5401 O O . GLY A 1 455 ? 115.817 145.714 116.539 1.00 66.97 446 GLY A O 1
ATOM 5405 N N . SER A 1 456 ? 116.990 144.585 118.116 1.00 65.86 447 SER A N 1
ATOM 5406 C CA . SER A 1 456 ? 117.570 143.583 117.235 1.00 65.86 447 SER A CA 1
ATOM 5407 C C . SER A 1 456 ? 117.538 142.248 117.966 1.00 65.86 447 SER A C 1
ATOM 5408 O O . SER A 1 456 ? 116.829 142.080 118.962 1.00 65.86 447 SER A O 1
ATOM 5416 N N . TYR A 1 457 ? 118.324 141.291 117.478 1.00 62.26 448 TYR A N 1
ATOM 5417 C CA . TYR A 1 457 ? 118.393 139.990 118.126 1.00 62.26 448 TYR A CA 1
ATOM 5418 C C . TYR A 1 457 ? 119.044 140.052 119.499 1.00 62.26 448 TYR A C 1
ATOM 5419 O O . TYR A 1 457 ? 118.991 139.060 120.235 1.00 62.26 448 TYR A O 1
ATOM 5437 N N . ASP A 1 458 ? 119.661 141.179 119.853 1.00 65.38 449 ASP A N 1
ATOM 5438 C CA . ASP A 1 458 ? 120.324 141.291 121.147 1.00 65.38 449 ASP A CA 1
ATOM 5439 C C . ASP A 1 458 ? 119.383 140.899 122.281 1.00 65.38 449 ASP A C 1
ATOM 5440 O O . ASP A 1 458 ? 119.753 140.134 123.178 1.00 65.38 449 ASP A O 1
ATOM 5449 N N . VAL A 1 459 ? 118.151 141.410 122.250 1.00 62.00 450 VAL A N 1
ATOM 5450 C CA . VAL A 1 459 ? 117.186 141.091 123.297 1.00 62.00 450 VAL A CA 1
ATOM 5451 C C . VAL A 1 459 ? 116.477 139.769 123.043 1.00 62.00 450 VAL A C 1
ATOM 5452 O O . VAL A 1 459 ? 115.839 139.231 123.955 1.00 62.00 450 VAL A O 1
ATOM 5465 N N . ALA A 1 460 ? 116.570 139.228 121.832 1.00 61.51 451 ALA A N 1
ATOM 5466 C CA . ALA A 1 460 ? 115.847 138.011 121.492 1.00 61.51 451 ALA A CA 1
ATOM 5467 C C . ALA A 1 460 ? 116.635 136.745 121.786 1.00 61.51 451 ALA A C 1
ATOM 5468 O O . ALA A 1 460 ? 116.030 135.686 121.984 1.00 61.51 451 ALA A O 1
ATOM 5475 N N . PHE A 1 461 ? 117.967 136.816 121.805 1.00 61.11 452 PHE A N 1
ATOM 5476 C CA . PHE A 1 461 ? 118.749 135.602 122.022 1.00 61.11 452 PHE A CA 1
ATOM 5477 C C . PHE A 1 461 ? 118.760 135.176 123.487 1.00 61.11 452 PHE A C 1
ATOM 5478 O O . PHE A 1 461 ? 118.856 133.978 123.775 1.00 61.11 452 PHE A O 1
ATOM 5495 N N . TYR A 1 462 ? 118.673 136.123 124.423 1.00 62.70 453 TYR A N 1
ATOM 5496 C CA . TYR A 1 462 ? 118.602 135.753 125.834 1.00 62.70 453 TYR A CA 1
ATOM 5497 C C . TYR A 1 462 ? 117.435 134.808 126.086 1.00 62.70 453 TYR A C 1
ATOM 5498 O O . TYR A 1 462 ? 117.624 133.657 126.495 1.00 62.70 453 TYR A O 1
ATOM 5516 N N . LEU A 1 463 ? 116.213 135.278 125.831 1.00 63.75 454 LEU A N 1
ATOM 5517 C CA . LEU A 1 463 ? 115.032 134.470 126.106 1.00 63.75 454 LEU A CA 1
ATOM 5518 C C . LEU A 1 463 ? 115.037 133.159 125.336 1.00 63.75 454 LEU A C 1
ATOM 5519 O O . LEU A 1 463 ? 114.353 132.216 125.743 1.00 63.75 454 LEU A O 1
ATOM 5535 N N . ALA A 1 464 ? 115.787 133.075 124.238 1.00 61.58 455 ALA A N 1
ATOM 5536 C CA . ALA A 1 464 ? 115.974 131.788 123.586 1.00 61.58 455 ALA A CA 1
ATOM 5537 C C . ALA A 1 464 ? 116.799 130.843 124.443 1.00 61.58 455 ALA A C 1
ATOM 5538 O O . ALA A 1 464 ? 116.865 129.648 124.140 1.00 61.58 455 ALA A O 1
ATOM 5545 N N . GLY A 1 465 ? 117.429 131.351 125.500 1.00 63.99 456 GLY A N 1
ATOM 5546 C CA . GLY A 1 465 ? 118.263 130.562 126.377 1.00 63.99 456 GLY A CA 1
ATOM 5547 C C . GLY A 1 465 ? 117.646 130.140 127.692 1.00 63.99 456 GLY A C 1
ATOM 5548 O O . GLY A 1 465 ? 118.305 129.438 128.465 1.00 63.99 456 GLY A O 1
ATOM 5552 N N . VAL A 1 466 ? 116.409 130.533 127.979 1.00 61.78 457 VAL A N 1
ATOM 5553 C CA . VAL A 1 466 ? 115.766 130.178 129.243 1.00 61.78 457 VAL A CA 1
ATOM 5554 C C . VAL A 1 466 ? 115.212 128.757 129.194 1.00 61.78 457 VAL A C 1
ATOM 5555 O O . VAL A 1 466 ? 115.437 127.984 130.135 1.00 61.78 457 VAL A O 1
ATOM 5568 N N . PRO A 1 467 ? 114.493 128.365 128.146 1.00 62.66 458 PRO A N 1
ATOM 5569 C CA . PRO A 1 467 ? 113.812 127.061 128.155 1.00 62.66 458 PRO A CA 1
ATOM 5570 C C . PRO A 1 467 ? 114.767 125.907 128.411 1.00 62.66 458 PRO A C 1
ATOM 5571 O O . PRO A 1 467 ? 114.378 124.915 129.050 1.00 62.66 458 PRO A O 1
ATOM 5582 N N . PRO A 1 468 ? 115.998 125.960 127.889 1.00 62.90 459 PRO A N 1
ATOM 5583 C CA . PRO A 1 468 ? 116.917 124.834 128.126 1.00 62.90 459 PRO A CA 1
ATOM 5584 C C . PRO A 1 468 ? 117.155 124.538 129.596 1.00 62.90 459 PRO A C 1
ATOM 5585 O O . PRO A 1 468 ? 117.236 123.366 129.979 1.00 62.90 459 PRO A O 1
ATOM 5596 N N . LEU A 1 469 ? 117.274 125.567 130.437 1.00 62.07 460 LEU A N 1
ATOM 5597 C CA . LEU A 1 469 ? 117.522 125.326 131.854 1.00 62.07 460 LEU A CA 1
ATOM 5598 C C . LEU A 1 469 ? 116.338 124.626 132.510 1.00 62.07 460 LEU A C 1
ATOM 5599 O O . LEU A 1 469 ? 116.519 123.681 133.290 1.00 62.07 460 LEU A O 1
ATOM 5615 N N . ILE A 1 470 ? 115.120 125.071 132.203 1.00 62.35 461 ILE A N 1
ATOM 5616 C CA . ILE A 1 470 ? 113.937 124.414 132.746 1.00 62.35 461 ILE A CA 1
ATOM 5617 C C . ILE A 1 470 ? 113.886 122.967 132.286 1.00 62.35 461 ILE A C 1
ATOM 5618 O O . ILE A 1 470 ? 113.579 122.060 133.070 1.00 62.35 461 ILE A O 1
ATOM 5634 N N . GLY A 1 471 ? 114.174 122.727 131.006 1.00 63.08 462 GLY A N 1
ATOM 5635 C CA . GLY A 1 471 ? 114.166 121.362 130.508 1.00 63.08 462 GLY A CA 1
ATOM 5636 C C . GLY A 1 471 ? 115.184 120.488 131.212 1.00 63.08 462 GLY A C 1
ATOM 56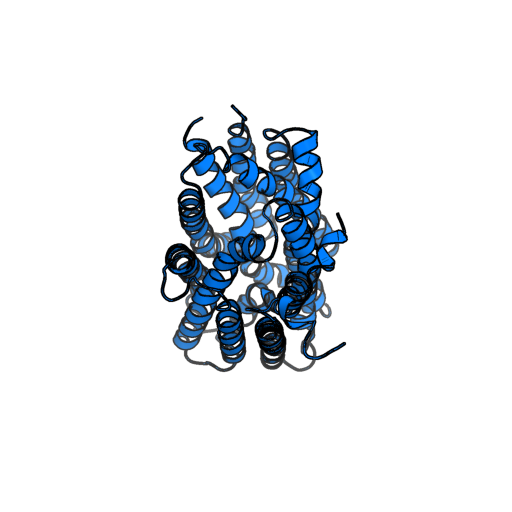37 O O . GLY A 1 471 ? 114.895 119.343 131.572 1.00 63.08 462 GLY A O 1
ATOM 5641 N N . GLY A 1 472 ? 116.389 121.016 131.419 1.00 63.70 463 GLY A N 1
ATOM 5642 C CA . GLY A 1 472 ? 117.400 120.262 132.136 1.00 63.70 463 GLY A CA 1
ATOM 5643 C C . GLY A 1 472 ? 116.973 119.929 133.551 1.00 63.70 463 GLY A C 1
ATOM 5644 O O . GLY A 1 472 ? 117.171 118.806 134.021 1.00 63.70 463 GLY A O 1
ATOM 5648 N N . ALA A 1 473 ? 116.379 120.898 134.251 1.00 62.88 464 ALA A N 1
ATOM 5649 C CA . ALA A 1 473 ? 115.901 120.630 135.604 1.00 62.88 464 ALA A CA 1
ATOM 5650 C C . ALA A 1 473 ? 114.837 119.539 135.597 1.00 62.88 464 ALA A C 1
ATOM 5651 O O . ALA A 1 473 ? 114.886 118.595 136.397 1.00 62.88 464 ALA A O 1
ATOM 5658 N N . VAL A 1 474 ? 113.874 119.641 134.679 1.00 62.62 465 VAL A N 1
ATOM 5659 C CA . VAL A 1 474 ? 112.807 118.647 134.617 1.00 62.62 465 VAL A CA 1
ATOM 5660 C C . VAL A 1 474 ? 113.394 117.262 134.381 1.00 62.62 465 VAL A C 1
ATOM 5661 O O . VAL A 1 474 ? 113.012 116.286 135.037 1.00 62.62 465 VAL A O 1
ATOM 5674 N N . LEU A 1 475 ? 114.337 117.156 133.444 1.00 66.32 466 LEU A N 1
ATOM 5675 C CA . LEU A 1 475 ? 114.953 115.859 133.188 1.00 66.32 466 LEU A CA 1
ATOM 5676 C C . LEU A 1 475 ? 115.720 115.356 134.402 1.00 66.32 466 LEU A C 1
ATOM 5677 O O . LEU A 1 475 ? 115.708 114.153 134.684 1.00 66.32 466 LEU A O 1
ATOM 5693 N N . CYS A 1 476 ? 116.395 116.248 135.129 1.00 67.09 467 CYS A N 1
ATOM 5694 C CA . CYS A 1 476 ? 117.089 115.845 136.344 1.00 67.09 467 CYS A CA 1
ATOM 5695 C C . CYS A 1 476 ? 116.127 115.481 137.463 1.00 67.09 467 CYS A C 1
ATOM 5696 O O . CYS A 1 476 ? 116.561 114.916 138.472 1.00 67.09 467 CYS A O 1
ATOM 5704 N N . PHE A 1 477 ? 114.841 115.781 137.306 1.00 66.96 468 PHE A N 1
ATOM 5705 C CA . PHE A 1 477 ? 113.825 115.465 138.308 1.00 66.96 468 PHE A CA 1
ATOM 5706 C C . PHE A 1 477 ? 113.113 114.154 137.993 1.00 66.96 468 PHE A C 1
ATOM 5707 O O . PHE A 1 477 ? 111.915 114.019 138.249 1.00 66.96 468 PHE A O 1
ATOM 5724 N N . ILE A 1 478 ? 113.819 113.175 137.434 1.00 70.30 469 ILE A N 1
ATOM 5725 C CA . ILE A 1 478 ? 113.213 111.900 137.055 1.00 70.30 469 ILE A CA 1
ATOM 5726 C C . ILE A 1 478 ? 113.605 110.839 138.077 1.00 70.30 469 ILE A C 1
ATOM 5727 O O . ILE A 1 478 ? 114.797 110.688 138.379 1.00 70.30 469 ILE A O 1
ATOM 5743 N N . PRO A 1 479 ? 112.660 110.084 138.628 1.00 76.69 470 PRO A N 1
ATOM 5744 C CA . PRO A 1 479 ? 113.012 109.078 139.632 1.00 76.69 470 PRO A CA 1
ATOM 5745 C C . PRO A 1 479 ? 113.712 107.876 139.016 1.00 76.69 470 PRO A C 1
ATOM 5746 O O . PRO A 1 479 ? 113.624 107.610 137.817 1.00 76.69 470 PRO A O 1
ATOM 5757 N N . SER A 1 480 ? 114.424 107.152 139.874 1.00 83.98 471 SER A N 1
ATOM 5758 C CA . SER A 1 480 ? 115.142 105.951 139.469 1.00 83.98 471 SER A CA 1
ATOM 5759 C C . SER A 1 480 ? 115.600 105.216 140.721 1.00 83.98 471 SER A C 1
ATOM 5760 O O . SER A 1 480 ? 115.434 105.696 141.844 1.00 83.98 471 SER A O 1
ATOM 5768 N N . ARG A 1 481 ? 116.184 104.036 140.508 1.00 88.63 472 ARG A N 1
ATOM 5769 C CA . ARG A 1 481 ? 116.719 103.215 141.595 1.00 88.63 472 ARG A CA 1
ATOM 5770 C C . ARG A 1 481 ? 115.659 102.937 142.656 1.00 88.63 472 ARG A C 1
ATOM 5771 O O . ARG A 1 481 ? 115.959 102.891 143.851 1.00 88.63 472 ARG A O 1
ATOM 5792 N N . LEU A 1 482 ? 114.413 102.751 142.234 1.00 89.42 473 LEU A N 1
ATOM 5793 C CA . LEU A 1 482 ? 113.300 102.591 143.156 1.00 89.42 473 LEU A CA 1
ATOM 5794 C C . LEU A 1 482 ? 112.405 101.448 142.706 1.00 89.42 473 LEU A C 1
ATOM 5795 O O . LEU A 1 482 ? 112.260 101.180 141.509 1.00 89.42 473 LEU A O 1
ATOM 5811 N N . GLU A 1 483 ? 111.806 100.775 143.686 1.00 94.77 474 GLU A N 1
ATOM 5812 C CA . GLU A 1 483 ? 110.891 99.675 143.426 1.00 94.77 474 GLU A CA 1
ATOM 5813 C C . GLU A 1 483 ? 109.845 99.648 144.530 1.00 94.77 474 GLU A C 1
ATOM 5814 O O . GLU A 1 483 ? 110.041 100.210 145.611 1.00 94.77 474 GLU A O 1
ATOM 5826 N N . GLU A 1 484 ? 108.729 98.984 144.246 1.00 100.31 475 GLU A N 1
ATOM 5827 C CA . GLU A 1 484 ? 107.567 99.009 145.122 1.00 100.31 475 GLU A CA 1
ATOM 5828 C C . GLU A 1 484 ? 107.620 97.967 146.231 1.00 100.31 475 GLU A C 1
ATOM 5829 O O . GLU A 1 484 ? 106.681 97.893 147.030 1.00 100.31 475 GLU A O 1
ATOM 5841 N N . GLU A 1 485 ? 108.686 97.169 146.311 1.00 97.38 476 GLU A N 1
ATOM 5842 C CA . GLU A 1 485 ? 108.784 96.190 147.387 1.00 97.38 476 GLU A CA 1
ATOM 5843 C C . GLU A 1 485 ? 108.791 96.857 148.756 1.00 97.38 476 GLU A C 1
ATOM 5844 O O . GLU A 1 485 ? 108.502 96.197 149.760 1.00 97.38 476 GLU A O 1
ATOM 5856 N N . LEU A 1 486 ? 109.106 98.151 148.816 1.00 96.27 477 LEU A N 1
ATOM 5857 C CA . LEU A 1 486 ? 109.070 98.911 150.059 1.00 96.27 477 LEU A CA 1
ATOM 5858 C C . LEU A 1 486 ? 107.680 99.436 150.394 1.00 96.27 477 LEU A C 1
ATOM 5859 O O . LEU A 1 486 ? 107.498 100.015 151.471 1.00 96.27 477 LEU A O 1
ATOM 5875 N N . ARG A 1 487 ? 106.696 99.239 149.513 1.00 97.92 478 ARG A N 1
ATOM 5876 C CA . ARG A 1 487 ? 105.378 99.829 149.721 1.00 97.92 478 ARG A CA 1
ATOM 5877 C C . ARG A 1 487 ? 104.726 99.355 151.014 1.00 97.92 478 ARG A C 1
ATOM 5878 O O . ARG A 1 487 ? 103.877 100.066 151.563 1.00 97.92 478 ARG A O 1
ATOM 5899 N N . ARG A 1 488 ? 105.105 98.179 151.516 1.00 103.99 479 ARG A N 1
ATOM 5900 C CA . ARG A 1 488 ? 104.528 97.669 152.756 1.00 103.99 479 ARG A CA 1
ATOM 5901 C C . ARG A 1 488 ? 104.875 98.544 153.956 1.00 103.99 479 ARG A C 1
ATOM 5902 O O . ARG A 1 488 ? 104.188 98.474 154.980 1.00 103.99 479 ARG A O 1
ATOM 5923 N N . ARG A 1 489 ? 105.903 99.386 153.846 1.00 101.40 480 ARG A N 1
ATOM 5924 C CA . ARG A 1 489 ? 106.506 100.019 155.013 1.00 101.40 480 ARG A CA 1
ATOM 5925 C C . ARG A 1 489 ? 105.928 101.396 155.338 1.00 101.40 480 ARG A C 1
ATOM 5926 O O . ARG A 1 489 ? 105.704 101.702 156.515 1.00 101.40 480 ARG A O 1
ATOM 5947 N N . LEU A 1 490 ? 105.674 102.236 154.333 1.00 103.55 481 LEU A N 1
ATOM 5948 C CA . LEU A 1 490 ? 105.472 103.665 154.555 1.00 103.55 481 LEU A CA 1
ATOM 5949 C C . LEU A 1 490 ? 104.036 104.118 154.320 1.00 103.55 481 LEU A C 1
ATOM 5950 O O . LEU A 1 490 ? 103.398 104.642 155.239 1.00 103.55 481 LEU A O 1
ATOM 5966 N N . THR A 1 491 ? 103.500 103.929 153.112 1.00 104.30 482 THR A N 1
ATOM 5967 C CA . THR A 1 491 ? 102.268 104.583 152.685 1.00 104.30 482 THR A CA 1
ATOM 5968 C C . THR A 1 491 ? 101.060 103.652 152.720 1.00 104.30 482 THR A C 1
ATOM 5969 O O . THR A 1 491 ? 100.202 103.723 151.833 1.00 104.30 482 THR A O 1
ATOM 5980 N N . GLU A 1 492 ? 100.969 102.784 153.721 1.00 105.95 483 GLU A N 1
ATOM 5981 C CA . GLU A 1 492 ? 99.840 101.866 153.816 1.00 105.95 483 GLU A CA 1
ATOM 5982 C C . GLU A 1 492 ? 99.806 101.173 155.173 1.00 105.95 483 GLU A C 1
ATOM 5983 O O . GLU A 1 492 ? 100.831 101.029 155.838 1.00 105.95 483 GLU A O 1
#

Secondary structure (DSSP, 8-state):
-TTHHHHHHHHHHHHHHHHHHHHHHHHHHHHHTT----HHHHHHHHHHHHHHHHHHHHHHHHHHHHHH-SSTTHHHHHHHHHHHHHHHSS--SSTTHHIIIIIIHHHHHHHHHHHHHHHHTTSSSS-TTHHHHHHHHHHHHHHHHHHHHHHHHHHHS-HHHHHHHTHHHHHHHHHHTTS------GGGGSHHHHHHHHHHHHHTTTTTHHHHHHHHHTTTTTTT-S--HHHHHHHHHHHHHHHHHHHHHHTSHHHHSS--HHHHHHHHHHHHHHHTTT--SHHHHHHHHHHHHHHHHHHHHHHHHHHHHHS-GGGHHHHHHHHHHHHHHHHHHHHHHHHHTTSSS--THHHHHHTTHHHHHHHHHHHT---S--GGGGGTS--

Radius of gyration: 21.27 Å; Cα contacts (8 Å, |Δi|>4): 544; chains: 1; bounding box: 39×58×66 Å

InterPro domains:
  IPR011701 Major facilitator superfamily [PF07690] (92-379)
  IPR020846 Major facilitator superfamily domain [PS50850] (287-515)
  IPR036259 MFS transporter superfamily [G3DSA:1.20.1250.20] (69-332)
  IPR036259 MFS transporter superfamily [G3DSA:1.20.1250.20] (333-507)
  IPR036259 MFS transporter superfamily [SSF103473] (57-477)
  IPR050327 Proton-linked Monocarboxylate Transporter [PTHR11360] (66-473)

Solvent-accessible surface area: 19532 Å² total; per-residue (Å²): 181,56,169,81,20,29,92,8,1,48,60,1,28,0,3,0,48,1,4,2,28,2,10,0,4,3,7,24,17,6,22,134,50,57,45,110,142,88,26,30,55,79,0,0,78,3,5,0,48,0,14,1,57,7,34,129,8,30,40,85,0,63,90,84,15,125,130,120,28,28,94,88,7,4,34,75,0,0,38,52,0,66,89,0,1,58,47,1,5,157,19,117,46,14,103,57,5,47,102,10,4,0,75,48,0,0,46,1,0,2,30,2,36,19,2,3,91,72,13,8,19,145,36,126,181,134,131,111,44,109,1,66,24,74,10,33,38,10,7,16,85,35,30,41,93,5,1,85,78,3,104,98,38,27,124,95,48,43,7,77,125,0,2,93,60,7,16,108,30,0,102,55,9,56,98,24,1,117,18,6,145,80,197,140,140,81,15,56,185,65,83,18,0,29,42,6,0,87,0,0,14,71,2,9,82,8,36,4,5,15,20,1,0,3,7,80,20,2,64,117,36,149,142,113,30,201,65,27,20,44,1,10,38,21,10,5,60,14,4,3,85,0,67,76,101,23,50,172,85,32,111,138,94,119,48,53,160,88,39,159,51,3,31,73,1,4,102,65,28,1,68,8,12,56,78,2,17,125,43,82,137,55,42,36,2,43,46,6,2,68,72,11,0,63,31,4,0,0,7,72,33,6,36,58,52,12,0,122,95,29,14,46,78,155,69,33,83,61,1,47,17,60,0,21,32,86,15,10,102,6,7,22,38,7,0,2,90,6,8,69,72,94,48,146,163,57,69,28,63,58,4,2,90,96,12,0,64,24,11,71,87,0,4,64,42,13,87,173,46,65,60,224,129,151,114,157,102,106,207,192,140,79,178

Nearest PDB structures (foldseek):
  7yr5-assembly1_A  TM=9.476E-01  e=3.862E-14  Homo sapiens
  7da5-assembly1_A  TM=9.353E-01  e=5.718E-14  Homo sapiens
  6lyy-assembly1_A  TM=8.337E-01  e=6.185E-14  Homo sapiens
  7ckr-assembly1_A  TM=8.250E-01  e=2.088E-13  Homo sapiens
  6lz0-assembly1_A  TM=8.084E-01  e=1.525E-13  Homo sapiens

B-factor: mean 67.33, s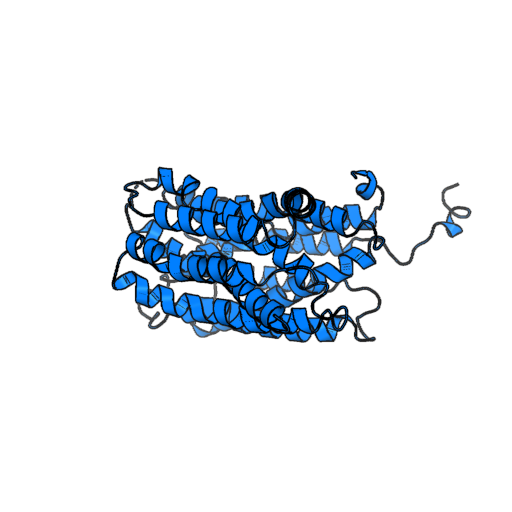td 8.26, range [23.98, 105.95]

Organism: Homo sapiens (NCBI:txid9606)

Sequence (383 aa):
WGWLVMLAAMWCNGSVFGIQNACGVLFVSMLETFGSDKMVFKTAWVGSLSMGMIFFCCPIVSVFTDLFGCRKTAVVGAAVGFVGLMSSSFVSSIEPLYLTYGIIFACGCSFAYQPSLVILGHYFKKRLGLVNGIVTAGSSVFTILLPLLLRVLIDSVGLFYTLRVLCIFMFVLFLAGFTYRPLNFAIFKVTAYAVWAVGIPLALFGYFVPYVHLMKHVNERFQDEKNKEVVLMCIGVTSGVGRLLFGRIADYVPGVKKVYLQVLSFFFIGLMSMMIPLCSIFGALIAVCLIMGLFDGCFISIMAPIAFELVGAQDVSQAIGFLLGFMSIPMTVGPPIAGLLRDKLGSYDVAFYLAGVPPLIGGAVLCFIPSRLEEELRRRLTE

GO terms:
  GO:0015349 thyroid hormone transmembrane transporter activity (F, IDA)
  GO:0016323 basolateral plasma membrane (C, IDA)
  GO:0070327 thyroid hormone transport (P, IDA)
  GO:0016323 basolateral plasma membrane (C, TAS)
  GO:0015801 aromatic amino acid transport (P, TAS)
  GO:0005302 L-tyrosine transmembrane transporter activity (F, IDA)
  GO:0005886 plasma membrane (C, IDA)
  GO:0015801 aromatic amino acid transport (P, IDA)
  GO:0015173 aromatic amino acid transmembrane transporter activity (F, IDA)
  GO:0015192 L-phenylalanine transmembrane transporter activity (F, IDA)
  GO:0015196 L-tryptophan transmembrane transporter activity (F, IDA)
  GO:0005886 plasma membrane (C, EXP)
  GO:0005886 plasma membrane (C, TAS)
  GO:0015171 amino acid transmembrane transporter activity (F, TAS)
  GO:0006865 amino acid transport (P, TAS)
  GO:0005515 protein binding (F, IPI)
  GO:0030054 cell junction (C, IDA)

Foldseek 3Di:
DALLLLVLLLLLLLLLVLCLLLVQLLLVQVCVPPHDPPSQLPSLLLSLLLVLVLLQCLLVLVVVCVPPHLLPLQLQLLVQLLQLLLVCAPDPDCVCSVVSGRPRNSNSSSSNNNSSVVQVCPSVVDPPLVSVLVSLLSSLVSNLCVNVVLNVVPVVDHSNVSSNVSSVSSVVSSVSSNVDDPCAPVPCVQPQLVLLLVLVLLQCLLVCQCSRCVLVVPCVPVPPCPDRSNLSSLLSVLLSVLLSVLSVVCCDDVAVPAHLCLLVLLLQLLVLLVVQLPDDPVVVSSVSSNSNNNSVNNNVNNPLVVLCVSPPPVHSSHSSSSSSNSNSPSSSPHNSCLQVVPVDPDGSSVSSNVSSPSSNVSSVSNVPRDDPDDCPCVVPPDD